Protein AF-A0A497L8T9-F1 (afdb_monomer_lite)

Secondary structure (DSSP, 8-state):
-PPPHHHHHHHHHHTT-SGGGGS-TT--SSHHHHHHHHHHHHHS-HHHHHHHS-HHHHHHHHHTSS--TTTTGGGTS-S-EEE-HHHHHHH--B-SS-BPPPP-SHHHHHHHHHHHHHHHTTS-SS-EEES-HHHHHHHHHHHTT--HHHHHHHHHHHHHHHHSEEETTTEE--EEEEE-TTS-HHHHTSEEEETTEEEEEGGGGHHHHHHHHHHHHHHHHH-STTSPPP-SSEEEEEE-TT--TTSSSSTTHHHHHHHHHHHH--PEEEETTT--GGGGT---B-TT-EEEEEETTEEEEEEHHHHHHHHEEEEEEEETTEEEEEESS--EEEEE-TTT--EEEEE---EEEE--S--EEEE-TTS-EEEE-TT-EEEEEETTEEEEEEGGG--TT-EE---S--TTTS-SS-EEETTEEE-HHHHHHHHHHHHHEEEEEESSTTSGGGEETTEEEEEEEE---TT-HHHHHHHHHHHHH-

Radius of gyration: 32.26 Å; chains: 1; bounding box: 75×102×72 Å

pLDDT: mean 88.08, std 9.99, range [41.12, 98.81]

Structure (mmCIF, N/CA/C/O backbone):
data_AF-A0A497L8T9-F1
#
_entry.id   AF-A0A497L8T9-F1
#
loop_
_atom_site.group_PDB
_atom_site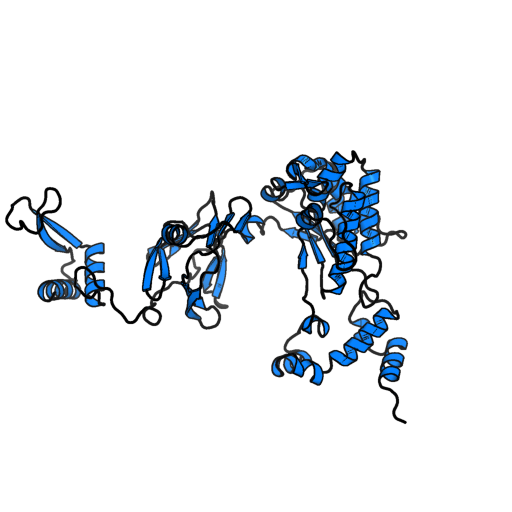.id
_atom_site.type_symbol
_atom_site.label_atom_id
_atom_site.label_alt_id
_atom_site.label_comp_id
_atom_site.label_asym_id
_atom_site.label_entity_id
_atom_site.label_seq_id
_atom_site.pdbx_PDB_ins_code
_atom_site.Cartn_x
_atom_site.Cartn_y
_atom_site.Cartn_z
_atom_site.occupancy
_atom_site.B_iso_or_equiv
_atom_site.auth_seq_id
_atom_site.auth_comp_id
_atom_site.auth_asym_id
_atom_site.auth_atom_id
_atom_site.pdbx_PDB_model_num
ATOM 1 N N . MET A 1 1 ? 4.129 -34.358 43.877 1.00 45.41 1 MET A N 1
ATOM 2 C CA . MET A 1 1 ? 4.576 -33.129 43.186 1.00 45.41 1 MET A CA 1
ATOM 3 C C . MET A 1 1 ? 3.657 -32.912 41.999 1.00 45.41 1 MET A C 1
ATOM 5 O O . MET A 1 1 ? 3.533 -33.829 41.196 1.00 45.41 1 MET A O 1
ATOM 9 N N . GLY A 1 2 ? 2.949 -31.780 41.939 1.00 53.72 2 GLY A N 1
ATOM 10 C CA . GLY A 1 2 ? 2.116 -31.445 40.779 1.00 53.72 2 GLY A CA 1
ATOM 11 C C . GLY A 1 2 ? 2.968 -31.412 39.509 1.00 53.72 2 GLY A C 1
ATOM 12 O O . GLY A 1 2 ? 4.126 -30.995 39.562 1.00 53.72 2 GLY A O 1
ATOM 13 N N . ARG A 1 3 ? 2.437 -31.917 38.390 1.00 63.69 3 ARG A N 1
ATOM 14 C CA . ARG A 1 3 ? 3.135 -31.859 37.098 1.00 63.69 3 ARG A CA 1
ATOM 15 C C . ARG A 1 3 ? 3.400 -30.397 36.732 1.00 63.69 3 ARG A C 1
ATOM 17 O O . ARG A 1 3 ? 2.532 -29.550 36.912 1.00 63.69 3 ARG A O 1
ATOM 24 N N . SER A 1 4 ? 4.594 -30.120 36.211 1.00 82.00 4 SER A N 1
ATOM 25 C CA . SER A 1 4 ? 4.919 -28.806 35.650 1.00 82.00 4 SER A CA 1
ATOM 26 C C . SER A 1 4 ? 3.965 -28.483 34.494 1.00 82.00 4 SER A C 1
ATOM 28 O O . SER A 1 4 ? 3.726 -29.342 33.639 1.00 82.00 4 SER A O 1
ATOM 30 N N . GLN A 1 5 ? 3.441 -27.254 34.450 1.00 80.31 5 GLN A N 1
ATOM 31 C CA . GLN A 1 5 ? 2.618 -26.769 33.333 1.00 80.31 5 GLN A CA 1
ATOM 32 C C . GLN A 1 5 ? 3.358 -26.911 31.997 1.00 80.31 5 GLN A C 1
ATOM 34 O O . GLN A 1 5 ? 2.769 -27.370 31.024 1.00 80.31 5 GLN A O 1
ATOM 39 N N . VAL A 1 6 ? 4.671 -26.650 31.979 1.00 83.94 6 VAL A N 1
ATOM 40 C CA . VAL A 1 6 ? 5.514 -26.789 30.780 1.00 83.94 6 VAL A CA 1
ATOM 41 C C . VAL A 1 6 ? 5.474 -28.215 30.230 1.00 83.94 6 VAL A C 1
ATOM 43 O O . VAL A 1 6 ? 5.250 -28.403 29.041 1.00 83.94 6 VAL A O 1
ATOM 46 N N . ARG A 1 7 ? 5.599 -29.229 31.099 1.00 85.56 7 ARG A N 1
ATOM 47 C CA . ARG A 1 7 ? 5.550 -30.643 30.688 1.00 85.56 7 ARG A CA 1
ATOM 48 C C . ARG A 1 7 ? 4.185 -31.031 30.114 1.00 85.56 7 ARG A C 1
ATOM 50 O O . ARG A 1 7 ? 4.104 -31.869 29.228 1.00 85.56 7 ARG A O 1
ATOM 57 N N . THR A 1 8 ? 3.115 -30.417 30.612 1.00 86.31 8 THR A N 1
ATOM 58 C CA . THR A 1 8 ? 1.755 -30.668 30.113 1.00 86.31 8 THR A CA 1
ATOM 59 C C . THR A 1 8 ? 1.571 -30.086 28.709 1.00 86.31 8 THR A C 1
ATOM 61 O O . THR A 1 8 ? 1.039 -30.764 27.834 1.00 86.31 8 THR A O 1
ATOM 64 N N . VAL A 1 9 ? 2.058 -28.862 28.475 1.00 85.62 9 VAL A N 1
ATOM 65 C CA . VAL A 1 9 ? 2.031 -28.208 27.155 1.00 85.62 9 VAL A CA 1
ATOM 66 C C . VAL A 1 9 ? 2.916 -28.953 26.151 1.00 85.62 9 VAL A C 1
ATOM 68 O O . VAL A 1 9 ? 2.503 -29.166 25.015 1.00 85.62 9 VAL A O 1
ATOM 71 N N . GLU A 1 10 ? 4.101 -29.400 26.571 1.00 87.69 10 GLU A N 1
ATOM 72 C CA . GLU A 1 10 ? 5.011 -30.214 25.756 1.00 87.69 10 GLU A CA 1
ATOM 73 C C . GLU A 1 10 ? 4.369 -31.540 25.324 1.00 87.69 10 GLU A C 1
ATOM 75 O O . GLU A 1 10 ? 4.348 -31.852 24.135 1.00 87.69 10 GLU A O 1
ATOM 80 N N . GLU A 1 11 ? 3.800 -32.304 26.264 1.00 88.50 11 GLU A N 1
ATOM 81 C CA . GLU A 1 11 ? 3.121 -33.571 25.962 1.00 88.50 11 GLU A CA 1
ATOM 82 C C . GLU A 1 11 ? 1.947 -33.352 24.984 1.00 88.50 11 GLU A C 1
ATOM 84 O O . GLU A 1 11 ? 1.799 -34.116 24.028 1.00 88.50 11 GLU A O 1
ATOM 89 N N . ALA A 1 12 ? 1.159 -32.283 25.163 1.00 84.56 12 ALA A N 1
ATOM 90 C CA . ALA A 1 12 ? 0.061 -31.928 24.260 1.00 84.56 12 ALA A CA 1
ATOM 91 C C . ALA A 1 12 ? 0.546 -31.549 22.848 1.00 84.56 12 ALA A C 1
ATOM 93 O O . ALA A 1 12 ? -0.036 -32.007 21.859 1.00 84.56 12 ALA A O 1
ATOM 94 N N . TYR A 1 13 ? 1.626 -30.765 22.759 1.00 85.31 13 TYR A N 1
ATOM 95 C CA . TYR A 1 13 ? 2.252 -30.364 21.499 1.00 85.31 13 TYR A CA 1
ATOM 96 C C . TYR A 1 13 ? 2.789 -31.573 20.725 1.00 85.31 13 TYR A C 1
ATOM 98 O O . TYR A 1 13 ? 2.449 -31.782 19.560 1.00 85.31 13 TYR A O 1
ATOM 106 N N . MET A 1 14 ? 3.562 -32.432 21.397 1.00 85.56 14 MET A N 1
ATOM 107 C CA . MET A 1 14 ? 4.160 -33.627 20.794 1.00 85.56 14 MET A CA 1
ATOM 108 C C . MET A 1 14 ? 3.110 -34.651 20.355 1.00 85.56 14 MET A C 1
ATOM 110 O O . MET A 1 14 ? 3.271 -35.298 19.319 1.00 85.56 14 MET A O 1
ATOM 114 N N . ALA A 1 15 ? 2.022 -34.788 21.115 1.00 84.00 15 ALA A N 1
ATOM 115 C CA . ALA A 1 15 ? 0.921 -35.684 20.779 1.00 84.00 15 ALA A CA 1
ATOM 116 C C . ALA A 1 15 ? -0.016 -35.131 19.690 1.00 84.00 15 ALA A C 1
ATOM 118 O O . ALA A 1 15 ? -0.912 -35.858 19.262 1.00 84.00 15 ALA A O 1
ATOM 119 N N . LYS A 1 16 ? 0.152 -33.868 19.255 1.00 79.38 16 LYS A N 1
ATOM 120 C CA . LYS A 1 16 ? -0.819 -33.143 18.410 1.00 79.38 16 LYS A CA 1
ATOM 121 C C . LYS A 1 16 ? -2.247 -33.203 18.974 1.00 79.38 16 LYS A C 1
ATOM 123 O O . LYS A 1 16 ? -3.218 -33.291 18.230 1.00 79.38 16 LYS A O 1
ATOM 128 N N . ALA A 1 17 ? -2.370 -33.234 20.299 1.00 73.38 17 ALA A N 1
ATOM 129 C CA . ALA A 1 17 ? -3.649 -33.462 20.968 1.00 73.38 17 ALA A CA 1
ATOM 130 C C . ALA A 1 17 ? -4.487 -32.178 21.089 1.00 73.38 17 ALA A C 1
ATOM 132 O O . ALA A 1 17 ? -5.694 -32.252 21.312 1.00 73.38 17 ALA A O 1
ATOM 133 N N . ASP A 1 18 ? -3.851 -31.011 20.955 1.00 72.38 18 ASP A N 1
ATOM 134 C CA . ASP A 1 18 ? -4.494 -29.703 21.048 1.00 72.38 18 ASP A CA 1
ATOM 135 C C . ASP A 1 18 ? -4.836 -29.155 19.656 1.00 72.38 18 ASP A C 1
ATOM 137 O O . ASP A 1 18 ? -3.999 -29.145 18.752 1.00 72.38 18 ASP A O 1
ATOM 141 N N . TRP A 1 19 ? -6.068 -28.677 19.483 1.00 74.94 19 TRP A N 1
ATOM 142 C CA . TRP A 1 19 ? -6.545 -28.152 18.205 1.00 74.94 19 TRP A CA 1
ATOM 143 C C . TRP A 1 19 ? -5.804 -26.879 17.777 1.00 74.94 19 TRP A C 1
ATOM 145 O O . TRP A 1 19 ? -5.700 -26.623 16.580 1.00 74.94 19 TRP A O 1
ATOM 155 N N . GLU A 1 20 ? -5.249 -26.104 18.717 1.00 73.00 20 GLU A N 1
ATOM 156 C CA . GLU A 1 20 ? -4.500 -24.879 18.408 1.00 73.00 20 GLU A CA 1
ATOM 157 C C . GLU A 1 20 ? -3.212 -25.161 17.621 1.00 73.00 20 GLU A C 1
ATOM 159 O O . GLU A 1 20 ? -2.736 -24.301 16.884 1.00 73.00 20 GLU A O 1
ATOM 164 N N . ILE A 1 21 ? -2.689 -26.391 17.689 1.00 71.62 21 ILE A N 1
ATOM 165 C CA . ILE A 1 21 ? -1.561 -26.851 16.860 1.00 71.62 21 ILE A CA 1
ATOM 166 C C . ILE A 1 21 ? -1.948 -26.849 15.371 1.00 71.62 21 ILE A C 1
ATOM 168 O O . ILE A 1 21 ? -1.094 -26.720 14.498 1.00 71.62 21 ILE A O 1
ATOM 172 N N . HIS A 1 22 ? -3.244 -26.967 15.074 1.00 74.25 22 HIS A N 1
ATOM 173 C CA . HIS A 1 22 ? -3.808 -26.956 13.727 1.00 74.25 22 HIS A CA 1
ATOM 174 C C . HIS A 1 22 ? -4.458 -25.614 13.349 1.00 74.25 22 HIS A C 1
ATOM 176 O O . HIS A 1 22 ? -5.005 -25.501 12.254 1.00 74.25 22 HIS A O 1
ATOM 182 N N . GLU A 1 23 ? -4.405 -24.594 14.216 1.00 71.75 23 GLU A N 1
ATOM 183 C CA . GLU A 1 23 ? -5.002 -23.273 13.952 1.00 71.75 23 GLU A CA 1
ATOM 184 C C . GLU A 1 23 ? -4.306 -22.558 12.778 1.00 71.75 23 GLU A C 1
ATOM 186 O O . GLU A 1 23 ? -4.942 -21.809 12.035 1.00 71.75 23 GLU A O 1
ATOM 191 N N . ASN A 1 24 ? -3.007 -22.810 12.571 1.00 70.00 24 ASN A N 1
ATOM 192 C CA . ASN A 1 24 ? -2.221 -22.211 11.496 1.00 70.00 24 ASN A CA 1
ATOM 193 C C . ASN A 1 24 ? -1.695 -23.276 10.526 1.00 70.00 24 ASN A C 1
ATOM 195 O O . ASN A 1 24 ? -0.764 -24.008 10.837 1.00 70.00 24 ASN A O 1
ATOM 199 N N . ALA A 1 25 ? -2.244 -23.318 9.312 1.00 67.75 25 ALA A N 1
ATOM 200 C CA . ALA A 1 25 ? -1.838 -24.281 8.285 1.00 67.75 25 ALA A CA 1
ATOM 201 C C . ALA A 1 25 ? -0.392 -24.099 7.777 1.00 67.75 25 ALA A C 1
ATOM 203 O O . ALA A 1 25 ? 0.129 -24.987 7.108 1.00 67.75 25 ALA A O 1
ATOM 204 N N . ASN A 1 26 ? 0.252 -22.965 8.078 1.00 66.56 26 ASN A N 1
ATOM 205 C CA . ASN A 1 26 ? 1.607 -22.657 7.617 1.00 66.56 26 ASN A CA 1
ATOM 206 C C . ASN A 1 26 ? 2.705 -23.103 8.594 1.00 66.56 26 ASN A C 1
ATOM 208 O O . ASN A 1 26 ? 3.883 -22.907 8.296 1.00 66.56 26 ASN A O 1
ATOM 212 N N . THR A 1 27 ? 2.360 -23.639 9.769 1.00 71.88 27 THR A N 1
ATOM 213 C CA . THR A 1 27 ? 3.357 -24.098 10.743 1.00 71.88 27 THR A CA 1
ATOM 214 C C . THR A 1 27 ? 3.789 -25.529 10.464 1.00 71.88 27 THR A C 1
ATOM 216 O O . THR A 1 27 ? 3.021 -26.382 10.017 1.00 71.88 27 THR A O 1
ATOM 219 N N . MET A 1 28 ? 5.054 -25.809 10.763 1.00 74.31 28 MET A N 1
ATOM 220 C CA . MET A 1 28 ? 5.568 -27.169 10.853 1.00 74.31 28 MET A CA 1
ATOM 221 C C . MET A 1 28 ? 6.056 -27.427 12.268 1.00 74.31 28 MET A C 1
ATOM 223 O O . MET A 1 28 ? 6.599 -26.529 12.920 1.00 74.31 28 MET A O 1
ATOM 227 N N . ILE A 1 29 ? 5.915 -28.678 12.717 1.00 81.94 29 ILE A N 1
ATOM 228 C CA . ILE A 1 29 ? 6.447 -29.083 14.016 1.00 81.94 29 ILE A CA 1
ATOM 229 C C . ILE A 1 29 ? 7.939 -28.789 14.051 1.00 81.94 29 ILE A C 1
ATOM 231 O O . ILE A 1 29 ? 8.720 -29.313 13.256 1.00 81.94 29 ILE A O 1
ATOM 235 N N . SER A 1 30 ? 8.318 -27.943 14.994 1.00 87.12 30 SER A N 1
ATOM 236 C CA . SER A 1 30 ? 9.686 -27.498 15.185 1.00 87.12 30 SER A CA 1
ATOM 237 C C . SER A 1 30 ? 9.841 -26.943 16.593 1.00 87.12 30 SER A C 1
ATOM 239 O O . SER A 1 30 ? 8.868 -26.630 17.276 1.00 87.12 30 SER A O 1
ATOM 241 N N . TYR A 1 31 ? 11.085 -26.747 17.015 1.00 87.94 31 TYR A N 1
ATOM 242 C CA . TYR A 1 31 ? 11.354 -26.078 18.281 1.00 87.94 31 TYR A CA 1
ATOM 243 C C . TYR A 1 31 ? 10.817 -24.633 18.310 1.00 87.94 31 TYR A C 1
ATOM 245 O O . TYR A 1 31 ? 10.274 -24.201 19.322 1.00 87.94 31 TYR A O 1
ATOM 253 N N . SER A 1 32 ? 10.913 -23.892 17.198 1.00 88.38 32 SER A N 1
ATOM 254 C CA . SER A 1 32 ? 10.395 -22.516 17.116 1.00 88.38 32 SER A CA 1
ATOM 255 C C . SER A 1 32 ? 8.870 -22.467 17.237 1.00 88.38 32 SER A C 1
ATOM 257 O O . SER A 1 32 ? 8.334 -21.593 17.915 1.00 88.38 32 SER A O 1
ATOM 259 N N . ASP A 1 33 ? 8.178 -23.424 16.619 1.00 86.69 33 ASP A N 1
ATOM 260 C CA . ASP A 1 33 ? 6.725 -23.562 16.721 1.00 86.69 33 ASP A CA 1
ATOM 261 C C . ASP A 1 33 ? 6.277 -23.989 18.118 1.00 86.69 33 ASP A C 1
ATOM 263 O O . ASP A 1 33 ? 5.355 -23.389 18.663 1.00 86.69 33 ASP A O 1
ATOM 267 N N . PHE A 1 34 ? 7.006 -24.897 18.772 1.00 87.81 34 PHE A N 1
ATOM 268 C CA . PHE A 1 34 ? 6.772 -25.218 20.180 1.00 87.81 34 PHE A CA 1
ATOM 269 C C . PHE A 1 34 ? 6.882 -23.985 21.095 1.00 87.81 34 PHE A C 1
ATOM 271 O O . PHE A 1 34 ? 6.017 -23.775 21.946 1.00 87.81 34 PHE A O 1
ATOM 278 N N . LEU A 1 35 ? 7.908 -23.142 20.912 1.00 88.06 35 LEU A N 1
ATOM 279 C CA . LEU A 1 35 ? 8.041 -21.897 21.680 1.00 88.06 35 LEU A CA 1
ATOM 280 C C . LEU A 1 35 ? 6.854 -20.955 21.440 1.00 88.06 35 LEU A C 1
ATOM 282 O O . LEU A 1 35 ? 6.316 -20.395 22.395 1.00 88.06 35 LEU A O 1
ATOM 286 N N . GLY A 1 36 ? 6.416 -20.817 20.186 1.00 85.56 36 GLY A N 1
ATOM 287 C CA . GLY A 1 36 ? 5.228 -20.040 19.834 1.00 85.56 36 GLY A CA 1
ATOM 288 C C . GLY A 1 36 ? 3.950 -20.594 20.469 1.00 85.56 36 GLY A C 1
ATOM 289 O O . GLY A 1 36 ? 3.163 -19.836 21.032 1.00 85.56 36 GLY A O 1
ATOM 290 N N . PHE A 1 37 ? 3.766 -21.915 20.448 1.00 85.81 37 PHE A N 1
ATOM 291 C CA . PHE A 1 37 ? 2.634 -22.600 21.070 1.00 85.81 37 PHE A CA 1
ATOM 292 C C . PHE A 1 37 ? 2.600 -22.388 22.589 1.00 85.81 37 PHE A C 1
ATOM 294 O O . PHE A 1 37 ? 1.566 -22.004 23.137 1.00 85.81 37 PHE A O 1
ATOM 301 N N . LEU A 1 38 ? 3.742 -22.553 23.263 1.00 87.62 38 LEU A N 1
ATOM 302 C CA . LEU A 1 38 ? 3.868 -22.301 24.699 1.00 87.62 38 LEU A CA 1
ATOM 303 C C . LEU A 1 38 ? 3.529 -20.844 25.046 1.00 87.62 38 LEU A C 1
ATOM 305 O O . LEU A 1 38 ? 2.748 -20.601 25.966 1.00 87.62 38 LEU A O 1
ATOM 309 N N . MET A 1 39 ? 4.067 -19.881 24.289 1.00 85.88 39 MET A N 1
ATOM 310 C CA . MET A 1 39 ? 3.747 -18.462 24.471 1.00 85.88 39 MET A CA 1
ATOM 311 C C . MET A 1 39 ? 2.258 -18.178 24.261 1.00 85.88 39 MET A C 1
ATOM 313 O O . MET A 1 39 ? 1.655 -17.474 25.066 1.00 85.88 39 MET A O 1
ATOM 317 N N . ASN A 1 40 ? 1.648 -18.745 23.219 1.00 86.62 40 ASN A N 1
ATOM 318 C CA . ASN A 1 40 ? 0.225 -18.567 22.943 1.00 86.62 40 ASN A CA 1
ATOM 319 C C . ASN A 1 40 ? -0.644 -19.074 24.092 1.00 86.62 40 ASN A C 1
ATOM 321 O O . ASN A 1 40 ? -1.540 -18.351 24.521 1.00 86.62 40 ASN A O 1
ATOM 325 N N . LYS A 1 41 ? -0.346 -20.258 24.641 1.00 85.94 41 LYS A N 1
ATOM 326 C CA . LYS A 1 41 ? -1.082 -20.803 25.790 1.00 85.94 41 LYS A CA 1
ATOM 327 C C . LYS A 1 41 ? -0.988 -19.915 27.024 1.00 85.94 41 LYS A C 1
ATOM 329 O O . LYS A 1 41 ? -1.974 -19.761 27.726 1.00 85.94 41 LYS A O 1
ATOM 334 N N . MET A 1 42 ? 0.171 -19.311 27.275 1.00 85.44 42 MET A N 1
ATOM 335 C CA . MET A 1 42 ? 0.339 -18.419 28.423 1.00 85.44 42 MET A CA 1
ATOM 336 C C . MET A 1 42 ? -0.346 -17.062 28.227 1.00 85.44 42 MET A C 1
ATOM 338 O O . MET A 1 42 ? -0.903 -16.515 29.172 1.00 85.44 42 MET A O 1
ATOM 342 N N . LEU A 1 43 ? -0.288 -16.502 27.016 1.00 87.94 43 LEU A N 1
ATOM 343 C CA . LEU A 1 43 ? -0.713 -15.125 26.751 1.00 87.94 43 LEU A CA 1
ATOM 344 C C . LEU A 1 43 ? -2.177 -14.997 26.311 1.00 87.94 43 LEU A C 1
ATOM 346 O O . LEU A 1 43 ? -2.751 -13.921 26.454 1.00 87.94 43 LEU A O 1
ATOM 350 N N . LYS A 1 44 ? -2.792 -16.060 25.773 1.00 89.12 44 LYS A N 1
ATOM 351 C CA . LYS A 1 44 ? -4.219 -16.070 25.404 1.00 89.12 44 LYS A CA 1
ATOM 352 C C . LYS A 1 44 ? -5.148 -16.324 26.600 1.00 89.12 44 LYS A C 1
ATOM 354 O O . LYS A 1 44 ? -6.359 -16.348 26.412 1.00 89.12 44 LYS A O 1
ATOM 359 N N . GLU A 1 45 ? -4.627 -16.504 27.814 1.00 91.06 45 GLU A N 1
ATOM 360 C CA . GLU A 1 45 ? -5.463 -16.642 29.011 1.00 91.06 45 GLU A CA 1
ATOM 361 C C . GLU A 1 45 ? -6.350 -15.395 29.203 1.00 91.06 45 GLU A C 1
ATOM 363 O O . GLU A 1 45 ? -5.829 -14.274 29.195 1.00 91.06 45 GLU A O 1
ATOM 368 N N . PRO A 1 46 ? -7.678 -15.538 29.401 1.00 92.81 46 PRO A N 1
ATOM 369 C CA . PRO A 1 46 ? -8.575 -14.392 29.532 1.00 92.81 46 PRO A CA 1
ATOM 370 C C . PRO A 1 46 ? -8.159 -13.422 30.639 1.00 92.81 46 PRO A C 1
ATOM 372 O O . PRO A 1 46 ? -8.290 -12.215 30.467 1.00 92.81 46 PRO A O 1
ATOM 375 N N . SER A 1 47 ? -7.633 -13.929 31.759 1.00 93.50 47 SER A N 1
ATOM 376 C CA . SER A 1 47 ? -7.130 -13.091 32.853 1.00 93.50 47 SER A CA 1
ATOM 377 C C . SER A 1 47 ? -5.987 -12.183 32.403 1.00 93.50 47 SER A C 1
ATOM 379 O O . SER A 1 47 ? -6.008 -11.002 32.726 1.00 93.50 47 SER A O 1
ATOM 381 N N . VAL A 1 48 ? -5.050 -12.707 31.607 1.00 93.00 48 VAL A N 1
ATOM 382 C CA . VAL A 1 48 ? -3.927 -11.942 31.047 1.00 93.00 48 VAL A CA 1
ATOM 383 C C . VAL A 1 48 ? -4.438 -10.922 30.035 1.00 93.00 48 VAL A C 1
ATOM 385 O O . VAL A 1 48 ? -4.087 -9.749 30.102 1.00 93.00 48 VAL A O 1
ATOM 388 N N . LEU A 1 49 ? -5.319 -11.330 29.118 1.00 95.00 49 LEU A N 1
ATOM 389 C CA . LEU A 1 49 ? -5.855 -10.432 28.091 1.00 95.00 49 LEU A CA 1
ATOM 390 C C . LEU A 1 49 ? -6.629 -9.246 28.689 1.00 95.00 49 LEU A C 1
ATOM 392 O O . LEU A 1 49 ? -6.541 -8.140 28.157 1.00 95.00 49 LEU A O 1
ATOM 396 N N . LYS A 1 50 ? -7.343 -9.451 29.804 1.00 95.56 50 LYS A N 1
ATOM 397 C CA . LYS A 1 50 ? -8.076 -8.398 30.532 1.00 95.56 50 LYS A CA 1
ATOM 398 C C . LYS A 1 50 ? -7.167 -7.339 31.168 1.00 95.56 50 LYS A C 1
ATOM 400 O O . LYS A 1 50 ? -7.647 -6.251 31.469 1.00 95.56 50 LYS A O 1
ATOM 405 N N . GLU A 1 51 ? -5.874 -7.616 31.347 1.00 95.25 51 GLU A N 1
ATOM 406 C CA . GLU A 1 51 ? -4.906 -6.604 31.796 1.00 95.25 51 GLU A CA 1
ATOM 407 C C . GLU A 1 51 ? -4.557 -5.601 30.683 1.00 95.25 51 GLU A C 1
ATOM 409 O O . GLU A 1 51 ? -4.214 -4.455 30.971 1.00 95.25 51 GLU A O 1
ATOM 414 N N . TYR A 1 52 ? -4.674 -6.010 29.414 1.00 94.31 52 TYR A N 1
ATOM 415 C CA . TYR A 1 52 ? -4.301 -5.198 28.249 1.00 94.31 52 TYR A CA 1
ATOM 416 C C . TYR A 1 52 ? -5.498 -4.661 27.457 1.00 94.31 52 TYR A C 1
ATOM 418 O O . TYR A 1 52 ? -5.383 -3.637 26.783 1.00 94.31 52 TYR A O 1
ATOM 426 N N . LEU A 1 53 ? -6.642 -5.344 27.505 1.00 94.94 53 LEU A N 1
ATOM 427 C CA . LEU A 1 53 ? -7.841 -5.019 26.735 1.00 94.94 53 LEU A CA 1
ATOM 428 C C . LEU A 1 53 ? -9.049 -4.803 27.654 1.00 94.94 53 LEU A C 1
ATOM 430 O O . LEU A 1 53 ? -9.122 -5.412 28.721 1.00 94.94 53 LEU A O 1
ATOM 434 N N . PRO A 1 54 ? -10.047 -3.996 27.236 1.00 96.50 54 PRO A N 1
ATOM 435 C CA . PRO A 1 54 ? -11.282 -3.842 27.995 1.00 96.50 54 PRO A CA 1
ATOM 436 C C . PRO A 1 54 ? -11.931 -5.198 28.274 1.00 96.50 54 PRO A C 1
ATOM 438 O O . PRO A 1 54 ? -12.162 -5.973 27.345 1.00 96.50 54 PRO A O 1
ATOM 441 N N . GLU A 1 55 ? -12.289 -5.453 29.532 1.00 97.00 55 GLU A N 1
ATOM 442 C CA . GLU A 1 55 ? -12.824 -6.747 29.972 1.00 97.00 55 GLU A CA 1
ATOM 443 C C . GLU A 1 55 ? -13.982 -7.243 29.100 1.00 97.00 55 GLU A C 1
ATOM 445 O O . GLU A 1 55 ? -13.962 -8.374 28.618 1.00 97.00 55 GLU A O 1
ATOM 450 N N . LYS A 1 56 ? -14.926 -6.349 28.788 1.00 97.25 56 LYS A N 1
ATOM 451 C CA . LYS A 1 56 ? -16.059 -6.650 27.912 1.00 97.25 56 LYS A CA 1
ATOM 452 C C . LYS A 1 56 ? -15.627 -7.138 26.524 1.00 97.25 56 LYS A C 1
ATOM 454 O O . LYS A 1 56 ? -16.265 -8.027 25.976 1.00 97.25 56 LYS A O 1
ATOM 459 N N . ALA A 1 57 ? -14.573 -6.565 25.941 1.00 95.94 57 ALA A N 1
ATOM 460 C CA . ALA A 1 57 ? -14.089 -6.979 24.624 1.00 95.94 57 ALA A CA 1
ATOM 461 C C . ALA A 1 57 ? -13.473 -8.384 24.673 1.00 95.94 57 ALA A C 1
ATOM 463 O O . ALA A 1 57 ? -13.693 -9.182 23.763 1.00 95.94 57 ALA A O 1
ATOM 464 N N . VAL A 1 58 ? -12.753 -8.702 25.754 1.00 96.44 58 VAL A N 1
ATOM 465 C CA . VAL A 1 58 ? -12.211 -10.045 25.995 1.00 96.44 58 VAL A CA 1
ATOM 466 C C . VAL A 1 58 ? -13.350 -11.050 26.161 1.00 96.44 58 VAL A C 1
ATOM 468 O O . VAL A 1 58 ? -13.370 -12.065 25.469 1.00 96.44 58 VAL A O 1
ATOM 471 N N . ASP A 1 59 ? -14.345 -10.746 26.995 1.00 97.00 59 ASP A N 1
ATOM 472 C CA . ASP A 1 59 ? -15.498 -11.627 27.206 1.00 97.00 59 ASP A CA 1
ATOM 473 C C . ASP A 1 59 ? -16.271 -11.869 25.901 1.00 97.00 59 ASP A C 1
ATOM 475 O O . ASP A 1 59 ? -16.559 -13.015 25.564 1.00 97.00 59 ASP A O 1
ATOM 479 N N . MET A 1 60 ? -16.524 -10.817 25.114 1.00 97.31 60 MET A N 1
ATOM 480 C CA . MET A 1 60 ? -17.161 -10.924 23.796 1.00 97.31 60 MET A CA 1
ATOM 481 C C . MET A 1 60 ? -16.327 -11.757 22.807 1.00 97.31 60 MET A C 1
ATOM 483 O O . MET A 1 60 ? -16.894 -12.477 21.985 1.00 97.31 60 MET A O 1
ATOM 487 N N . HIS A 1 61 ? -14.991 -11.701 22.877 1.00 94.75 61 HIS A N 1
ATOM 488 C CA . HIS A 1 61 ? -14.116 -12.534 22.047 1.00 94.75 61 HIS A CA 1
ATOM 489 C C . HIS A 1 61 ? -14.267 -14.027 22.366 1.00 94.75 61 HIS A C 1
ATOM 491 O O . HIS A 1 61 ? -14.451 -14.840 21.459 1.00 94.75 61 HIS A O 1
ATOM 497 N N . PHE A 1 62 ? -14.248 -14.390 23.652 1.00 93.62 62 PHE A N 1
ATOM 498 C CA . PHE A 1 62 ? -14.402 -15.783 24.089 1.00 93.62 62 PHE A CA 1
ATOM 499 C C . PHE A 1 62 ? -15.842 -16.296 23.973 1.00 93.62 62 PHE A C 1
ATOM 501 O O . PHE A 1 62 ? -16.047 -17.482 23.708 1.00 93.62 62 PHE A O 1
ATOM 508 N N . ALA A 1 63 ? -16.833 -15.410 24.091 1.00 96.38 63 ALA A N 1
ATOM 509 C CA . ALA A 1 63 ? -18.234 -15.699 23.792 1.00 96.38 63 ALA A CA 1
ATOM 510 C C . ALA A 1 63 ? -18.512 -15.831 22.282 1.00 96.38 63 ALA A C 1
ATOM 512 O O . ALA A 1 63 ? -19.559 -16.352 21.903 1.00 96.38 63 ALA A O 1
ATOM 513 N N . ARG A 1 64 ? -17.546 -15.446 21.428 1.00 94.50 64 ARG A N 1
ATOM 514 C CA . ARG A 1 64 ? -17.627 -15.433 19.955 1.00 94.50 64 ARG A CA 1
ATOM 515 C C . ARG A 1 64 ? -18.609 -14.403 19.392 1.00 94.50 64 ARG A C 1
ATOM 517 O O . ARG A 1 64 ? -19.023 -14.521 18.241 1.00 94.50 64 ARG A O 1
ATOM 524 N N . ASP A 1 65 ? -18.929 -13.377 20.170 1.00 96.50 65 ASP A N 1
ATOM 525 C CA . ASP A 1 65 ? -19.694 -12.219 19.703 1.00 96.50 65 ASP A CA 1
ATOM 526 C C . ASP A 1 65 ? -18.849 -11.355 18.753 1.00 96.50 65 ASP A C 1
ATOM 528 O O . ASP A 1 65 ? -19.370 -10.739 17.824 1.00 96.50 65 ASP A O 1
ATOM 532 N N . ILE A 1 66 ? -17.529 -11.321 18.978 1.00 94.00 66 ILE A N 1
ATOM 533 C CA . ILE A 1 66 ? -16.533 -10.682 18.108 1.00 94.00 66 ILE A CA 1
ATOM 534 C C . ILE A 1 66 ? -15.291 -11.568 17.965 1.00 94.00 66 ILE A C 1
ATOM 536 O O . ILE A 1 66 ? -15.030 -12.446 18.785 1.00 94.00 66 ILE A O 1
ATOM 540 N N . HIS A 1 67 ? -14.462 -11.299 16.957 1.00 91.19 67 HIS A N 1
ATOM 541 C CA . HIS A 1 67 ? -13.145 -11.918 16.825 1.00 91.19 67 HIS A CA 1
ATOM 542 C C . HIS A 1 67 ? -12.049 -10.847 16.815 1.00 91.19 67 HIS A C 1
ATOM 544 O O . HIS A 1 67 ? -11.939 -10.065 15.872 1.00 91.19 67 HIS A O 1
ATOM 550 N N . ILE A 1 68 ? -11.225 -10.809 17.866 1.00 90.81 68 ILE A N 1
ATOM 551 C CA . ILE A 1 68 ? -10.053 -9.937 17.931 1.00 90.81 68 ILE A CA 1
ATOM 552 C C . ILE A 1 68 ? -8.908 -10.660 17.224 1.00 90.81 68 ILE A C 1
ATOM 554 O O . ILE A 1 68 ? -8.355 -11.640 17.724 1.00 90.81 68 ILE A O 1
ATOM 558 N N . HIS A 1 69 ? -8.574 -10.189 16.027 1.00 88.12 69 HIS A N 1
ATOM 559 C CA . HIS A 1 69 ? -7.573 -10.832 15.190 1.00 88.12 69 HIS A CA 1
ATOM 560 C C . HIS A 1 69 ? -6.173 -10.787 15.817 1.00 88.12 69 HIS A C 1
ATOM 562 O O . HIS A 1 69 ? -5.770 -9.810 16.452 1.00 88.12 69 HIS A O 1
ATOM 568 N N . LYS A 1 70 ? -5.398 -11.842 15.539 1.00 86.31 70 LYS A N 1
ATOM 569 C CA . LYS A 1 70 ? -3.960 -11.948 15.842 1.00 86.31 70 LYS A CA 1
ATOM 570 C C . LYS A 1 70 ? -3.594 -11.867 17.327 1.00 86.31 70 LYS A C 1
ATOM 572 O O . LYS A 1 70 ? -2.424 -11.648 17.640 1.00 86.31 70 LYS A O 1
ATOM 577 N N . LEU A 1 71 ? -4.546 -12.113 18.228 1.00 88.94 71 LEU A N 1
ATOM 578 C CA . LEU A 1 71 ? -4.207 -12.354 19.625 1.00 88.94 71 LEU A CA 1
ATOM 579 C C . LEU A 1 71 ? -3.285 -13.580 19.749 1.00 88.94 71 LEU A C 1
ATOM 581 O O . LEU A 1 71 ? -3.464 -14.557 19.015 1.00 88.94 71 LEU A O 1
ATOM 585 N N . PRO A 1 72 ? -2.307 -13.542 20.666 1.00 88.06 72 PRO A N 1
ATOM 586 C CA . PRO A 1 72 ? -2.014 -12.450 21.601 1.00 88.06 72 PRO A CA 1
ATOM 587 C C . PRO A 1 72 ? -1.057 -11.393 21.017 1.00 88.06 72 PRO A C 1
ATOM 589 O O . PRO A 1 72 ? -0.893 -10.324 21.589 1.00 88.06 72 PRO A O 1
ATOM 592 N N . HIS A 1 73 ? -0.412 -11.661 19.881 1.00 86.88 73 HIS A N 1
ATOM 593 C CA . HIS A 1 73 ? 0.660 -10.814 19.345 1.00 86.88 73 HIS A CA 1
ATOM 594 C C . HIS A 1 73 ? 0.217 -9.385 18.999 1.00 86.88 73 HIS A C 1
ATOM 596 O O . HIS A 1 73 ? 1.006 -8.452 19.151 1.00 86.88 73 HIS A O 1
ATOM 602 N N . SER A 1 74 ? -1.041 -9.199 18.586 1.00 87.81 74 SER A N 1
ATOM 603 C CA . SER A 1 74 ? -1.615 -7.882 18.274 1.00 87.81 74 SER A CA 1
ATOM 604 C C . SER A 1 74 ? -1.701 -6.926 19.468 1.00 87.81 74 SER A C 1
ATOM 606 O O . SER A 1 74 ? -1.997 -5.751 19.270 1.00 87.81 74 SER A O 1
ATOM 608 N N . LEU A 1 75 ? -1.397 -7.391 20.685 1.00 89.50 75 LEU A N 1
ATOM 609 C CA . LEU A 1 75 ? -1.206 -6.531 21.855 1.00 89.50 75 LEU A CA 1
ATOM 610 C C . LEU A 1 75 ? 0.074 -5.681 21.780 1.00 89.50 75 LEU A C 1
ATOM 612 O O . LEU A 1 75 ? 0.124 -4.622 22.399 1.00 89.50 75 LEU A O 1
ATOM 616 N N . TRP A 1 76 ? 1.102 -6.124 21.043 1.00 88.94 76 TRP A N 1
ATOM 617 C CA . TRP A 1 76 ? 2.415 -5.457 21.011 1.00 88.94 76 TRP A CA 1
ATOM 618 C C . TRP A 1 76 ? 2.872 -5.049 19.620 1.00 88.94 76 TRP A C 1
ATOM 620 O O . TRP A 1 76 ? 3.533 -4.023 19.478 1.00 88.94 76 TRP A O 1
ATOM 630 N N . VAL A 1 77 ? 2.540 -5.840 18.601 1.00 90.25 77 VAL A N 1
ATOM 631 C CA . VAL A 1 77 ? 3.014 -5.617 17.233 1.00 90.25 77 VAL A CA 1
ATOM 632 C C . VAL A 1 77 ? 1.850 -5.393 16.264 1.00 90.25 77 VAL A C 1
ATOM 634 O O . VAL A 1 77 ? 0.806 -6.044 16.380 1.00 90.25 77 VAL A O 1
ATOM 637 N N . PRO A 1 78 ? 2.003 -4.477 15.291 1.00 88.69 78 PRO A N 1
ATOM 638 C CA . PRO A 1 78 ? 0.968 -4.155 14.312 1.00 88.69 78 PRO A CA 1
ATOM 639 C C . PRO A 1 78 ? 0.588 -5.343 13.412 1.00 88.69 78 PRO A C 1
ATOM 641 O O . PRO A 1 78 ? 1.234 -6.395 13.387 1.00 88.69 78 PRO A O 1
ATOM 644 N N . TYR A 1 79 ? -0.493 -5.173 12.642 1.00 85.94 79 TYR A N 1
ATOM 645 C CA . TYR A 1 79 ? -0.980 -6.212 11.736 1.00 85.94 79 TYR A CA 1
ATOM 646 C C . TYR A 1 79 ? -0.128 -6.348 10.470 1.00 85.94 79 TYR A C 1
ATOM 648 O O . TYR A 1 79 ? 0.771 -7.181 10.426 1.00 85.94 79 TYR A O 1
ATOM 656 N N . CYS A 1 80 ? -0.386 -5.550 9.439 1.00 85.31 80 CYS A N 1
ATOM 657 C CA . CYS A 1 80 ? 0.289 -5.631 8.143 1.00 85.31 80 CYS A CA 1
ATOM 658 C C . CYS A 1 80 ? 0.744 -4.249 7.671 1.00 85.31 80 CYS A C 1
ATOM 660 O O . CYS A 1 80 ? 0.319 -3.231 8.221 1.00 85.31 80 CYS A O 1
ATOM 662 N N . VAL A 1 81 ? 1.598 -4.212 6.649 1.00 88.31 81 VAL A N 1
ATOM 663 C CA . VAL A 1 81 ? 2.131 -2.960 6.099 1.00 88.31 81 VAL A CA 1
ATOM 664 C C . VAL A 1 81 ? 2.573 -3.131 4.641 1.00 88.31 81 VAL A C 1
ATOM 666 O O . VAL A 1 81 ? 3.104 -4.171 4.247 1.00 88.31 81 VAL A O 1
ATOM 669 N N . GLY A 1 82 ? 2.333 -2.090 3.842 1.00 90.88 82 GLY A N 1
ATOM 670 C CA . GLY A 1 82 ? 2.914 -1.911 2.514 1.00 90.88 82 GLY A CA 1
ATOM 671 C C . GLY A 1 82 ? 4.083 -0.932 2.578 1.00 90.88 82 GLY A C 1
ATOM 672 O O . GLY A 1 82 ? 3.972 0.139 3.173 1.00 90.88 82 GLY A O 1
ATOM 673 N N . TRP A 1 83 ? 5.206 -1.305 1.980 1.00 92.88 83 TRP A N 1
ATOM 674 C CA . TRP A 1 83 ? 6.463 -0.577 2.050 1.00 92.88 83 TRP A CA 1
ATOM 675 C C . TRP A 1 83 ? 6.800 0.095 0.720 1.00 92.88 83 TRP A C 1
ATOM 677 O O . TRP A 1 83 ? 6.603 -0.467 -0.357 1.00 92.88 83 TRP A O 1
ATOM 687 N N . SER A 1 84 ? 7.374 1.297 0.802 1.00 93.56 84 SER A N 1
ATOM 688 C CA . SER A 1 84 ? 7.912 1.996 -0.367 1.00 93.56 84 SER A CA 1
ATOM 689 C C . SER A 1 84 ? 9.207 1.326 -0.827 1.00 93.56 84 SER A C 1
ATOM 691 O O . SER A 1 84 ? 10.251 1.466 -0.181 1.00 93.56 84 SER A O 1
ATOM 693 N N . TYR A 1 85 ? 9.155 0.622 -1.962 1.00 95.81 85 TYR A N 1
ATOM 694 C CA . TYR A 1 85 ? 10.352 0.004 -2.532 1.00 95.81 85 TYR A CA 1
ATOM 695 C C . TYR A 1 85 ? 11.361 1.058 -3.012 1.00 95.81 85 TYR A C 1
ATOM 697 O O . TYR A 1 85 ? 12.557 0.921 -2.752 1.00 95.81 85 TYR A O 1
ATOM 705 N N . ALA A 1 86 ? 10.880 2.178 -3.566 1.00 96.25 86 ALA A N 1
ATOM 706 C CA . ALA A 1 86 ? 11.699 3.345 -3.904 1.00 96.25 86 ALA A CA 1
ATOM 707 C C . ALA A 1 86 ? 12.592 3.790 -2.741 1.00 96.25 86 ALA A C 1
ATOM 709 O O . ALA A 1 86 ? 13.794 3.996 -2.906 1.00 96.25 86 ALA A O 1
ATOM 710 N N . LYS A 1 87 ? 12.031 3.884 -1.529 1.00 96.19 87 LYS A N 1
ATOM 711 C CA . LYS A 1 87 ? 12.783 4.316 -0.347 1.00 96.19 87 LYS A CA 1
ATOM 712 C C . LYS A 1 87 ? 13.897 3.333 0.022 1.00 96.19 87 LYS A C 1
ATOM 714 O O . LYS A 1 87 ? 14.992 3.773 0.374 1.00 96.19 87 LYS A O 1
ATOM 719 N N . ILE A 1 88 ? 13.651 2.027 -0.106 1.00 96.81 88 ILE A N 1
ATOM 720 C CA . ILE A 1 88 ? 14.672 0.986 0.103 1.00 96.81 88 ILE A CA 1
ATOM 721 C C . ILE A 1 88 ? 15.797 1.138 -0.931 1.00 96.81 88 ILE A C 1
ATOM 723 O O . ILE A 1 88 ? 16.976 1.077 -0.581 1.00 96.81 88 ILE A O 1
ATOM 727 N N . LEU A 1 89 ? 15.458 1.394 -2.197 1.00 98.19 89 LEU A N 1
ATOM 728 C CA . LEU A 1 89 ? 16.445 1.613 -3.258 1.00 98.19 89 LEU A CA 1
ATOM 729 C C . LEU A 1 89 ? 17.237 2.912 -3.068 1.00 98.19 89 LEU A C 1
ATOM 731 O O . LEU A 1 89 ? 18.429 2.944 -3.369 1.00 98.19 89 LEU A O 1
ATOM 735 N N . ARG A 1 90 ? 16.607 3.964 -2.531 1.00 97.75 90 ARG A N 1
ATOM 736 C CA . ARG A 1 90 ? 17.229 5.278 -2.317 1.00 97.75 90 ARG A CA 1
ATOM 737 C C . ARG A 1 90 ? 18.204 5.289 -1.146 1.00 97.75 90 ARG A C 1
ATOM 739 O O . ARG A 1 90 ? 19.275 5.884 -1.241 1.00 97.75 90 ARG A O 1
ATOM 746 N N . LEU A 1 91 ? 17.834 4.632 -0.048 1.00 97.06 91 LEU A N 1
ATOM 747 C CA . LEU A 1 91 ? 18.592 4.655 1.206 1.00 97.06 91 LEU A CA 1
ATOM 748 C C . LEU A 1 91 ? 19.541 3.462 1.360 1.00 97.06 91 LEU A C 1
ATOM 750 O O . LEU A 1 91 ? 20.544 3.566 2.066 1.00 97.06 91 LEU A O 1
ATOM 754 N N . GLY A 1 92 ? 19.259 2.349 0.680 1.00 96.88 92 GLY A N 1
ATOM 755 C CA . GLY A 1 92 ? 19.847 1.055 1.001 1.00 96.88 92 GLY A CA 1
ATOM 756 C C . GLY A 1 92 ? 19.125 0.381 2.170 1.00 96.88 92 GLY A C 1
ATOM 757 O O . GLY A 1 92 ? 18.092 0.852 2.649 1.00 96.88 92 GLY A O 1
ATOM 758 N N . LEU A 1 93 ? 19.664 -0.750 2.623 1.00 96.38 93 LEU A N 1
ATOM 759 C CA . LEU A 1 93 ? 19.077 -1.520 3.716 1.00 96.38 93 LEU A CA 1
ATOM 760 C C . LEU A 1 93 ? 19.729 -1.132 5.046 1.00 96.38 93 LEU A C 1
ATOM 762 O O . LEU A 1 93 ? 20.847 -1.549 5.352 1.00 96.38 93 LEU A O 1
ATOM 766 N N . ILE A 1 94 ? 19.019 -0.323 5.829 1.00 93.44 94 ILE A N 1
ATOM 767 C CA . ILE A 1 94 ? 19.439 0.132 7.157 1.00 93.44 94 ILE A CA 1
ATOM 768 C C . ILE A 1 94 ? 18.770 -0.766 8.199 1.00 93.44 94 ILE A C 1
ATOM 770 O O . ILE A 1 94 ? 17.548 -0.758 8.328 1.00 93.44 94 ILE A O 1
ATOM 774 N N . THR A 1 95 ? 19.564 -1.533 8.942 1.00 91.81 95 THR A N 1
ATOM 775 C CA . THR A 1 95 ? 19.085 -2.430 10.007 1.00 91.81 95 THR A CA 1
ATOM 776 C C . THR A 1 95 ? 19.772 -2.083 11.333 1.00 91.81 95 THR A C 1
ATOM 778 O O . THR A 1 95 ? 20.788 -1.382 11.315 1.00 91.81 95 THR A O 1
ATOM 781 N N . PRO A 1 96 ? 19.280 -2.578 12.485 1.00 88.38 96 PRO A N 1
ATOM 782 C CA . PRO A 1 96 ? 19.930 -2.335 13.774 1.00 88.38 96 PRO A CA 1
ATOM 783 C C . PRO A 1 96 ? 21.377 -2.847 13.864 1.00 88.38 96 PRO A C 1
ATOM 785 O O . PRO A 1 96 ? 22.178 -2.276 14.597 1.00 88.38 96 PRO A O 1
ATOM 788 N N . SER A 1 97 ? 21.721 -3.918 13.140 1.00 90.75 97 SER A N 1
ATOM 789 C CA . SER A 1 97 ? 23.029 -4.581 13.239 1.00 90.75 97 SER A CA 1
ATOM 790 C C . SER A 1 97 ? 23.978 -4.268 12.083 1.00 90.75 97 SER A C 1
ATOM 792 O O . SER A 1 97 ? 25.193 -4.285 12.264 1.00 90.75 97 SER A O 1
ATOM 794 N N . ILE A 1 98 ? 23.448 -4.014 10.885 1.00 94.19 98 ILE A N 1
ATOM 795 C CA . ILE A 1 98 ? 24.237 -3.754 9.677 1.00 94.19 98 ILE A CA 1
ATOM 796 C C . ILE A 1 98 ? 23.551 -2.730 8.772 1.00 94.19 98 ILE A C 1
ATOM 798 O O . ILE A 1 98 ? 22.327 -2.701 8.640 1.00 94.19 98 ILE A O 1
ATOM 802 N N . ILE A 1 99 ? 24.356 -1.899 8.115 1.00 96.19 99 ILE A N 1
ATOM 803 C CA . ILE A 1 99 ? 23.884 -0.890 7.170 1.00 96.19 99 ILE A CA 1
ATOM 804 C C . ILE A 1 99 ? 24.495 -1.173 5.800 1.00 96.19 99 ILE A C 1
ATOM 806 O O . ILE A 1 99 ? 25.715 -1.142 5.637 1.00 96.19 99 ILE A O 1
ATOM 810 N N . SER A 1 100 ? 23.638 -1.418 4.810 1.00 97.19 100 SER A N 1
ATOM 811 C CA . SER A 1 100 ? 24.024 -1.603 3.410 1.00 97.19 100 SER A CA 1
ATOM 812 C C . SER A 1 100 ? 23.781 -0.321 2.623 1.00 97.19 100 SER A C 1
ATOM 814 O O . SER A 1 100 ? 22.715 0.284 2.718 1.00 97.19 100 SER A O 1
ATOM 816 N N . LYS A 1 101 ? 24.762 0.086 1.811 1.00 98.38 101 LYS A N 1
ATOM 817 C CA . LYS A 1 101 ? 24.602 1.200 0.861 1.00 98.38 101 LYS A CA 1
ATOM 818 C C . LYS A 1 101 ? 23.531 0.867 -0.188 1.00 98.38 101 LYS A C 1
ATOM 820 O O . LYS A 1 101 ? 23.308 -0.313 -0.437 1.00 98.38 101 LYS A O 1
ATOM 825 N N . PRO A 1 102 ? 22.925 1.869 -0.849 1.00 98.62 102 PRO A N 1
ATOM 826 C CA . PRO A 1 102 ? 21.990 1.656 -1.952 1.00 98.62 102 PRO A CA 1
ATOM 827 C C . PRO A 1 102 ? 22.479 0.650 -3.004 1.00 98.62 102 PRO A C 1
ATOM 829 O O . PRO A 1 102 ? 23.652 0.665 -3.392 1.00 98.62 102 PRO A O 1
ATOM 832 N N . ALA A 1 103 ? 21.569 -0.208 -3.473 1.00 98.44 103 ALA A N 1
ATOM 833 C CA . ALA A 1 103 ? 21.873 -1.261 -4.437 1.00 98.44 103 ALA A CA 1
ATOM 834 C C . ALA A 1 103 ? 22.273 -0.671 -5.797 1.00 98.44 103 ALA A C 1
ATOM 836 O O . ALA A 1 103 ? 21.591 0.213 -6.309 1.00 98.44 103 ALA A O 1
ATOM 837 N N . ARG A 1 104 ? 23.366 -1.167 -6.389 1.00 98.56 104 ARG A N 1
ATOM 838 C CA . ARG A 1 104 ? 23.848 -0.761 -7.729 1.00 98.56 104 ARG A CA 1
ATOM 839 C C . ARG A 1 104 ? 23.570 -1.784 -8.827 1.00 98.56 104 ARG A C 1
ATOM 841 O O . ARG A 1 104 ? 23.705 -1.439 -9.990 1.00 98.56 104 ARG A O 1
ATOM 848 N N . HIS A 1 105 ? 23.207 -3.001 -8.438 1.00 98.62 105 HIS A N 1
ATOM 849 C CA . HIS A 1 105 ? 22.958 -4.125 -9.333 1.00 98.62 105 HIS A CA 1
ATOM 850 C C . HIS A 1 105 ? 21.661 -4.824 -8.935 1.00 98.62 105 HIS A C 1
ATOM 852 O O . HIS A 1 105 ? 21.325 -4.837 -7.739 1.00 98.62 105 HIS A O 1
ATOM 858 N N . LEU A 1 106 ? 20.978 -5.445 -9.904 1.00 98.69 106 LEU A N 1
ATOM 859 C CA . LEU A 1 106 ? 19.700 -6.137 -9.677 1.00 98.69 106 LEU A CA 1
ATOM 860 C C . LEU A 1 106 ? 19.816 -7.165 -8.546 1.00 98.69 106 LEU A C 1
ATOM 862 O O . LEU A 1 106 ? 18.985 -7.206 -7.640 1.00 98.69 106 LEU A O 1
ATOM 866 N N . SER A 1 107 ? 20.904 -7.935 -8.543 1.00 98.44 107 SER A N 1
ATOM 867 C CA . SER A 1 107 ? 21.157 -8.972 -7.541 1.00 98.44 107 SER A CA 1
ATOM 868 C C . SER A 1 107 ? 21.143 -8.441 -6.106 1.00 98.44 107 SER A C 1
ATOM 870 O O . SER A 1 107 ? 20.615 -9.096 -5.205 1.00 98.44 107 SER A O 1
ATOM 872 N N . THR A 1 108 ? 21.674 -7.232 -5.896 1.00 98.56 108 THR A N 1
ATOM 873 C CA . THR A 1 108 ? 21.692 -6.554 -4.592 1.00 98.56 108 THR A CA 1
ATOM 874 C C . THR A 1 108 ? 20.333 -5.944 -4.262 1.00 98.56 108 THR A C 1
ATOM 876 O O . THR A 1 108 ? 19.910 -6.013 -3.111 1.00 98.56 108 THR A O 1
ATOM 879 N N . ALA A 1 109 ? 19.623 -5.388 -5.249 1.00 98.44 109 ALA A N 1
ATOM 880 C CA . ALA A 1 109 ? 18.280 -4.836 -5.058 1.00 98.44 109 ALA A CA 1
ATOM 881 C C . ALA A 1 109 ? 17.277 -5.919 -4.625 1.00 98.44 109 ALA A C 1
ATOM 883 O O . ALA A 1 109 ? 16.490 -5.696 -3.701 1.00 98.44 109 ALA A O 1
ATOM 884 N N . ILE A 1 110 ? 17.372 -7.112 -5.223 1.00 98.38 110 ILE A N 1
ATOM 885 C CA . ILE A 1 110 ? 16.607 -8.296 -4.818 1.00 98.38 110 ILE A CA 1
ATOM 886 C C . ILE A 1 110 ? 17.017 -8.768 -3.419 1.00 98.38 110 ILE A C 1
ATOM 888 O O . ILE A 1 110 ? 16.163 -8.988 -2.562 1.00 98.38 110 ILE A O 1
ATOM 892 N N . SER A 1 111 ? 18.318 -8.868 -3.133 1.00 97.88 111 SER A N 1
ATOM 893 C CA . SER A 1 111 ? 18.770 -9.260 -1.793 1.00 97.88 111 SER A CA 1
ATOM 894 C C . SER A 1 111 ? 18.304 -8.279 -0.713 1.00 97.88 111 SER A C 1
ATOM 896 O O . SER A 1 111 ? 17.920 -8.708 0.372 1.00 97.88 111 SER A O 1
ATOM 898 N N . HIS A 1 112 ? 18.299 -6.970 -0.984 1.00 97.94 112 HIS A N 1
ATOM 899 C CA . HIS A 1 112 ? 17.797 -5.978 -0.034 1.00 97.94 112 HIS A CA 1
ATOM 900 C C . HIS A 1 112 ? 16.326 -6.198 0.296 1.00 97.94 112 HIS A C 1
ATOM 902 O O . HIS A 1 112 ? 15.976 -6.176 1.471 1.00 97.94 112 HIS A O 1
ATOM 908 N N . VAL A 1 113 ? 15.475 -6.421 -0.707 1.00 97.12 113 VAL A N 1
ATOM 909 C CA . VAL A 1 113 ? 14.037 -6.563 -0.463 1.00 97.12 113 VAL A CA 1
ATOM 910 C C . VAL A 1 113 ? 13.687 -7.883 0.226 1.00 97.12 113 VAL A C 1
ATOM 912 O O . VAL A 1 113 ? 12.868 -7.884 1.141 1.00 97.12 113 VAL A O 1
ATOM 915 N N . VAL A 1 114 ? 14.381 -8.976 -0.114 1.00 97.19 114 VAL A N 1
ATOM 916 C CA . VAL A 1 114 ? 14.264 -10.267 0.588 1.00 97.19 114 VAL A CA 1
ATOM 917 C C . VAL A 1 114 ? 14.604 -10.110 2.071 1.00 97.19 114 VAL A C 1
ATOM 919 O O . VAL A 1 114 ? 13.778 -10.406 2.933 1.00 97.19 114 VAL A O 1
ATOM 922 N N . ASN A 1 115 ? 15.791 -9.573 2.374 1.00 96.06 115 ASN A N 1
ATOM 923 C CA . ASN A 1 115 ? 16.230 -9.387 3.759 1.00 96.06 115 ASN A CA 1
ATOM 924 C C . ASN A 1 115 ? 15.327 -8.404 4.510 1.00 96.06 115 ASN A C 1
ATOM 926 O O . ASN A 1 115 ? 15.018 -8.610 5.681 1.00 96.06 115 ASN A O 1
ATOM 930 N N . PHE A 1 116 ? 14.872 -7.345 3.840 1.00 95.81 116 PHE A N 1
ATOM 931 C CA . PHE A 1 116 ? 13.936 -6.393 4.420 1.00 95.81 116 PHE A CA 1
ATOM 932 C C . PHE A 1 116 ? 12.620 -7.068 4.828 1.00 95.81 116 PHE A C 1
ATOM 934 O O . PHE A 1 116 ? 12.142 -6.851 5.943 1.00 95.81 116 PHE A O 1
ATOM 941 N N . PHE A 1 117 ? 12.059 -7.932 3.980 1.00 95.81 117 PHE A N 1
ATOM 942 C CA . PHE A 1 117 ? 10.871 -8.708 4.326 1.00 95.81 117 PHE A CA 1
ATOM 943 C C . PHE A 1 117 ? 11.105 -9.683 5.477 1.00 95.81 117 PHE A C 1
ATOM 945 O O . PHE A 1 117 ? 10.263 -9.760 6.368 1.00 95.81 117 PHE A O 1
ATOM 952 N N . HIS A 1 118 ? 12.233 -10.395 5.511 1.00 94.00 118 HIS A N 1
ATOM 953 C CA . HIS A 1 118 ? 12.532 -11.304 6.625 1.00 94.00 118 HIS A CA 1
ATOM 954 C C . HIS A 1 118 ? 12.653 -10.568 7.959 1.00 94.00 118 HIS A C 1
ATOM 956 O O . HIS A 1 118 ? 12.128 -11.040 8.964 1.00 94.00 118 HIS A O 1
ATOM 962 N N . LEU A 1 119 ? 13.304 -9.403 7.968 1.00 92.75 119 LEU A N 1
ATOM 963 C CA . LEU A 1 119 ? 13.466 -8.588 9.173 1.00 92.75 119 LEU A CA 1
ATOM 964 C C . LEU A 1 119 ? 12.128 -8.010 9.644 1.00 92.75 119 LEU A C 1
ATOM 966 O O . LEU A 1 119 ? 11.780 -8.127 10.815 1.00 92.75 119 LEU A O 1
ATOM 970 N N . THR A 1 120 ? 11.354 -7.421 8.733 1.00 91.75 120 THR A N 1
ATOM 971 C CA . THR A 1 120 ? 10.066 -6.800 9.082 1.00 91.75 120 THR A CA 1
ATOM 972 C C . THR A 1 120 ? 8.996 -7.830 9.441 1.00 91.75 120 THR A C 1
ATOM 974 O O . THR A 1 120 ? 8.178 -7.573 10.315 1.00 91.75 120 THR A O 1
ATOM 977 N N . ALA A 1 121 ? 9.021 -9.040 8.880 1.00 90.56 121 ALA A N 1
ATOM 978 C CA . ALA A 1 121 ? 8.063 -10.094 9.230 1.00 90.56 121 ALA A CA 1
ATOM 979 C C . ALA A 1 121 ? 8.139 -10.566 10.700 1.00 90.56 121 ALA A C 1
ATOM 981 O O . ALA A 1 121 ? 7.202 -11.221 11.170 1.00 90.56 121 ALA A O 1
ATOM 982 N N . GLN A 1 122 ? 9.217 -10.242 11.425 1.00 89.06 122 GLN A N 1
ATOM 983 C CA . GLN A 1 122 ? 9.332 -10.503 12.866 1.00 89.06 122 GLN A CA 1
ATOM 984 C C . GLN A 1 122 ? 8.577 -9.478 13.720 1.00 89.06 122 GLN A C 1
ATOM 986 O O . GLN A 1 122 ? 8.115 -9.809 14.807 1.00 89.06 122 GLN A O 1
ATOM 991 N N . GLU A 1 123 ? 8.417 -8.254 13.216 1.00 90.50 123 GLU A N 1
ATOM 992 C CA . GLU A 1 123 ? 7.870 -7.107 13.956 1.00 90.50 123 GLU A CA 1
ATOM 993 C C . GLU A 1 123 ? 6.404 -6.805 13.578 1.00 90.50 123 GLU A C 1
ATOM 995 O O . GLU A 1 123 ? 5.814 -5.822 14.021 1.00 90.50 123 GLU A O 1
ATOM 1000 N N . TRP A 1 124 ? 5.795 -7.657 12.746 1.00 90.44 124 TRP A N 1
ATOM 1001 C CA . TRP A 1 124 ? 4.405 -7.558 12.299 1.00 90.44 124 TRP A CA 1
ATOM 1002 C C . TRP A 1 124 ? 3.715 -8.925 12.347 1.00 90.44 124 TRP A C 1
ATOM 1004 O O . TRP A 1 124 ? 4.301 -9.983 12.094 1.00 90.44 124 TRP A O 1
ATOM 1014 N N . THR A 1 125 ? 2.415 -8.924 12.641 1.00 86.50 125 THR A N 1
ATOM 1015 C CA . THR A 1 125 ? 1.637 -10.169 12.767 1.00 86.50 125 THR A CA 1
ATOM 1016 C C . THR A 1 125 ? 1.094 -10.699 11.434 1.00 86.50 125 THR A C 1
ATOM 1018 O O . THR A 1 125 ? 0.701 -11.870 11.351 1.00 86.50 125 THR A O 1
ATOM 1021 N N . GLY A 1 126 ? 1.090 -9.869 10.395 1.00 87.06 126 GLY A N 1
ATOM 1022 C CA . GLY A 1 126 ? 0.513 -10.108 9.076 1.00 87.06 126 GLY A CA 1
ATOM 1023 C C . GLY A 1 126 ? 1.454 -9.768 7.917 1.00 87.06 126 GLY A C 1
ATOM 1024 O O . GLY A 1 126 ? 2.677 -9.786 8.053 1.00 87.06 126 GLY A O 1
ATOM 1025 N N . ALA A 1 127 ? 0.853 -9.511 6.754 1.00 87.06 127 ALA A N 1
ATOM 1026 C CA . ALA A 1 127 ? 1.553 -9.426 5.476 1.00 87.06 127 ALA A CA 1
ATOM 1027 C C . ALA A 1 127 ? 2.505 -8.224 5.366 1.00 87.06 127 ALA A C 1
ATOM 1029 O O . ALA A 1 127 ? 2.180 -7.121 5.812 1.00 87.06 127 ALA A O 1
ATOM 1030 N N . GLN A 1 128 ? 3.637 -8.449 4.702 1.00 92.69 128 GLN A N 1
ATOM 1031 C CA . GLN A 1 128 ? 4.587 -7.425 4.274 1.00 92.69 128 GLN A CA 1
ATOM 1032 C C . GLN A 1 128 ? 4.496 -7.275 2.758 1.00 92.69 128 GLN A C 1
ATOM 1034 O O . GLN A 1 128 ? 4.703 -8.244 2.030 1.00 92.69 128 GLN A O 1
ATOM 1039 N N . ALA A 1 129 ? 4.165 -6.084 2.271 1.00 94.06 129 ALA A N 1
ATOM 1040 C CA . ALA A 1 129 ? 3.947 -5.867 0.845 1.00 94.06 129 ALA A CA 1
ATOM 1041 C C . ALA A 1 129 ? 4.898 -4.822 0.266 1.00 94.06 129 ALA A C 1
ATOM 1043 O O . ALA A 1 129 ? 5.286 -3.882 0.955 1.00 94.06 129 ALA A O 1
ATOM 1044 N N . ILE A 1 130 ? 5.220 -4.958 -1.016 1.00 95.25 130 ILE A N 1
ATOM 1045 C CA . ILE A 1 130 ? 5.742 -3.874 -1.855 1.00 95.25 130 ILE A CA 1
ATOM 1046 C C . ILE A 1 130 ? 4.922 -3.793 -3.137 1.00 95.25 130 ILE A C 1
ATOM 1048 O O . ILE A 1 130 ? 4.365 -4.792 -3.608 1.00 95.25 130 ILE A O 1
ATOM 1052 N N . SER A 1 131 ? 4.919 -2.610 -3.735 1.00 92.69 131 SER A N 1
ATOM 1053 C CA . SER A 1 131 ? 4.296 -2.378 -5.033 1.00 92.69 131 SER A CA 1
ATOM 1054 C C . SER A 1 131 ? 5.334 -2.079 -6.105 1.00 92.69 131 SER A C 1
ATOM 1056 O O . SER A 1 131 ? 6.419 -1.583 -5.797 1.00 92.69 131 SER A O 1
ATOM 1058 N N . ALA A 1 132 ? 4.962 -2.344 -7.359 1.00 95.62 132 ALA A N 1
ATOM 1059 C CA . ALA A 1 132 ? 5.726 -1.978 -8.548 1.00 95.62 132 ALA A CA 1
ATOM 1060 C C . ALA A 1 132 ? 7.126 -2.603 -8.618 1.00 95.62 132 ALA A C 1
ATOM 1062 O O . ALA A 1 132 ? 8.080 -1.952 -9.044 1.00 95.62 132 ALA A O 1
ATOM 1063 N N . ILE A 1 133 ? 7.277 -3.851 -8.160 1.00 97.88 133 ILE A N 1
ATOM 1064 C CA . ILE A 1 133 ? 8.596 -4.501 -8.147 1.00 97.88 133 ILE A CA 1
ATOM 1065 C C . ILE A 1 133 ? 9.170 -4.633 -9.562 1.00 97.88 133 ILE A C 1
ATOM 1067 O O . ILE A 1 133 ? 10.368 -4.461 -9.751 1.00 97.88 133 ILE A O 1
ATOM 1071 N N . ASP A 1 134 ? 8.313 -4.875 -10.551 1.00 98.25 134 ASP A N 1
ATOM 1072 C CA . ASP A 1 134 ? 8.658 -4.933 -11.966 1.00 98.25 134 ASP A CA 1
ATOM 1073 C C . ASP A 1 134 ? 9.212 -3.599 -12.471 1.00 98.25 134 ASP A C 1
ATOM 1075 O O . ASP A 1 134 ? 10.310 -3.565 -13.026 1.00 98.25 134 ASP A O 1
ATOM 1079 N N . LEU A 1 135 ? 8.510 -2.496 -12.200 1.00 98.25 135 LEU A N 1
ATOM 1080 C CA . LEU A 1 135 ? 8.936 -1.161 -12.619 1.00 98.25 135 LEU A CA 1
ATOM 1081 C C . LEU A 1 135 ? 10.229 -0.729 -11.923 1.00 98.25 135 LEU A C 1
ATOM 1083 O O . LEU A 1 135 ? 11.116 -0.194 -12.573 1.00 98.25 135 LEU A O 1
ATOM 1087 N N . TYR A 1 136 ? 10.382 -0.985 -10.622 1.00 98.50 136 TYR A N 1
ATOM 1088 C CA . TYR A 1 136 ? 11.602 -0.613 -9.895 1.00 98.50 136 TYR A CA 1
ATOM 1089 C C . TYR A 1 136 ? 12.800 -1.526 -10.193 1.00 98.50 136 TYR A C 1
ATOM 1091 O O . TYR A 1 136 ? 13.943 -1.097 -10.033 1.00 98.50 136 TYR A O 1
ATOM 1099 N N . ALA A 1 137 ? 12.571 -2.768 -10.627 1.00 98.56 137 ALA A N 1
ATOM 1100 C CA . ALA A 1 137 ? 13.633 -3.672 -11.064 1.00 98.56 137 ALA A CA 1
ATOM 1101 C C . ALA A 1 137 ? 14.052 -3.432 -12.526 1.00 98.56 137 ALA A C 1
ATOM 1103 O O . ALA A 1 137 ? 15.224 -3.633 -12.848 1.00 98.56 137 ALA A O 1
ATOM 1104 N N . GLY A 1 138 ? 13.144 -2.957 -13.387 1.00 98.38 138 GLY A N 1
ATOM 1105 C CA . GLY A 1 138 ? 13.401 -2.654 -14.802 1.00 98.38 138 GLY A CA 1
ATOM 1106 C C . GLY A 1 138 ? 14.667 -1.821 -15.068 1.00 98.38 138 GLY A C 1
ATOM 1107 O O . GLY A 1 138 ? 15.509 -2.263 -15.851 1.00 98.38 138 GLY A O 1
ATOM 1108 N N . PRO A 1 139 ? 14.899 -0.696 -14.361 1.00 98.62 139 PRO A N 1
ATOM 1109 C CA . PRO A 1 139 ? 16.109 0.111 -14.513 1.00 98.62 139 PRO A CA 1
ATOM 1110 C C . PRO A 1 139 ? 17.409 -0.663 -14.278 1.00 98.62 139 PRO A C 1
ATOM 1112 O O . PRO A 1 139 ? 18.414 -0.400 -14.937 1.00 98.62 139 PRO A O 1
ATOM 1115 N N . PHE A 1 140 ? 17.411 -1.639 -13.362 1.00 98.81 140 PHE A N 1
ATOM 1116 C CA . PHE A 1 140 ? 18.587 -2.475 -13.116 1.00 98.81 140 PHE A CA 1
ATOM 1117 C C . PHE A 1 140 ? 18.835 -3.469 -14.251 1.00 98.81 140 PHE A C 1
ATOM 1119 O O . PHE A 1 140 ? 19.994 -3.734 -14.556 1.00 98.81 140 PHE A O 1
ATOM 1126 N N . VAL A 1 141 ? 17.778 -3.992 -14.885 1.00 98.69 141 VAL A N 1
ATOM 1127 C CA . VAL A 1 141 ? 17.898 -4.897 -16.042 1.00 98.69 141 VAL A CA 1
ATOM 1128 C C . VAL A 1 141 ? 18.683 -4.218 -17.159 1.00 98.69 141 VAL A C 1
ATOM 1130 O O . VAL A 1 141 ? 19.640 -4.790 -17.681 1.00 98.69 141 VAL A O 1
ATOM 1133 N N . GLU A 1 142 ? 18.333 -2.975 -17.480 1.00 97.69 142 GLU A N 1
ATOM 1134 C CA . GLU A 1 142 ? 19.005 -2.215 -18.534 1.00 97.69 142 GLU A CA 1
ATOM 1135 C C . GLU A 1 142 ? 20.383 -1.707 -18.108 1.00 97.69 142 GLU A C 1
ATOM 1137 O O . GLU A 1 142 ? 21.347 -1.825 -18.869 1.00 97.69 142 GLU A O 1
ATOM 1142 N N . HIS A 1 143 ? 20.506 -1.193 -16.880 1.00 97.75 143 HIS A N 1
ATOM 1143 C CA . HIS A 1 143 ? 21.779 -0.721 -16.332 1.00 97.75 143 HIS A CA 1
ATOM 1144 C C . HIS A 1 143 ? 22.850 -1.821 -16.335 1.00 97.75 143 HIS A C 1
ATOM 1146 O O . HIS A 1 143 ? 23.985 -1.587 -16.758 1.00 97.75 143 HIS A O 1
ATOM 1152 N N . ASP A 1 144 ? 22.485 -3.026 -15.894 1.00 98.25 144 ASP A N 1
ATOM 1153 C CA . ASP A 1 144 ? 23.386 -4.176 -15.833 1.00 98.25 144 ASP A CA 1
ATOM 1154 C C . ASP A 1 144 ? 23.465 -4.935 -17.177 1.00 98.25 144 ASP A C 1
ATOM 1156 O O . ASP A 1 144 ? 24.291 -5.839 -17.316 1.00 98.25 144 ASP A O 1
ATOM 1160 N N . LYS A 1 145 ? 22.656 -4.551 -18.179 1.00 98.06 145 LYS A N 1
ATOM 1161 C CA . LYS A 1 145 ? 22.532 -5.208 -19.496 1.00 98.06 145 LYS A CA 1
ATOM 1162 C C . LYS A 1 145 ? 22.240 -6.705 -19.381 1.00 98.06 145 LYS A C 1
ATOM 1164 O O . LYS A 1 145 ? 22.885 -7.527 -20.035 1.00 98.06 145 LYS A O 1
ATOM 1169 N N . LEU A 1 146 ? 21.295 -7.053 -18.513 1.00 98.44 146 LEU A N 1
ATOM 1170 C CA . LEU A 1 146 ? 20.954 -8.440 -18.222 1.00 98.44 146 LEU A CA 1
ATOM 1171 C C . LEU A 1 146 ? 20.092 -9.028 -19.332 1.00 98.44 146 LEU A C 1
ATOM 1173 O O . LEU A 1 146 ? 19.155 -8.397 -19.818 1.00 98.44 146 LEU A O 1
ATOM 1177 N N . ASP A 1 147 ? 20.392 -10.270 -19.693 1.00 98.31 147 ASP A N 1
ATOM 1178 C CA . ASP A 1 147 ? 19.482 -11.080 -20.485 1.00 98.31 147 ASP A CA 1
ATOM 1179 C C . ASP A 1 147 ? 18.376 -11.683 -19.603 1.00 98.31 147 ASP A C 1
ATOM 1181 O O . ASP A 1 147 ? 18.399 -11.621 -18.368 1.00 98.31 147 ASP A O 1
ATOM 1185 N N . TYR A 1 148 ? 17.383 -12.295 -20.248 1.00 98.62 148 TYR A N 1
ATOM 1186 C CA . TYR A 1 148 ? 16.263 -12.911 -19.542 1.00 98.62 148 TYR A CA 1
ATOM 1187 C C . TYR A 1 148 ? 16.705 -13.997 -18.550 1.00 98.62 148 TYR A C 1
ATOM 1189 O O . TYR A 1 148 ? 16.112 -14.130 -17.481 1.00 98.62 148 TYR A O 1
ATOM 1197 N N . VAL A 1 149 ? 17.758 -14.757 -18.872 1.00 98.62 149 VAL A N 1
ATOM 1198 C CA . VAL A 1 149 ? 18.251 -15.846 -18.018 1.00 98.62 149 VAL A CA 1
ATOM 1199 C C . VAL A 1 149 ? 18.784 -15.286 -16.702 1.00 98.62 149 VAL A C 1
ATOM 1201 O O . VAL A 1 149 ? 18.417 -15.781 -15.636 1.00 98.62 149 VAL A O 1
ATOM 1204 N N . ALA A 1 150 ? 19.580 -14.217 -16.758 1.00 98.69 150 ALA A N 1
ATOM 1205 C CA . ALA A 1 150 ? 20.066 -13.528 -15.570 1.00 98.69 150 ALA A CA 1
ATOM 1206 C C . ALA A 1 150 ? 18.926 -12.903 -14.751 1.00 98.69 150 ALA A C 1
ATOM 1208 O O . ALA A 1 150 ? 18.896 -13.065 -13.530 1.00 98.69 150 ALA A O 1
ATOM 1209 N N . VAL A 1 151 ? 17.951 -12.247 -15.394 1.00 98.81 151 VAL A N 1
ATOM 1210 C CA . VAL A 1 151 ? 16.791 -11.676 -14.681 1.00 98.81 151 VAL A CA 1
ATOM 1211 C C . VAL A 1 151 ? 15.990 -12.771 -13.976 1.00 98.81 151 VAL A C 1
ATOM 1213 O O . VAL A 1 151 ? 15.707 -12.663 -12.780 1.00 98.81 151 VAL A O 1
ATOM 1216 N N . LYS A 1 152 ? 15.672 -13.860 -14.685 1.00 98.81 152 LYS A N 1
ATOM 1217 C CA . LYS A 1 152 ? 14.930 -14.996 -14.132 1.00 98.81 152 LYS A CA 1
ATOM 1218 C C . LYS A 1 152 ? 15.666 -15.640 -12.964 1.00 98.81 152 LYS A C 1
ATOM 1220 O O . LYS A 1 152 ? 15.023 -15.990 -11.981 1.00 98.81 152 LYS A O 1
ATOM 1225 N N . GLN A 1 153 ? 16.992 -15.747 -13.024 1.00 98.62 153 GLN A N 1
ATOM 1226 C CA . GLN A 1 153 ? 17.792 -16.295 -11.930 1.00 98.62 153 GLN A CA 1
ATOM 1227 C C . GLN A 1 153 ? 17.675 -15.463 -10.642 1.00 98.62 153 GLN A C 1
ATOM 1229 O O . GLN A 1 153 ? 17.563 -16.027 -9.549 1.00 98.62 153 GLN A O 1
ATOM 1234 N N . GLU A 1 154 ? 17.668 -14.133 -10.749 1.00 98.62 154 GLU A N 1
ATOM 1235 C CA . GLU A 1 154 ? 17.532 -13.249 -9.587 1.00 98.62 154 GLU A CA 1
ATOM 1236 C C . GLU A 1 154 ? 16.109 -13.265 -9.011 1.00 98.62 154 GLU A C 1
ATOM 1238 O O . GLU A 1 154 ? 15.938 -13.315 -7.791 1.00 98.62 154 GLU A O 1
ATOM 1243 N N . VAL A 1 155 ? 15.080 -13.310 -9.863 1.00 98.56 155 VAL A N 1
ATOM 1244 C CA . VAL A 1 155 ? 13.688 -13.483 -9.408 1.00 98.56 155 VAL A CA 1
ATOM 1245 C C . VAL A 1 155 ? 13.490 -14.868 -8.778 1.00 98.56 155 VAL A C 1
ATOM 1247 O O . VAL A 1 155 ? 12.863 -14.982 -7.728 1.00 98.56 155 VAL A O 1
ATOM 1250 N N . GLN A 1 156 ? 14.096 -15.916 -9.341 1.00 98.44 156 GLN A N 1
ATOM 1251 C CA . GLN A 1 156 ? 14.063 -17.270 -8.784 1.00 98.44 156 GLN A CA 1
ATOM 1252 C C . GLN A 1 156 ? 14.672 -17.303 -7.382 1.00 98.44 156 GLN A C 1
ATOM 1254 O O . GLN A 1 156 ? 14.064 -17.857 -6.466 1.00 98.44 156 GLN A O 1
ATOM 1259 N N . LYS A 1 157 ? 15.833 -16.662 -7.190 1.00 98.00 157 LYS A N 1
ATOM 1260 C CA . LYS A 1 157 ? 16.447 -16.502 -5.865 1.00 98.00 157 LYS A CA 1
ATOM 1261 C C . LYS A 1 157 ? 15.449 -15.903 -4.873 1.00 98.00 157 LYS A C 1
ATOM 1263 O O . LYS A 1 157 ? 15.270 -16.450 -3.792 1.00 98.00 157 LYS A O 1
ATOM 1268 N N . MET A 1 158 ? 14.753 -14.830 -5.252 1.00 98.06 158 MET A N 1
ATOM 1269 C CA . MET A 1 158 ? 13.735 -14.213 -4.397 1.00 98.06 158 MET A CA 1
ATOM 1270 C C . MET A 1 158 ? 12.608 -15.185 -4.025 1.00 98.06 158 MET A C 1
ATOM 1272 O O . MET A 1 158 ? 12.237 -15.260 -2.856 1.00 98.06 158 MET A O 1
ATOM 1276 N N . PHE A 1 159 ? 12.076 -15.936 -4.992 1.00 97.62 159 PHE A N 1
ATOM 1277 C CA . PHE A 1 159 ? 10.991 -16.891 -4.752 1.00 97.62 159 PHE A CA 1
ATOM 1278 C C . PHE A 1 159 ? 11.405 -17.953 -3.727 1.00 97.62 159 PHE A C 1
ATOM 1280 O O . PHE A 1 159 ? 10.695 -18.169 -2.747 1.00 97.62 159 PHE A O 1
ATOM 1287 N N . PHE A 1 160 ? 12.576 -18.573 -3.882 1.00 97.25 160 PHE A N 1
ATOM 1288 C CA . PHE A 1 160 ? 13.044 -19.571 -2.915 1.00 97.25 160 PHE A CA 1
ATOM 1289 C C . PHE A 1 160 ? 13.305 -18.966 -1.530 1.00 97.25 160 PHE A C 1
ATOM 1291 O O . PHE A 1 160 ? 12.792 -19.480 -0.536 1.00 97.25 160 PHE A O 1
ATOM 1298 N N . GLU A 1 161 ? 14.027 -17.846 -1.455 1.00 97.19 161 GLU A N 1
ATOM 1299 C CA . GLU A 1 161 ? 14.366 -17.194 -0.182 1.00 97.19 161 GLU A CA 1
ATOM 1300 C C . GLU A 1 161 ? 13.127 -16.752 0.616 1.00 97.19 161 GLU A C 1
ATOM 1302 O O . GLU A 1 161 ? 13.106 -16.836 1.845 1.00 97.19 161 GLU A O 1
ATOM 1307 N N . LEU A 1 162 ? 12.059 -16.317 -0.060 1.00 96.00 162 LEU A N 1
ATOM 1308 C CA . LEU A 1 162 ? 10.813 -15.917 0.601 1.00 96.00 162 LEU A CA 1
ATOM 1309 C C . LEU A 1 162 ? 9.932 -17.098 1.034 1.00 96.00 162 LEU A C 1
ATOM 1311 O O . LEU A 1 162 ? 9.051 -16.907 1.871 1.00 96.00 162 LEU A O 1
ATOM 1315 N N . ASN A 1 163 ? 10.174 -18.311 0.522 1.00 93.94 163 ASN A N 1
ATOM 1316 C CA . ASN A 1 163 ? 9.462 -19.520 0.950 1.00 93.94 163 ASN A CA 1
ATOM 1317 C C . ASN A 1 163 ? 10.215 -20.330 2.013 1.00 93.94 163 ASN A C 1
ATOM 1319 O O . ASN A 1 163 ? 9.602 -21.202 2.631 1.00 93.94 163 ASN A O 1
ATOM 1323 N N . TYR A 1 164 ? 11.485 -20.039 2.303 1.00 92.12 164 TYR A N 1
ATOM 1324 C CA . TYR A 1 164 ? 12.155 -20.644 3.455 1.00 92.12 164 TYR A CA 1
ATOM 1325 C C . TYR A 1 164 ? 11.624 -20.086 4.788 1.00 92.12 164 TYR A C 1
ATOM 1327 O O . TYR A 1 164 ? 11.263 -18.908 4.876 1.00 92.12 164 TYR A O 1
ATOM 1335 N N . PRO A 1 165 ? 11.553 -20.920 5.845 1.00 88.38 165 PRO A N 1
ATOM 1336 C CA . PRO A 1 165 ? 11.005 -20.511 7.128 1.00 88.38 165 PRO A CA 1
ATOM 1337 C C . PRO A 1 165 ? 11.971 -19.567 7.847 1.00 88.38 165 PRO A C 1
ATOM 1339 O O . PRO A 1 165 ? 13.068 -19.960 8.240 1.00 88.38 165 PRO A O 1
ATOM 1342 N N . THR A 1 166 ? 11.550 -18.320 8.042 1.00 86.06 166 THR A N 1
ATOM 1343 C CA . THR A 1 166 ? 12.363 -17.279 8.692 1.00 86.06 166 THR A CA 1
ATOM 1344 C C . THR A 1 166 ? 11.671 -16.632 9.882 1.00 86.06 166 THR A C 1
ATOM 1346 O O . THR A 1 166 ? 12.333 -15.961 10.665 1.00 86.06 166 THR A O 1
ATOM 1349 N N . ARG A 1 167 ? 10.370 -16.862 10.078 1.00 83.56 167 ARG A N 1
ATOM 1350 C CA . ARG A 1 167 ? 9.559 -16.260 11.142 1.00 83.56 167 ARG A CA 1
ATOM 1351 C C . ARG A 1 167 ? 9.397 -17.189 12.347 1.00 83.56 167 ARG A C 1
ATOM 1353 O O . ARG A 1 167 ? 9.493 -18.413 12.214 1.00 83.56 167 ARG A O 1
ATOM 1360 N N . LEU A 1 168 ? 9.079 -16.612 13.513 1.00 77.88 168 LEU A N 1
ATOM 1361 C CA . LEU A 1 168 ? 8.597 -17.370 14.675 1.00 77.88 168 LEU A CA 1
ATOM 1362 C C . LEU A 1 168 ? 7.487 -18.351 14.262 1.00 77.88 168 LEU A C 1
ATOM 1364 O O . LEU A 1 168 ? 6.575 -17.997 13.511 1.00 77.88 168 LEU A O 1
ATOM 1368 N N . GLY A 1 169 ? 7.569 -19.585 14.755 1.00 78.50 169 GLY A N 1
ATOM 1369 C CA . GLY A 1 169 ? 6.658 -20.654 14.353 1.00 78.50 169 GLY A CA 1
ATOM 1370 C C . GLY A 1 169 ? 7.154 -21.487 13.175 1.00 78.50 169 GLY A C 1
ATOM 1371 O O . GLY A 1 169 ? 6.398 -22.300 12.654 1.00 78.50 169 GLY A O 1
ATOM 1372 N N . TYR A 1 170 ? 8.405 -21.279 12.741 1.00 83.31 170 TYR A N 1
ATOM 1373 C CA . TYR A 1 170 ? 9.004 -21.968 11.590 1.00 83.31 170 TYR A CA 1
ATOM 1374 C C . TYR A 1 170 ? 8.160 -21.802 10.320 1.00 83.31 170 TYR A C 1
ATOM 1376 O O . TYR A 1 170 ? 7.924 -22.742 9.564 1.00 83.31 170 TYR A O 1
ATOM 1384 N N . GLN A 1 171 ? 7.688 -20.571 10.125 1.00 83.62 171 GLN A N 1
ATOM 1385 C CA . GLN A 1 171 ? 6.855 -20.156 9.003 1.00 83.62 171 GLN A CA 1
ATOM 1386 C C . GLN A 1 171 ? 7.675 -19.298 8.044 1.00 83.62 171 GLN A C 1
ATOM 1388 O O . GLN A 1 171 ? 8.552 -18.532 8.459 1.00 83.62 171 GLN A O 1
ATOM 1393 N N . SER A 1 172 ? 7.357 -19.377 6.758 1.00 87.56 172 SER A N 1
ATOM 1394 C CA . SER A 1 172 ? 7.854 -18.428 5.764 1.00 87.56 172 SER A CA 1
ATOM 1395 C C . SER A 1 172 ? 7.254 -17.039 6.011 1.00 87.56 172 SER A C 1
ATOM 1397 O O . SER A 1 172 ? 6.171 -16.898 6.593 1.00 87.56 172 SER A O 1
ATOM 1399 N N . ALA A 1 173 ? 7.957 -15.990 5.588 1.00 87.56 173 ALA A N 1
ATOM 1400 C CA . ALA A 1 173 ? 7.456 -14.628 5.717 1.00 87.56 173 ALA A CA 1
ATOM 1401 C C . ALA A 1 173 ? 6.233 -14.419 4.808 1.00 87.56 173 ALA A C 1
ATOM 1403 O O . ALA A 1 173 ? 6.304 -14.641 3.599 1.00 87.56 173 ALA A O 1
ATOM 1404 N N . PHE A 1 174 ? 5.119 -13.944 5.377 1.00 89.44 174 PHE A N 1
ATOM 1405 C CA . PHE A 1 174 ? 3.932 -13.623 4.586 1.00 89.44 174 PHE A CA 1
ATOM 1406 C C . PHE A 1 174 ? 4.207 -12.362 3.766 1.00 89.44 174 PHE A C 1
ATOM 1408 O O . PHE A 1 174 ? 4.124 -11.249 4.290 1.00 89.44 174 PHE A O 1
ATOM 1415 N N . THR A 1 175 ? 4.518 -12.532 2.484 1.00 94.75 175 THR A N 1
ATOM 1416 C CA . THR A 1 175 ? 4.937 -11.437 1.602 1.00 94.75 175 THR A CA 1
ATOM 1417 C C . THR A 1 175 ? 4.024 -11.276 0.395 1.00 94.75 175 THR A C 1
ATOM 1419 O O . THR A 1 175 ? 3.432 -12.243 -0.082 1.00 94.75 175 THR A O 1
ATOM 1422 N N . ASN A 1 176 ? 3.897 -10.045 -0.099 1.00 95.12 176 ASN A N 1
ATOM 1423 C CA . ASN A 1 176 ? 3.179 -9.717 -1.328 1.00 95.12 176 ASN A CA 1
ATOM 1424 C C . ASN A 1 176 ? 4.035 -8.794 -2.203 1.00 95.12 176 ASN A C 1
ATOM 1426 O O . ASN A 1 176 ? 4.662 -7.857 -1.704 1.00 95.12 176 ASN A O 1
ATOM 1430 N N . ALA A 1 177 ? 4.052 -9.060 -3.504 1.00 95.75 177 ALA A N 1
ATOM 1431 C CA . ALA A 1 177 ? 4.689 -8.206 -4.490 1.00 95.75 177 ALA A CA 1
ATOM 1432 C C . ALA A 1 177 ? 3.683 -7.883 -5.597 1.00 95.75 177 ALA A C 1
ATOM 1434 O O . ALA A 1 177 ? 3.096 -8.784 -6.200 1.00 95.75 177 ALA A O 1
ATOM 1435 N N . THR A 1 178 ? 3.484 -6.591 -5.858 1.00 96.38 178 THR A N 1
ATOM 1436 C CA . THR A 1 178 ? 2.577 -6.143 -6.923 1.00 96.38 178 THR A CA 1
ATOM 1437 C C . THR A 1 178 ? 3.343 -5.852 -8.210 1.00 96.38 178 THR A C 1
ATOM 1439 O O . THR A 1 178 ? 4.318 -5.098 -8.191 1.00 96.38 178 THR A O 1
ATOM 1442 N N . ILE A 1 179 ? 2.860 -6.423 -9.311 1.00 97.56 179 ILE A N 1
ATOM 1443 C CA . ILE A 1 179 ? 3.261 -6.167 -10.694 1.00 97.56 179 ILE A CA 1
ATOM 1444 C C . ILE A 1 179 ? 2.333 -5.093 -11.268 1.00 97.56 179 ILE A C 1
ATOM 1446 O O . ILE A 1 179 ? 1.107 -5.261 -11.256 1.00 97.56 179 ILE A O 1
ATOM 1450 N N . MET A 1 180 ? 2.910 -3.986 -11.736 1.00 94.19 180 MET A N 1
ATOM 1451 C CA . MET A 1 180 ? 2.157 -2.808 -12.182 1.00 94.19 180 MET A CA 1
ATOM 1452 C C . MET A 1 180 ? 2.150 -2.642 -13.703 1.00 94.19 180 MET A C 1
ATOM 1454 O O . MET A 1 180 ? 1.146 -2.188 -14.246 1.00 94.19 180 MET A O 1
ATOM 1458 N N . LEU A 1 181 ? 3.220 -3.018 -14.406 1.00 93.94 181 LEU A N 1
ATOM 1459 C CA . LEU A 1 181 ? 3.416 -2.767 -15.837 1.00 93.94 181 LEU A CA 1
ATOM 1460 C C . LEU A 1 181 ? 3.042 -1.310 -16.184 1.00 93.94 181 LEU A C 1
ATOM 1462 O O . LEU A 1 181 ? 3.300 -0.384 -15.418 1.00 93.94 181 LEU A O 1
ATOM 1466 N N . GLU A 1 182 ? 2.378 -1.081 -17.315 1.00 86.25 182 GLU A N 1
ATOM 1467 C CA . GLU A 1 182 ? 1.918 0.249 -17.734 1.00 86.25 182 GLU A CA 1
ATOM 1468 C C . GLU A 1 182 ? 0.606 0.706 -17.061 1.00 86.25 182 GLU A C 1
ATOM 1470 O O . GLU A 1 182 ? -0.112 1.560 -17.600 1.00 86.25 182 GLU A O 1
ATOM 1475 N N . ALA A 1 183 ? 0.228 0.114 -15.923 1.00 77.00 183 ALA A N 1
ATOM 1476 C CA . ALA A 1 183 ? -1.103 0.321 -15.364 1.00 77.00 183 ALA A CA 1
ATOM 1477 C C . ALA A 1 183 ? -1.362 1.756 -14.888 1.00 77.00 183 ALA A C 1
ATOM 1479 O O . ALA A 1 183 ? -2.503 2.209 -15.013 1.00 77.00 183 ALA A O 1
ATOM 1480 N N . ASP A 1 184 ? -0.335 2.452 -14.389 1.00 82.06 184 ASP A N 1
ATOM 1481 C CA . ASP A 1 184 ? -0.449 3.743 -13.703 1.00 82.06 184 ASP A CA 1
ATOM 1482 C C . ASP A 1 184 ? 0.514 4.803 -14.293 1.00 82.06 184 ASP A C 1
ATOM 1484 O O . ASP A 1 184 ? 1.722 4.719 -14.073 1.00 82.06 184 ASP A O 1
ATOM 1488 N N . PRO A 1 185 ? 0.016 5.814 -15.037 1.00 84.44 185 PRO A N 1
ATOM 1489 C CA . PRO A 1 185 ? 0.855 6.875 -15.599 1.00 84.44 185 PRO A CA 1
ATOM 1490 C C . PRO A 1 185 ? 1.640 7.713 -14.584 1.00 84.44 185 PRO A C 1
ATOM 1492 O O . PRO A 1 185 ? 2.733 8.161 -14.926 1.00 84.44 185 PRO A O 1
ATOM 1495 N N . ASP A 1 186 ? 1.107 7.957 -13.387 1.00 83.50 186 ASP A N 1
ATOM 1496 C CA . ASP A 1 186 ? 1.788 8.796 -12.393 1.00 83.50 186 ASP A CA 1
ATOM 1497 C C . ASP A 1 186 ? 2.964 8.029 -11.781 1.00 83.50 186 ASP A C 1
ATOM 1499 O O . ASP A 1 186 ? 4.064 8.566 -11.612 1.00 83.50 186 ASP A O 1
ATOM 1503 N N . LEU A 1 187 ? 2.770 6.729 -11.552 1.00 87.31 187 LEU A N 1
ATOM 1504 C CA . LEU A 1 187 ? 3.857 5.839 -11.175 1.00 87.31 187 LEU A CA 1
ATOM 1505 C C . LEU A 1 187 ? 4.908 5.732 -12.287 1.00 87.31 187 LEU A C 1
ATOM 1507 O O . LEU A 1 187 ? 6.093 5.835 -12.000 1.00 87.31 187 LEU A O 1
ATOM 1511 N N . LEU A 1 188 ? 4.511 5.599 -13.557 1.00 92.50 188 LEU A N 1
ATOM 1512 C CA . LEU A 1 188 ? 5.469 5.584 -14.672 1.00 92.50 188 LEU A CA 1
ATOM 1513 C C . LEU A 1 188 ? 6.297 6.878 -14.751 1.00 92.50 188 LEU A C 1
ATOM 1515 O O . LEU A 1 188 ? 7.467 6.823 -15.111 1.00 92.50 188 LEU A O 1
ATOM 1519 N N . ALA A 1 189 ? 5.724 8.028 -14.388 1.00 93.06 189 ALA A N 1
ATOM 1520 C CA . ALA A 1 189 ? 6.435 9.307 -14.348 1.00 93.06 189 ALA A CA 1
ATOM 1521 C C . ALA A 1 189 ? 7.325 9.494 -13.098 1.00 93.06 189 ALA A C 1
ATOM 1523 O O . ALA A 1 189 ? 8.044 10.492 -13.005 1.00 93.06 189 ALA A O 1
ATOM 1524 N N . SER A 1 190 ? 7.269 8.569 -12.134 1.00 92.25 190 SER A N 1
ATOM 1525 C CA . SER A 1 190 ? 8.058 8.616 -10.897 1.00 92.25 190 SER A CA 1
ATOM 1526 C C . SER A 1 190 ? 9.522 8.221 -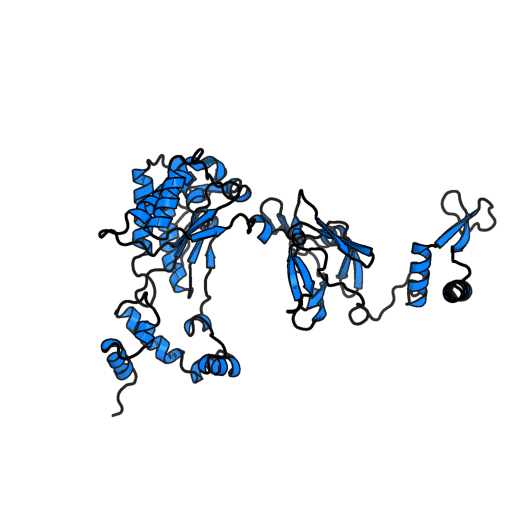11.123 1.00 92.25 190 SER A C 1
ATOM 1528 O O . SER A 1 190 ? 9.875 7.646 -12.153 1.00 92.25 190 SER A O 1
ATOM 1530 N N . GLU A 1 191 ? 10.383 8.526 -10.147 1.00 96.12 191 GLU A N 1
ATOM 1531 C CA . GLU A 1 191 ? 11.831 8.292 -10.235 1.00 96.12 191 GLU A CA 1
ATOM 1532 C C . GLU A 1 191 ? 12.189 6.801 -10.384 1.00 96.12 191 GLU A C 1
ATOM 1534 O O . GLU A 1 191 ? 11.859 5.962 -9.542 1.00 96.12 191 GLU A O 1
ATOM 1539 N N . ALA A 1 192 ? 12.950 6.479 -11.428 1.00 98.06 192 ALA A N 1
ATOM 1540 C CA . ALA A 1 192 ? 13.715 5.244 -11.509 1.00 98.06 192 ALA A CA 1
ATOM 1541 C C . ALA A 1 192 ? 14.990 5.388 -10.673 1.00 98.06 192 ALA A C 1
ATOM 1543 O O . ALA A 1 192 ? 15.740 6.352 -10.842 1.00 98.06 192 ALA A O 1
ATOM 1544 N N . ILE A 1 193 ? 15.258 4.435 -9.774 1.00 98.56 193 ILE A N 1
ATOM 1545 C CA . ILE A 1 193 ? 16.330 4.559 -8.776 1.00 98.56 193 ILE A CA 1
ATOM 1546 C C . ILE A 1 193 ? 17.346 3.428 -8.923 1.00 98.56 193 ILE A C 1
ATOM 1548 O O . ILE A 1 193 ? 17.027 2.267 -8.684 1.00 98.56 193 ILE A O 1
ATOM 1552 N N . VAL A 1 194 ? 18.604 3.781 -9.203 1.00 98.50 194 VAL A N 1
ATOM 1553 C CA . VAL A 1 194 ? 19.749 2.853 -9.210 1.00 98.50 194 VAL A CA 1
ATOM 1554 C C . VAL A 1 194 ? 20.905 3.475 -8.432 1.00 98.50 194 VAL A C 1
ATOM 1556 O O . VAL A 1 194 ? 21.232 4.653 -8.575 1.00 98.50 194 VAL A O 1
ATOM 1559 N N . GLY A 1 195 ? 21.535 2.704 -7.545 1.00 98.25 195 GLY A N 1
ATOM 1560 C CA . GLY A 1 195 ? 22.656 3.182 -6.730 1.00 98.25 195 GLY A CA 1
ATOM 1561 C C . GLY A 1 195 ? 22.292 4.327 -5.779 1.00 98.25 195 GLY A C 1
ATOM 1562 O O . GLY A 1 195 ? 23.175 5.095 -5.390 1.00 98.25 195 GLY A O 1
ATOM 1563 N N . GLY A 1 196 ? 21.012 4.447 -5.413 1.00 98.00 196 GLY A N 1
ATOM 1564 C CA . GLY A 1 196 ? 20.487 5.495 -4.536 1.00 98.00 196 GLY A CA 1
ATOM 1565 C C . GLY A 1 196 ? 20.241 6.837 -5.224 1.00 98.00 196 GLY A C 1
ATOM 1566 O O . GLY A 1 196 ? 20.076 7.849 -4.544 1.00 98.00 196 GLY A O 1
ATOM 1567 N N . ARG A 1 197 ? 20.267 6.871 -6.559 1.00 97.62 197 ARG A N 1
ATOM 1568 C CA . ARG A 1 197 ? 20.098 8.082 -7.367 1.00 97.62 197 ARG A CA 1
ATOM 1569 C C . ARG A 1 197 ? 19.011 7.875 -8.406 1.00 97.62 197 ARG A C 1
ATOM 1571 O O . ARG A 1 197 ? 18.835 6.763 -8.891 1.00 97.62 197 ARG A O 1
ATOM 1578 N N . GLU A 1 198 ? 18.344 8.966 -8.747 1.00 98.00 198 GLU A N 1
ATOM 1579 C CA . GLU A 1 198 ? 17.444 9.032 -9.891 1.00 98.00 198 GLU A CA 1
ATOM 1580 C C . GLU A 1 198 ? 18.253 8.863 -11.185 1.00 98.00 198 GLU A C 1
ATOM 1582 O O . GLU A 1 198 ? 19.276 9.531 -11.370 1.00 98.00 198 GLU A O 1
ATOM 1587 N N . VAL A 1 199 ? 17.830 7.934 -12.044 1.00 97.56 199 VAL A N 1
ATOM 1588 C CA . VAL A 1 199 ? 18.479 7.632 -13.335 1.00 97.56 199 VAL A CA 1
ATOM 1589 C C . VAL A 1 199 ? 17.571 7.863 -14.545 1.00 97.56 199 VAL A C 1
ATOM 1591 O O . VAL A 1 199 ? 18.051 7.804 -15.672 1.00 97.56 199 VAL A O 1
ATOM 1594 N N . GLY A 1 200 ? 16.298 8.179 -14.308 1.00 97.00 200 GLY A N 1
ATOM 1595 C CA . GLY A 1 200 ? 15.263 8.400 -15.316 1.00 97.00 200 GLY A CA 1
ATOM 1596 C C . GLY A 1 200 ? 13.876 8.294 -14.683 1.00 97.00 200 GLY A C 1
ATOM 1597 O O . GLY A 1 200 ? 13.755 8.305 -13.453 1.00 97.00 200 GLY A O 1
ATOM 1598 N N . GLN A 1 201 ? 12.843 8.147 -15.506 1.00 98.12 201 GLN A N 1
ATOM 1599 C CA . GLN A 1 201 ? 11.493 7.817 -15.050 1.00 98.12 201 GLN A CA 1
ATOM 1600 C C . GLN A 1 201 ? 11.250 6.310 -15.154 1.00 98.12 201 GLN A C 1
ATOM 1602 O O . GLN A 1 201 ? 11.823 5.645 -16.010 1.00 98.12 201 GLN A O 1
ATOM 1607 N N . LEU A 1 202 ? 10.389 5.742 -14.307 1.00 97.50 202 LEU A N 1
ATOM 1608 C CA . LEU A 1 202 ? 10.080 4.303 -14.352 1.00 97.50 202 LEU A CA 1
ATOM 1609 C C . LEU A 1 202 ? 9.544 3.854 -15.721 1.00 97.50 202 LEU A C 1
ATOM 1611 O O . LEU A 1 202 ? 9.862 2.759 -16.179 1.00 97.50 202 LEU A O 1
ATOM 1615 N N . GLY A 1 203 ? 8.776 4.711 -16.394 1.00 96.50 203 GLY A N 1
ATOM 1616 C CA . GLY A 1 203 ? 8.239 4.462 -17.729 1.00 96.50 203 GLY A CA 1
ATOM 1617 C C . GLY A 1 203 ? 9.283 4.400 -18.843 1.00 96.50 203 GLY A C 1
ATOM 1618 O O . GLY A 1 203 ? 8.973 3.868 -19.906 1.00 96.50 203 GLY A O 1
ATOM 1619 N N . ASP A 1 204 ? 10.509 4.871 -18.604 1.00 97.44 204 ASP A N 1
ATOM 1620 C CA . ASP A 1 204 ? 11.605 4.754 -19.571 1.00 97.44 204 ASP A CA 1
ATOM 1621 C C . ASP A 1 204 ? 12.141 3.312 -19.660 1.00 97.44 204 ASP A C 1
ATOM 1623 O O . ASP A 1 204 ? 12.765 2.961 -20.656 1.00 97.44 204 ASP A O 1
ATOM 1627 N N . TYR A 1 205 ? 11.861 2.470 -18.653 1.00 97.88 205 TYR A N 1
ATOM 1628 C CA . TYR A 1 205 ? 12.441 1.128 -18.480 1.00 97.88 205 TYR A CA 1
ATOM 1629 C C . TYR A 1 205 ? 11.408 -0.006 -18.593 1.00 97.88 205 TYR A C 1
ATOM 1631 O O . TYR A 1 205 ? 11.496 -1.037 -17.910 1.00 97.88 205 TYR A O 1
ATOM 1639 N N . LEU A 1 206 ? 10.376 0.188 -19.422 1.00 96.81 206 LEU A N 1
ATOM 1640 C CA . LEU A 1 206 ? 9.268 -0.763 -19.561 1.00 96.81 206 LEU A CA 1
ATOM 1641 C C . LEU A 1 206 ? 9.703 -2.128 -20.103 1.00 96.81 206 LEU A C 1
ATOM 1643 O O . LEU A 1 206 ? 9.177 -3.141 -19.647 1.00 96.81 206 LEU A O 1
ATOM 1647 N N . ASP A 1 207 ? 10.685 -2.186 -21.003 1.00 96.75 207 ASP A N 1
ATOM 1648 C CA . ASP A 1 207 ? 11.205 -3.459 -21.520 1.00 96.75 207 ASP A CA 1
ATOM 1649 C C . ASP A 1 207 ? 11.843 -4.292 -20.393 1.00 96.75 207 ASP A C 1
ATOM 1651 O O . ASP A 1 207 ? 11.607 -5.504 -20.274 1.00 96.75 207 ASP A O 1
ATOM 1655 N N . GLY A 1 208 ? 12.584 -3.632 -19.496 1.00 98.00 208 GLY A N 1
ATOM 1656 C CA . GLY A 1 208 ? 13.093 -4.240 -18.269 1.00 98.00 208 GLY A CA 1
ATOM 1657 C C . GLY A 1 208 ? 11.967 -4.723 -17.349 1.00 98.00 208 GLY A C 1
ATOM 1658 O O . GLY A 1 208 ? 12.009 -5.857 -16.868 1.00 98.00 208 GLY A O 1
ATOM 1659 N N . ALA A 1 209 ? 10.927 -3.909 -17.145 1.00 98.06 209 ALA A N 1
ATOM 1660 C CA . ALA A 1 209 ? 9.781 -4.270 -16.308 1.00 98.06 209 ALA A CA 1
ATOM 1661 C C . ALA A 1 209 ? 8.995 -5.474 -16.860 1.00 98.06 209 ALA A C 1
ATOM 1663 O O . ALA A 1 209 ? 8.669 -6.395 -16.111 1.00 98.06 209 ALA A O 1
ATOM 1664 N N . ILE A 1 210 ? 8.759 -5.524 -18.175 1.00 98.06 210 ILE A N 1
ATOM 1665 C CA . ILE A 1 210 ? 8.129 -6.655 -18.877 1.00 98.06 210 ILE A CA 1
ATOM 1666 C C . ILE A 1 210 ? 8.967 -7.928 -18.699 1.00 98.06 210 ILE A C 1
ATOM 1668 O O . ILE A 1 210 ? 8.420 -9.003 -18.447 1.00 98.06 210 ILE A O 1
ATOM 1672 N N . THR A 1 211 ? 10.296 -7.814 -18.772 1.00 98.50 211 THR A N 1
ATOM 1673 C CA . THR A 1 211 ? 11.223 -8.939 -18.560 1.00 98.50 211 THR A CA 1
ATOM 1674 C C . THR A 1 211 ? 11.130 -9.486 -17.131 1.00 98.50 211 THR A C 1
ATOM 1676 O O . THR A 1 211 ? 11.076 -10.703 -16.933 1.00 98.50 211 THR A O 1
ATOM 1679 N N . VAL A 1 212 ? 11.050 -8.605 -16.130 1.00 98.69 212 VAL A N 1
ATOM 1680 C CA . VAL A 1 212 ? 10.864 -8.993 -14.721 1.00 98.69 212 VAL A CA 1
ATOM 1681 C C . VAL A 1 212 ? 9.492 -9.629 -14.508 1.00 98.69 212 VAL A C 1
ATOM 1683 O O . VAL A 1 212 ? 9.408 -10.702 -13.912 1.00 98.69 212 VAL A O 1
ATOM 1686 N N . ALA A 1 213 ? 8.422 -9.026 -15.028 1.00 98.38 213 ALA A N 1
ATOM 1687 C CA . ALA A 1 213 ? 7.075 -9.581 -14.937 1.00 98.38 213 ALA A CA 1
ATOM 1688 C C . ALA A 1 213 ? 7.001 -10.981 -15.567 1.00 98.38 213 ALA A C 1
ATOM 1690 O O . ALA A 1 213 ? 6.476 -11.902 -14.945 1.00 98.38 213 ALA A O 1
ATOM 1691 N N . ARG A 1 214 ? 7.606 -11.188 -16.744 1.00 98.56 214 ARG A N 1
ATOM 1692 C CA . ARG A 1 214 ? 7.711 -12.518 -17.366 1.00 98.56 214 ARG A CA 1
ATOM 1693 C C . ARG A 1 214 ? 8.360 -13.536 -16.435 1.00 98.56 214 ARG A C 1
ATOM 1695 O O . ARG A 1 214 ? 7.801 -14.612 -16.247 1.00 98.56 214 ARG A O 1
ATOM 1702 N N . ALA A 1 215 ? 9.489 -13.187 -15.817 1.00 98.62 215 ALA A N 1
ATOM 1703 C CA . ALA A 1 215 ? 10.178 -14.081 -14.890 1.00 98.62 215 ALA A CA 1
ATOM 1704 C C . ALA A 1 215 ? 9.278 -14.504 -13.716 1.00 98.62 215 ALA A C 1
ATOM 1706 O O . ALA A 1 215 ? 9.277 -15.678 -13.348 1.00 98.62 215 ALA A O 1
ATOM 1707 N N . PHE A 1 216 ? 8.473 -13.588 -13.165 1.00 98.44 216 PHE A N 1
ATOM 1708 C CA . PHE A 1 216 ? 7.504 -13.907 -12.110 1.00 98.44 216 PHE A CA 1
ATOM 1709 C C . PHE A 1 216 ? 6.479 -14.964 -12.549 1.00 98.44 216 PHE A C 1
ATOM 1711 O O . PHE A 1 216 ? 6.203 -15.899 -11.791 1.00 98.44 216 PHE A O 1
ATOM 1718 N N . PHE A 1 217 ? 5.911 -14.833 -13.751 1.00 98.31 217 PHE A N 1
ATOM 1719 C CA . PHE A 1 217 ? 4.852 -15.733 -14.221 1.00 98.31 217 PHE A CA 1
ATOM 1720 C C . PHE A 1 217 ? 5.396 -17.079 -14.721 1.00 98.31 217 PHE A C 1
ATOM 1722 O O . PHE A 1 217 ? 4.801 -18.114 -14.420 1.00 98.31 217 PHE A O 1
ATOM 1729 N N . ASP A 1 218 ? 6.569 -17.097 -15.359 1.00 98.44 218 ASP A N 1
ATOM 1730 C CA . ASP A 1 218 ? 7.291 -18.332 -15.692 1.00 98.44 218 ASP A CA 1
ATOM 1731 C C . ASP A 1 218 ? 7.590 -19.156 -14.433 1.00 98.44 218 ASP A C 1
ATOM 1733 O O . ASP A 1 218 ? 7.252 -20.336 -14.356 1.00 98.44 218 ASP A O 1
ATOM 1737 N N . LEU A 1 219 ? 8.195 -18.530 -13.417 1.00 98.19 219 LEU A N 1
ATOM 1738 C CA . LEU A 1 219 ? 8.554 -19.213 -12.169 1.00 98.19 219 LEU A CA 1
ATOM 1739 C C . LEU A 1 219 ? 7.319 -19.677 -11.394 1.00 98.19 219 LEU A C 1
ATOM 1741 O O . LEU A 1 219 ? 7.342 -20.727 -10.753 1.00 98.19 219 LEU A O 1
ATOM 1745 N N . SER A 1 220 ? 6.220 -18.927 -11.492 1.00 96.50 220 SER A N 1
ATOM 1746 C CA . SER A 1 220 ? 4.929 -19.336 -10.942 1.00 96.50 220 SER A CA 1
ATOM 1747 C C . SER A 1 220 ? 4.395 -20.613 -11.600 1.00 96.50 220 SER A C 1
ATOM 1749 O O . SER A 1 220 ? 3.844 -21.474 -10.911 1.00 96.50 220 SER A O 1
ATOM 1751 N N . LEU A 1 221 ? 4.561 -20.756 -12.920 1.00 97.50 221 LEU A N 1
ATOM 1752 C CA . LEU A 1 221 ? 4.172 -21.958 -13.661 1.00 97.50 221 LEU A CA 1
ATOM 1753 C C . LEU A 1 221 ? 5.097 -23.141 -13.384 1.00 97.50 221 LEU A C 1
ATOM 1755 O O . LEU A 1 221 ? 4.596 -24.256 -13.213 1.00 97.50 221 LEU A O 1
ATOM 1759 N N . GLU A 1 222 ? 6.407 -22.906 -13.322 1.00 97.69 222 GLU A N 1
ATOM 1760 C CA . GLU A 1 222 ? 7.418 -23.929 -13.042 1.00 97.69 222 GLU A CA 1
ATOM 1761 C C . GLU A 1 222 ? 7.238 -24.524 -11.646 1.00 97.69 222 GLU A C 1
ATOM 1763 O O . GLU A 1 222 ? 7.118 -25.742 -11.512 1.00 97.69 222 GLU A O 1
ATOM 1768 N N . GLY A 1 223 ? 7.120 -23.668 -10.629 1.00 96.25 223 GLY A N 1
ATOM 1769 C CA . GLY A 1 223 ? 7.094 -24.078 -9.231 1.00 96.25 223 GLY A CA 1
ATOM 1770 C C . GLY A 1 223 ? 8.481 -24.423 -8.679 1.00 96.25 223 GLY A C 1
ATOM 1771 O O . GLY A 1 223 ? 9.514 -24.095 -9.262 1.00 96.25 223 GLY A O 1
ATOM 1772 N N . ASP A 1 224 ? 8.502 -25.063 -7.513 1.00 95.44 224 ASP A N 1
ATOM 1773 C CA . ASP A 1 224 ? 9.729 -25.472 -6.830 1.00 95.44 224 ASP A CA 1
ATOM 1774 C C . ASP A 1 224 ? 10.436 -26.657 -7.526 1.00 95.44 224 ASP A C 1
ATOM 1776 O O . ASP A 1 224 ? 10.042 -27.120 -8.596 1.00 95.44 224 ASP A O 1
ATOM 1780 N N . GLY A 1 225 ? 11.473 -27.220 -6.896 1.00 95.12 225 GLY A N 1
ATOM 1781 C CA . GLY A 1 225 ? 12.209 -28.373 -7.439 1.00 95.12 225 GLY A CA 1
ATOM 1782 C C . GLY A 1 225 ? 11.375 -29.648 -7.670 1.00 95.12 225 GLY A C 1
ATOM 1783 O O . GLY A 1 225 ? 11.879 -30.606 -8.254 1.00 95.12 225 GLY A O 1
ATOM 1784 N N . ARG A 1 226 ? 10.117 -29.689 -7.213 1.00 95.19 226 ARG A N 1
ATOM 1785 C CA . ARG A 1 226 ? 9.134 -30.759 -7.454 1.00 95.19 226 ARG A CA 1
ATOM 1786 C C . ARG A 1 226 ? 7.945 -30.286 -8.300 1.00 95.19 226 ARG A C 1
ATOM 1788 O O . ARG A 1 226 ? 7.002 -31.052 -8.497 1.00 95.19 226 ARG A O 1
ATOM 1795 N N . GLY A 1 227 ? 7.973 -29.047 -8.783 1.00 93.69 227 GLY A N 1
ATOM 1796 C CA . GLY A 1 227 ? 6.893 -28.405 -9.524 1.00 93.69 227 GLY A CA 1
ATOM 1797 C C . GLY A 1 227 ? 5.711 -27.955 -8.659 1.00 93.69 227 GLY A C 1
ATOM 1798 O O . GLY A 1 227 ? 4.615 -27.720 -9.191 1.00 93.69 227 GLY A O 1
ATOM 1799 N N . GLN A 1 228 ? 5.889 -27.877 -7.335 1.00 92.81 228 GLN A N 1
ATOM 1800 C CA . GLN A 1 228 ? 4.871 -27.371 -6.414 1.00 92.81 228 GLN A CA 1
ATOM 1801 C C . GLN A 1 228 ? 4.766 -25.845 -6.538 1.00 92.81 228 GLN A C 1
ATOM 1803 O O . GLN A 1 228 ? 5.787 -25.185 -6.716 1.00 92.81 228 GLN A O 1
ATOM 1808 N N . PRO A 1 229 ? 3.560 -25.256 -6.451 1.00 91.81 229 PRO A N 1
ATOM 1809 C CA . PRO A 1 229 ? 3.415 -23.805 -6.495 1.00 91.81 229 PRO A CA 1
ATOM 1810 C C . PRO A 1 229 ? 4.175 -23.127 -5.351 1.00 91.81 229 PRO A C 1
ATOM 1812 O O . PRO A 1 229 ? 4.160 -23.612 -4.220 1.00 91.81 229 PRO A O 1
ATOM 1815 N N . PHE A 1 230 ? 4.778 -21.974 -5.632 1.00 92.94 230 PHE A N 1
ATOM 1816 C CA . PHE A 1 230 ? 5.295 -21.101 -4.585 1.00 92.94 230 PHE A CA 1
ATOM 1817 C C . PHE A 1 230 ? 4.140 -20.406 -3.860 1.00 92.94 230 PHE A C 1
ATOM 1819 O O . PHE A 1 230 ? 3.225 -19.885 -4.498 1.00 92.94 230 PHE A O 1
ATOM 1826 N N . THR A 1 231 ? 4.197 -20.364 -2.529 1.00 90.00 231 THR A N 1
ATOM 1827 C CA . THR A 1 231 ? 3.217 -19.625 -1.717 1.00 90.00 231 THR A CA 1
ATOM 1828 C C . THR A 1 231 ? 3.541 -18.132 -1.699 1.00 90.00 231 THR A C 1
ATOM 1830 O O . THR A 1 231 ? 2.635 -17.298 -1.720 1.00 90.00 231 THR A O 1
ATOM 1833 N N . PHE A 1 232 ? 4.835 -17.795 -1.664 1.00 93.69 232 PHE A N 1
ATOM 1834 C CA . PHE A 1 232 ? 5.332 -16.424 -1.556 1.00 93.69 232 PHE A CA 1
ATOM 1835 C C . PHE A 1 232 ? 6.336 -16.044 -2.669 1.00 93.69 232 PHE A C 1
ATOM 1837 O O . PHE A 1 232 ? 6.979 -16.923 -3.236 1.00 93.69 232 PHE A O 1
ATOM 1844 N N . PRO A 1 233 ? 6.505 -14.747 -2.975 1.00 94.88 233 PRO A N 1
ATOM 1845 C CA . PRO A 1 233 ? 5.589 -13.685 -2.584 1.00 94.88 233 PRO A CA 1
ATOM 1846 C C . PRO A 1 233 ? 4.231 -13.901 -3.259 1.00 94.88 233 PRO A C 1
ATOM 1848 O O . PRO A 1 233 ? 4.153 -14.362 -4.398 1.00 94.88 233 PRO A O 1
ATOM 1851 N N . ILE A 1 234 ? 3.150 -13.548 -2.566 1.00 94.12 234 ILE A N 1
ATOM 1852 C CA . ILE A 1 234 ? 1.842 -13.477 -3.209 1.00 94.12 234 ILE A CA 1
ATOM 1853 C C . ILE A 1 234 ? 1.955 -12.437 -4.316 1.00 94.12 234 ILE A C 1
ATOM 1855 O O . ILE A 1 234 ? 2.212 -11.262 -4.049 1.00 94.12 234 ILE A O 1
ATOM 1859 N N . THR A 1 235 ? 1.790 -12.884 -5.554 1.00 95.44 235 THR A N 1
ATOM 1860 C CA . THR A 1 235 ? 1.858 -11.997 -6.707 1.00 95.44 235 THR A CA 1
ATOM 1861 C C . THR A 1 235 ? 0.496 -11.348 -6.896 1.00 95.44 235 THR A C 1
ATOM 1863 O O . THR A 1 235 ? -0.523 -12.037 -6.999 1.00 95.44 235 THR A O 1
ATOM 1866 N N . THR A 1 236 ? 0.482 -10.020 -6.932 1.00 95.00 236 THR A N 1
ATOM 1867 C CA . THR A 1 236 ? -0.697 -9.219 -7.276 1.00 95.00 236 THR A CA 1
ATOM 1868 C C . THR A 1 236 ? -0.447 -8.554 -8.621 1.00 95.00 236 THR A C 1
ATOM 1870 O O . THR A 1 236 ? 0.626 -8.003 -8.834 1.00 95.00 236 THR A O 1
ATOM 1873 N N . LEU A 1 237 ? -1.415 -8.578 -9.529 1.00 95.56 237 LEU A N 1
ATOM 1874 C CA . LEU A 1 237 ? -1.330 -7.926 -10.832 1.00 95.56 237 LEU A CA 1
ATOM 1875 C C . LEU A 1 237 ? -2.347 -6.794 -10.905 1.00 95.56 237 LEU A C 1
ATOM 1877 O O . LEU A 1 237 ? -3.544 -7.024 -10.714 1.00 95.56 237 LEU A O 1
ATOM 1881 N N . MET A 1 238 ? -1.888 -5.584 -11.218 1.00 91.12 238 MET A N 1
ATOM 1882 C CA . MET A 1 238 ? -2.800 -4.484 -11.501 1.00 91.12 238 MET A CA 1
ATOM 1883 C C . MET A 1 238 ? -3.381 -4.607 -12.910 1.00 91.12 238 MET A C 1
ATOM 1885 O O . MET A 1 238 ? -2.660 -4.605 -13.906 1.00 91.12 238 MET A O 1
ATOM 1889 N N . VAL A 1 239 ? -4.711 -4.655 -12.995 1.00 90.50 239 VAL A N 1
ATOM 1890 C CA . VAL A 1 239 ? -5.437 -4.662 -14.268 1.00 90.50 239 VAL A CA 1
ATOM 1891 C C . VAL A 1 239 ? -6.160 -3.330 -14.421 1.00 90.50 239 VAL A C 1
ATOM 1893 O O . VAL A 1 239 ? -7.166 -3.089 -13.759 1.00 90.50 239 VAL A O 1
ATOM 1896 N N . SER A 1 240 ? -5.649 -2.456 -15.287 1.00 86.81 240 SER A N 1
ATOM 1897 C CA . SER A 1 240 ? -6.226 -1.131 -15.552 1.00 86.81 240 SER A CA 1
ATOM 1898 C C . SER A 1 240 ? -6.803 -1.033 -16.975 1.00 86.81 240 SER A C 1
ATOM 1900 O O . SER A 1 240 ? -6.642 -1.963 -17.775 1.00 86.81 240 SER A O 1
ATOM 1902 N N . PRO A 1 241 ? -7.452 0.087 -17.350 1.00 86.69 241 PRO A N 1
ATOM 1903 C CA . PRO A 1 241 ? -7.862 0.342 -18.735 1.00 86.69 241 PRO A CA 1
ATOM 1904 C C . PRO A 1 241 ? -6.710 0.291 -19.748 1.00 86.69 241 PRO A C 1
ATOM 1906 O O . PRO A 1 241 ? -6.946 0.130 -20.943 1.00 86.69 241 PRO A O 1
ATOM 1909 N N . ARG A 1 242 ? -5.463 0.430 -19.279 1.00 85.94 242 ARG A N 1
ATOM 1910 C CA . ARG A 1 242 ? -4.244 0.325 -20.086 1.00 85.94 242 ARG A CA 1
ATOM 1911 C C . ARG A 1 242 ? -3.633 -1.070 -20.067 1.00 85.94 242 ARG A C 1
ATOM 1913 O O . ARG A 1 242 ? -2.501 -1.213 -20.507 1.00 85.94 242 ARG A O 1
ATOM 1920 N N . PHE A 1 243 ? -4.315 -2.091 -19.565 1.00 91.75 243 PHE A N 1
ATOM 1921 C CA . PHE A 1 243 ? -3.814 -3.462 -19.628 1.00 91.75 243 PHE A CA 1
ATOM 1922 C C . PHE A 1 243 ? -3.747 -3.957 -21.087 1.00 91.75 243 PHE A C 1
ATOM 1924 O O . PHE A 1 243 ? -4.637 -3.656 -21.886 1.00 91.75 243 PHE A O 1
ATOM 1931 N N . ASP A 1 244 ? -2.693 -4.684 -21.475 1.00 93.06 244 ASP A N 1
ATOM 1932 C CA . ASP A 1 244 ? -2.501 -5.153 -22.856 1.00 93.06 244 ASP A CA 1
ATOM 1933 C C . ASP A 1 244 ? -3.312 -6.414 -23.182 1.00 93.06 244 ASP A C 1
ATOM 1935 O O . ASP A 1 244 ? -2.776 -7.488 -23.449 1.00 93.06 244 ASP A O 1
ATOM 1939 N N . TRP A 1 245 ? -4.635 -6.267 -23.210 1.00 90.69 245 TRP A N 1
ATOM 1940 C CA . TRP A 1 245 ? -5.566 -7.349 -23.546 1.00 90.69 245 TRP A CA 1
ATOM 1941 C C . TRP A 1 245 ? -5.349 -7.965 -24.930 1.00 90.69 245 TRP A C 1
ATOM 1943 O O . TRP A 1 245 ? -5.746 -9.100 -25.159 1.00 90.69 245 TRP A O 1
ATOM 1953 N N . ALA A 1 246 ? -4.770 -7.207 -25.864 1.00 88.88 246 ALA A N 1
ATOM 1954 C CA . ALA A 1 246 ? -4.564 -7.644 -27.241 1.00 88.88 246 ALA A CA 1
ATOM 1955 C C . ALA A 1 246 ? -3.176 -8.266 -27.483 1.00 88.88 246 ALA A C 1
ATOM 1957 O O . ALA A 1 246 ? -2.909 -8.659 -28.617 1.00 88.88 246 ALA A O 1
ATOM 1958 N N . GLY A 1 247 ? -2.290 -8.289 -26.476 1.00 86.94 247 GLY A N 1
ATOM 1959 C CA . GLY A 1 247 ? -0.923 -8.815 -26.600 1.00 86.94 247 GLY A CA 1
ATOM 1960 C C . GLY A 1 247 ? -0.054 -8.069 -27.622 1.00 86.94 247 GLY A C 1
ATOM 1961 O O . GLY A 1 247 ? 0.820 -8.659 -28.252 1.00 86.94 247 GLY A O 1
ATOM 1962 N N . ARG A 1 248 ? -0.320 -6.777 -27.867 1.00 88.12 248 ARG A N 1
ATOM 1963 C CA . ARG A 1 248 ? 0.393 -5.993 -28.899 1.00 88.12 248 ARG A CA 1
ATOM 1964 C C . ARG A 1 248 ? 1.624 -5.263 -28.372 1.00 88.12 248 ARG A C 1
ATOM 1966 O O . ARG A 1 248 ? 2.462 -4.866 -29.175 1.00 88.12 248 ARG A O 1
ATOM 1973 N N . ARG A 1 249 ? 1.706 -5.039 -27.061 1.00 91.19 249 ARG A N 1
ATOM 1974 C CA . ARG A 1 249 ? 2.794 -4.314 -26.389 1.00 91.19 249 ARG A CA 1
ATOM 1975 C C . ARG A 1 249 ? 3.700 -5.245 -25.601 1.00 91.19 249 ARG A C 1
ATOM 1977 O O . ARG A 1 249 ? 4.904 -5.043 -25.614 1.00 91.19 249 ARG A O 1
ATOM 1984 N N . TRP A 1 250 ? 3.149 -6.264 -24.947 1.00 93.56 250 TRP A N 1
ATOM 1985 C CA . TRP A 1 250 ? 3.923 -7.142 -24.057 1.00 93.56 250 TRP A CA 1
ATOM 1986 C C . TRP A 1 250 ? 4.251 -8.506 -24.684 1.00 93.56 250 TRP A C 1
ATOM 1988 O O . TRP A 1 250 ? 4.708 -9.423 -23.998 1.00 93.56 250 TRP A O 1
ATOM 1998 N N . GLY A 1 251 ? 4.017 -8.654 -25.992 1.00 89.75 251 GLY A N 1
ATOM 1999 C CA . GLY A 1 251 ? 4.144 -9.927 -26.694 1.00 89.75 251 GLY A CA 1
ATOM 2000 C C . GLY A 1 251 ? 3.190 -10.977 -26.119 1.00 89.75 251 GLY A C 1
ATOM 2001 O O . GLY A 1 251 ? 2.024 -10.697 -25.861 1.00 89.75 251 GLY A O 1
ATOM 2002 N N . ASP A 1 252 ? 3.707 -12.176 -25.874 1.00 94.81 252 ASP A N 1
ATOM 2003 C CA . ASP A 1 252 ? 2.995 -13.309 -25.267 1.00 94.81 252 ASP A CA 1
ATOM 2004 C C . ASP A 1 252 ? 2.878 -13.225 -23.729 1.00 94.81 252 ASP A C 1
ATOM 2006 O O . ASP A 1 252 ? 2.322 -14.130 -23.110 1.00 94.81 252 ASP A O 1
ATOM 2010 N N . LEU A 1 253 ? 3.372 -12.157 -23.080 1.00 96.88 253 LEU A N 1
ATOM 2011 C CA . LEU A 1 253 ? 3.301 -12.029 -21.617 1.00 96.88 253 LEU A CA 1
ATOM 2012 C C . LEU A 1 253 ? 1.852 -12.046 -21.108 1.00 96.88 253 LEU A C 1
ATOM 2014 O O . LEU A 1 253 ? 1.582 -12.631 -20.063 1.00 96.88 253 LEU A O 1
ATOM 2018 N N . THR A 1 254 ? 0.913 -11.434 -21.833 1.00 96.06 254 THR A N 1
ATOM 2019 C CA . THR A 1 254 ? -0.507 -11.462 -21.451 1.00 96.06 254 THR A CA 1
ATOM 2020 C C . THR A 1 254 ? -1.038 -12.896 -21.408 1.00 96.06 254 THR A C 1
ATOM 2022 O O . THR A 1 254 ? -1.694 -13.272 -20.438 1.00 96.06 254 THR A O 1
ATOM 2025 N N . ASP A 1 255 ? -0.712 -13.719 -22.405 1.00 96.62 255 ASP A N 1
ATOM 2026 C CA . ASP A 1 255 ? -1.129 -15.124 -22.439 1.00 96.62 255 ASP A CA 1
ATOM 2027 C C . ASP A 1 255 ? -0.463 -15.927 -21.315 1.00 96.62 255 ASP A C 1
ATOM 2029 O O . ASP A 1 255 ? -1.139 -16.685 -20.619 1.00 96.62 255 ASP A O 1
ATOM 2033 N N . LEU A 1 256 ? 0.829 -15.690 -21.062 1.00 97.69 256 LEU A N 1
ATOM 2034 C CA . LEU A 1 256 ? 1.574 -16.294 -19.953 1.00 97.69 256 LEU A CA 1
ATOM 2035 C C . LEU A 1 256 ? 0.939 -15.978 -18.586 1.00 97.69 256 LEU A C 1
ATOM 2037 O O . LEU A 1 256 ? 0.787 -16.867 -17.746 1.00 97.69 256 LEU A O 1
ATOM 2041 N N . ILE A 1 257 ? 0.529 -14.724 -18.369 1.00 97.12 257 ILE A N 1
ATOM 2042 C CA . ILE A 1 257 ? -0.184 -14.283 -17.161 1.00 97.12 257 ILE A CA 1
ATOM 2043 C C . ILE A 1 257 ? -1.467 -15.098 -16.970 1.00 97.12 257 ILE A C 1
ATOM 2045 O O . ILE A 1 257 ? -1.724 -15.616 -15.880 1.00 97.12 257 ILE A O 1
ATOM 2049 N N . PHE A 1 258 ? -2.286 -15.218 -18.018 1.00 96.06 258 PHE A N 1
ATOM 2050 C CA . PHE A 1 258 ? -3.552 -15.945 -17.936 1.00 96.06 258 PHE A CA 1
ATOM 2051 C C . PHE A 1 258 ? -3.366 -17.464 -17.852 1.00 96.06 258 PHE A C 1
ATOM 2053 O O . PHE A 1 258 ? -4.172 -18.130 -17.198 1.00 96.06 258 PHE A O 1
ATOM 2060 N N . GLU A 1 259 ? -2.289 -18.018 -18.411 1.00 97.38 259 GLU A N 1
ATOM 2061 C CA . GLU A 1 259 ? -1.918 -19.415 -18.188 1.00 97.38 259 GLU A CA 1
ATOM 2062 C C . GLU A 1 259 ? -1.551 -19.661 -16.718 1.00 97.38 259 GLU A C 1
ATOM 2064 O O . GLU A 1 259 ? -2.062 -20.607 -16.108 1.00 97.38 259 GLU A O 1
ATOM 2069 N N . ALA A 1 260 ? -0.724 -18.800 -16.117 1.00 96.88 260 ALA A N 1
ATOM 2070 C CA . ALA A 1 260 ? -0.379 -18.882 -14.698 1.00 96.88 260 ALA A CA 1
ATOM 2071 C C . ALA A 1 260 ? -1.628 -18.797 -13.806 1.00 96.88 260 ALA A C 1
ATOM 2073 O O . ALA A 1 260 ? -1.799 -19.617 -12.895 1.00 96.88 260 ALA A O 1
ATOM 2074 N N . LEU A 1 261 ? -2.557 -17.892 -14.129 1.00 95.75 261 LEU A N 1
ATOM 2075 C CA . LEU A 1 261 ? -3.840 -17.757 -13.435 1.00 95.75 261 LEU A CA 1
ATOM 2076 C C . LEU A 1 261 ? -4.653 -19.048 -13.515 1.00 95.75 261 LEU A C 1
ATOM 2078 O O . LEU A 1 261 ? -5.103 -19.562 -12.491 1.00 95.75 261 LEU A O 1
ATOM 2082 N N . ALA A 1 262 ? -4.806 -19.598 -14.719 1.00 96.44 262 ALA A N 1
ATOM 2083 C CA . ALA A 1 262 ? -5.623 -20.780 -14.959 1.00 96.44 262 ALA A CA 1
ATOM 2084 C C . ALA A 1 262 ? -5.029 -22.055 -14.341 1.00 96.44 262 ALA A C 1
ATOM 2086 O O . ALA A 1 262 ? -5.768 -22.895 -13.829 1.00 96.44 262 ALA A O 1
ATOM 2087 N N . ARG A 1 263 ? -3.702 -22.224 -14.395 1.00 94.88 263 ARG A N 1
ATOM 2088 C CA . ARG A 1 263 ? -3.034 -23.468 -13.974 1.00 94.88 263 ARG A CA 1
ATOM 2089 C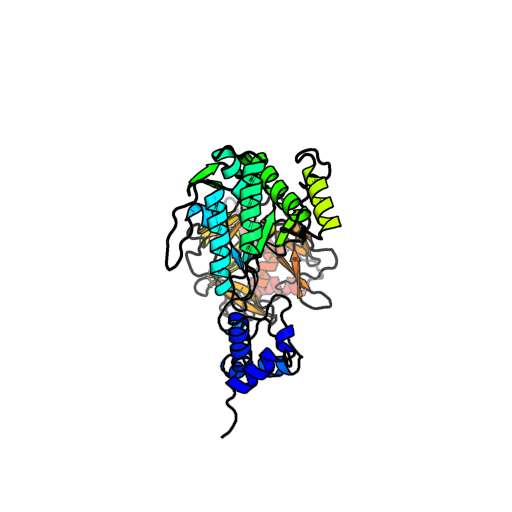 C . ARG A 1 263 ? -2.611 -23.463 -12.511 1.00 94.88 263 ARG A C 1
ATOM 2091 O O . ARG A 1 263 ? -2.523 -24.532 -11.909 1.00 94.88 263 ARG A O 1
ATOM 2098 N N . ARG A 1 264 ? -2.305 -22.290 -11.951 1.00 92.25 264 ARG A N 1
ATOM 2099 C CA . ARG A 1 264 ? -1.690 -22.152 -10.621 1.00 92.25 264 ARG A CA 1
ATOM 2100 C C . ARG A 1 264 ? -2.463 -21.232 -9.674 1.00 92.25 264 ARG A C 1
ATOM 2102 O O . ARG A 1 264 ? -2.139 -21.210 -8.493 1.00 92.25 264 ARG A O 1
ATOM 2109 N N . GLY A 1 265 ? -3.482 -20.509 -10.146 1.00 90.00 265 GLY A N 1
ATOM 2110 C CA . GLY A 1 265 ? -4.276 -19.600 -9.309 1.00 90.00 265 GLY A CA 1
ATOM 2111 C C . GLY A 1 265 ? -3.542 -18.313 -8.913 1.00 90.00 265 GLY A C 1
ATOM 2112 O O . GLY A 1 265 ? -3.929 -17.665 -7.945 1.00 90.00 265 GLY A O 1
ATOM 2113 N N . THR A 1 266 ? -2.484 -17.949 -9.641 1.00 88.56 266 THR A N 1
ATOM 2114 C CA . THR A 1 266 ? -1.686 -16.729 -9.440 1.00 88.56 266 THR A CA 1
ATOM 2115 C C . THR A 1 266 ? -1.660 -15.926 -10.738 1.00 88.56 266 THR A C 1
ATOM 2117 O O . THR A 1 266 ? -1.506 -16.506 -11.803 1.00 88.56 266 THR A O 1
ATOM 2120 N N . ALA A 1 267 ? -1.822 -14.606 -10.746 1.00 92.75 267 ALA A N 1
ATOM 2121 C CA . ALA A 1 267 ? -1.802 -13.657 -9.630 1.00 92.75 267 ALA A CA 1
ATOM 2122 C C . ALA A 1 267 ? -3.187 -13.307 -9.042 1.00 92.75 267 ALA A C 1
ATOM 2124 O O . ALA A 1 267 ? -4.226 -13.534 -9.650 1.00 92.75 267 ALA A O 1
ATOM 2125 N N . TYR A 1 268 ? -3.220 -12.656 -7.878 1.00 91.38 268 TYR A N 1
ATOM 2126 C CA . TYR A 1 268 ? -4.422 -11.927 -7.458 1.00 91.38 268 TYR A CA 1
ATOM 2127 C C . TYR A 1 268 ? -4.620 -10.709 -8.363 1.00 91.38 268 TYR A C 1
ATOM 2129 O O . TYR A 1 268 ? -3.669 -9.974 -8.626 1.00 91.38 268 TYR A O 1
ATOM 2137 N N . LEU A 1 269 ? -5.846 -10.469 -8.828 1.00 92.25 269 LEU A N 1
ATOM 2138 C CA . LEU A 1 269 ? -6.144 -9.328 -9.694 1.00 92.25 269 LEU A CA 1
ATOM 2139 C C . LEU A 1 269 ? -6.562 -8.119 -8.859 1.00 92.25 269 LEU A C 1
ATOM 2141 O O . LEU A 1 269 ? -7.598 -8.135 -8.193 1.00 92.25 269 LEU A O 1
ATOM 2145 N N . LEU A 1 270 ? -5.772 -7.052 -8.933 1.00 86.62 270 LEU A N 1
ATOM 2146 C CA . LEU A 1 270 ? -6.120 -5.753 -8.376 1.00 86.62 270 LEU A CA 1
ATOM 2147 C C . LEU A 1 270 ? -6.847 -4.932 -9.444 1.00 86.62 270 LEU A C 1
ATOM 2149 O O . LEU A 1 270 ? -6.290 -4.616 -10.498 1.00 86.62 270 LEU A O 1
ATOM 2153 N N . ASN A 1 271 ? -8.112 -4.605 -9.175 1.00 83.06 271 ASN A N 1
ATOM 2154 C CA . ASN A 1 271 ? -8.983 -3.937 -10.136 1.00 83.06 271 ASN A CA 1
ATOM 2155 C C . ASN A 1 271 ? -8.650 -2.440 -10.277 1.00 83.06 271 ASN A C 1
ATOM 2157 O O . ASN A 1 271 ? -9.224 -1.593 -9.594 1.00 83.06 271 ASN A O 1
ATOM 2161 N N . GLY A 1 272 ? -7.777 -2.097 -11.217 1.00 71.94 272 GLY A N 1
ATOM 2162 C CA . GLY A 1 272 ? -7.453 -0.716 -11.581 1.00 71.94 272 GLY A CA 1
ATOM 2163 C C . GLY A 1 272 ? -8.554 0.019 -12.36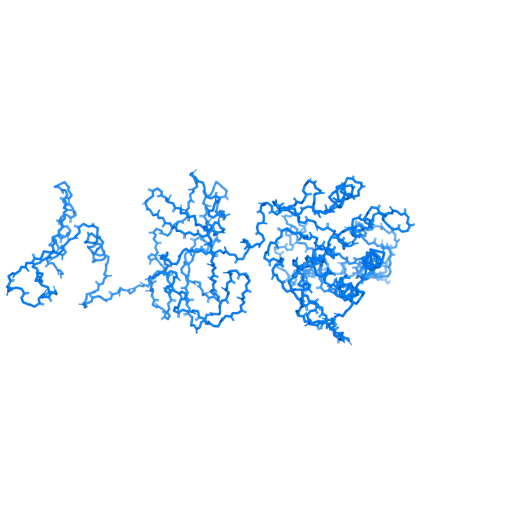0 1.00 71.94 272 GLY A C 1
ATOM 2164 O O . GLY A 1 272 ? -8.356 1.173 -12.722 1.00 71.94 272 GLY A O 1
ATOM 2165 N N . TYR A 1 273 ? -9.710 -0.603 -12.644 1.00 68.12 273 TYR A N 1
ATOM 2166 C CA . TYR A 1 273 ? -10.878 0.097 -13.212 1.00 68.12 273 TYR A CA 1
ATOM 2167 C C . TYR A 1 273 ? -11.729 0.779 -12.135 1.00 68.12 273 TYR A C 1
ATOM 2169 O O . TYR A 1 273 ? -12.341 1.808 -12.404 1.00 68.12 273 TYR A O 1
ATOM 2177 N N . SER A 1 274 ? -11.803 0.201 -10.930 1.00 52.59 274 SER A N 1
ATOM 2178 C CA . SER A 1 274 ? -12.568 0.744 -9.791 1.00 52.59 274 SER A CA 1
ATOM 2179 C C . SER A 1 274 ? -11.714 1.539 -8.799 1.00 52.59 274 SER A C 1
ATOM 2181 O O . SER A 1 274 ? -12.249 2.254 -7.947 1.00 52.59 274 SER A O 1
ATOM 2183 N N . THR A 1 275 ? -10.396 1.370 -8.900 1.00 48.34 275 THR A N 1
ATOM 2184 C CA . THR A 1 275 ? -9.378 1.934 -8.015 1.00 48.34 275 THR A CA 1
ATOM 2185 C C . THR A 1 275 ? -8.448 2.762 -8.891 1.00 48.34 275 THR A C 1
ATOM 2187 O O . THR A 1 275 ? -7.469 2.251 -9.423 1.00 48.34 275 THR A O 1
ATOM 2190 N N . ASP A 1 276 ? -8.798 4.027 -9.113 1.00 47.16 276 ASP A N 1
ATOM 2191 C CA . ASP A 1 276 ? -7.835 4.992 -9.637 1.00 47.16 276 ASP A CA 1
ATOM 2192 C C . ASP A 1 276 ? -6.816 5.221 -8.514 1.00 47.16 276 ASP A C 1
ATOM 2194 O O . ASP A 1 276 ? -7.165 5.734 -7.456 1.00 47.16 276 ASP A O 1
ATOM 2198 N N . VAL A 1 277 ? -5.587 4.734 -8.651 1.00 44.97 277 VAL A N 1
ATOM 2199 C CA . VAL A 1 277 ? -4.597 4.772 -7.557 1.00 44.97 277 VAL A CA 1
ATOM 2200 C C . VAL A 1 277 ? -4.322 6.221 -7.126 1.00 44.97 277 VAL A C 1
ATOM 2202 O O . VAL A 1 277 ? -4.151 6.479 -5.935 1.00 44.97 277 VAL A O 1
ATOM 2205 N N . GLY A 1 278 ? -4.435 7.185 -8.052 1.00 43.41 278 GLY A N 1
ATOM 2206 C CA . GLY A 1 278 ? -4.384 8.619 -7.751 1.00 43.41 278 GLY A CA 1
ATOM 2207 C C . GLY A 1 278 ? -5.607 9.151 -6.986 1.00 43.41 278 GLY A C 1
ATOM 2208 O O . GLY A 1 278 ? -5.495 10.126 -6.238 1.00 43.41 278 GLY A O 1
ATOM 2209 N N . SER A 1 279 ? -6.770 8.494 -7.092 1.00 43.69 279 SER A N 1
ATOM 2210 C CA . SER A 1 279 ? -8.000 8.882 -6.377 1.00 43.69 279 SER A CA 1
ATOM 2211 C C . SER A 1 279 ? -7.939 8.666 -4.867 1.00 43.69 279 SER A C 1
ATOM 2213 O O . SER A 1 279 ? -8.648 9.349 -4.129 1.00 43.69 279 SER A O 1
ATOM 2215 N N . LEU A 1 280 ? -7.057 7.780 -4.384 1.00 41.12 280 LEU A N 1
ATOM 2216 C CA . LEU A 1 280 ? -6.842 7.574 -2.946 1.00 41.12 280 LEU A CA 1
ATOM 2217 C C . LEU A 1 280 ? -6.240 8.814 -2.259 1.00 41.12 280 LEU A C 1
ATOM 2219 O O . LEU A 1 280 ? -6.342 8.935 -1.038 1.00 41.12 280 LEU A O 1
ATOM 2223 N N . TYR A 1 281 ? -5.675 9.753 -3.029 1.00 42.06 281 TYR A N 1
ATOM 2224 C CA . TYR A 1 281 ? -4.918 10.890 -2.502 1.00 42.06 281 TYR A CA 1
ATOM 2225 C C . TYR A 1 281 ? -5.440 12.276 -2.932 1.00 42.06 281 TYR A C 1
ATOM 2227 O O . TYR A 1 281 ? -4.937 13.281 -2.438 1.00 42.06 281 TYR A O 1
ATOM 2235 N N . ALA A 1 282 ? -6.469 12.378 -3.787 1.00 48.41 282 ALA A N 1
ATOM 2236 C CA . ALA A 1 282 ? -6.935 13.655 -4.354 1.00 48.41 282 ALA A CA 1
ATOM 2237 C C . ALA A 1 282 ? -8.437 13.932 -4.113 1.00 48.41 282 ALA A C 1
ATOM 2239 O O . ALA A 1 282 ? -9.284 13.758 -4.991 1.00 48.41 282 ALA A O 1
ATOM 2240 N N . MET A 1 283 ? -8.772 14.430 -2.919 1.00 65.00 283 MET A N 1
ATOM 2241 C CA . MET A 1 283 ? -10.151 14.700 -2.485 1.00 65.00 283 MET A CA 1
ATOM 2242 C C . MET A 1 283 ? -10.343 16.184 -2.142 1.00 65.00 283 MET A C 1
ATOM 2244 O O . MET A 1 283 ? -10.087 16.592 -1.012 1.00 65.00 283 MET A O 1
ATOM 2248 N N . CYS A 1 284 ? -10.814 17.009 -3.084 1.00 79.12 284 CYS A N 1
ATOM 2249 C CA . CYS A 1 284 ? -10.915 18.460 -2.871 1.00 79.12 284 CYS A CA 1
ATOM 2250 C C . CYS A 1 284 ? -12.275 19.030 -3.298 1.00 79.12 284 CYS A C 1
ATOM 2252 O O . CYS A 1 284 ? -12.873 18.588 -4.281 1.00 79.12 284 CYS A O 1
ATOM 2254 N N . LEU A 1 285 ? -12.737 20.036 -2.554 1.00 87.50 285 LEU A N 1
ATOM 2255 C CA . LEU A 1 285 ? -13.769 20.972 -3.003 1.00 87.50 285 LEU A CA 1
ATOM 2256 C C . LEU A 1 285 ? -13.159 21.958 -4.009 1.00 87.50 285 LEU A C 1
ATOM 2258 O O . LEU A 1 285 ? -11.943 22.165 -4.020 1.00 87.50 285 LEU A O 1
ATOM 2262 N N . HIS A 1 286 ? -13.994 22.564 -4.852 1.00 91.19 286 HIS A N 1
ATOM 2263 C CA . HIS A 1 286 ? -13.550 23.642 -5.733 1.00 91.19 286 HIS A CA 1
ATOM 2264 C C . HIS A 1 286 ? -13.113 24.871 -4.910 1.00 91.19 286 HIS A C 1
ATOM 2266 O O . HIS A 1 286 ? -13.654 25.133 -3.838 1.00 91.19 286 HIS A O 1
ATOM 2272 N N . ALA A 1 287 ? -12.140 25.628 -5.426 1.00 89.06 287 ALA A N 1
ATOM 2273 C CA . ALA A 1 287 ? -11.519 26.789 -4.774 1.00 89.06 287 ALA A CA 1
ATOM 2274 C C . ALA A 1 287 ? -12.540 27.811 -4.238 1.00 89.06 287 ALA A C 1
ATOM 2276 O O . ALA A 1 287 ? -12.429 28.283 -3.114 1.00 89.06 287 ALA A O 1
ATOM 2277 N N . GLU A 1 288 ? -13.577 28.082 -5.026 1.00 90.56 288 GLU A N 1
ATOM 2278 C CA . GLU A 1 288 ? -14.648 29.039 -4.716 1.00 90.56 288 GLU A CA 1
ATOM 2279 C C . GLU A 1 288 ? -15.733 28.504 -3.758 1.00 90.56 288 GLU A C 1
ATOM 2281 O O . GLU A 1 288 ? -16.666 29.237 -3.430 1.00 90.56 288 GLU A O 1
ATOM 2286 N N . GLU A 1 289 ? -15.688 27.232 -3.345 1.00 90.50 289 GLU A N 1
ATOM 2287 C CA . GLU A 1 289 ? -16.680 26.712 -2.398 1.00 90.50 289 GLU A CA 1
ATOM 2288 C C . GLU A 1 289 ? -16.499 27.348 -1.023 1.00 90.50 289 GLU A C 1
ATOM 2290 O O . GLU A 1 289 ? -15.378 27.513 -0.540 1.00 90.50 289 GLU A O 1
ATOM 2295 N N . LEU A 1 290 ? -17.616 27.699 -0.388 1.00 88.56 290 LEU A N 1
ATOM 2296 C CA . LEU A 1 290 ? -17.600 28.341 0.919 1.00 88.56 290 LEU A CA 1
ATOM 2297 C C . LEU A 1 290 ? -17.376 27.325 2.034 1.00 88.56 290 LEU A C 1
ATOM 2299 O O . LEU A 1 290 ? -17.977 26.249 2.065 1.00 88.56 290 LEU A O 1
ATOM 2303 N N . VAL A 1 291 ? -16.568 27.729 3.004 1.00 89.25 291 VAL A N 1
ATOM 2304 C CA . VAL A 1 291 ? -16.229 26.956 4.188 1.00 89.25 291 VAL A CA 1
ATOM 2305 C C . VAL A 1 291 ? -16.339 27.826 5.436 1.00 89.25 291 VAL A C 1
ATOM 2307 O O . VAL A 1 291 ? -16.027 29.017 5.426 1.00 89.25 291 VAL A O 1
ATOM 2310 N N . ILE A 1 292 ? -16.814 27.216 6.524 1.00 89.50 292 ILE A N 1
ATOM 2311 C CA . ILE A 1 292 ? -16.862 27.840 7.845 1.00 89.50 292 ILE A CA 1
ATOM 2312 C C . ILE A 1 292 ? -15.649 27.360 8.634 1.00 89.50 292 ILE A C 1
ATOM 2314 O O . ILE A 1 292 ? -15.498 26.159 8.881 1.00 89.50 292 ILE A O 1
ATOM 2318 N N . PHE A 1 293 ? -14.814 28.298 9.063 1.00 92.06 293 PHE A N 1
ATOM 2319 C CA . PHE A 1 293 ? -13.620 28.009 9.845 1.00 92.06 293 PHE A CA 1
ATOM 2320 C C . PHE A 1 293 ? -13.521 28.919 11.065 1.00 92.06 293 PHE A C 1
ATOM 2322 O O . PHE A 1 293 ? -14.118 29.994 11.116 1.00 92.06 293 PHE A O 1
ATOM 2329 N N . ARG A 1 294 ? -12.780 28.470 12.077 1.00 91.44 294 ARG A N 1
ATOM 2330 C CA . ARG A 1 294 ? -12.551 29.207 13.316 1.00 91.44 294 ARG A CA 1
ATOM 2331 C C . ARG A 1 294 ? -11.062 29.430 13.526 1.00 91.44 294 ARG A C 1
ATOM 2333 O O . ARG A 1 294 ? -10.286 28.476 13.536 1.00 91.44 294 ARG A O 1
ATOM 2340 N N . ARG A 1 295 ? -10.670 30.688 13.730 1.00 89.94 295 ARG A N 1
ATOM 2341 C CA . ARG A 1 295 ? -9.295 31.104 14.043 1.00 89.94 295 ARG A CA 1
ATOM 2342 C C . ARG A 1 295 ? -9.323 31.897 15.339 1.00 89.94 295 ARG A C 1
ATOM 2344 O O . ARG A 1 295 ? -10.084 32.843 15.469 1.00 89.94 295 ARG A O 1
ATOM 2351 N N . LYS A 1 296 ? -8.499 31.513 16.320 1.00 86.31 296 LYS A N 1
ATOM 2352 C CA . LYS A 1 296 ? -8.376 32.233 17.611 1.00 86.31 296 LYS A CA 1
ATOM 2353 C C . LYS A 1 296 ? -9.727 32.485 18.320 1.00 86.31 296 LYS A C 1
ATOM 2355 O O . LYS A 1 296 ? -9.868 33.442 19.071 1.00 86.31 296 LYS A O 1
ATOM 2360 N N . GLY A 1 297 ? -10.706 31.599 18.111 1.00 82.00 297 GLY A N 1
ATOM 2361 C CA . GLY A 1 297 ? -12.052 31.703 18.684 1.00 82.00 297 GLY A CA 1
ATOM 2362 C C . GLY A 1 297 ? -13.048 32.545 17.876 1.00 82.00 297 GLY A C 1
ATOM 2363 O O . GLY A 1 297 ? -14.225 32.557 18.230 1.00 82.00 297 GLY A O 1
ATOM 2364 N N . GLU A 1 298 ? -12.616 33.188 16.792 1.00 83.69 298 GLU A N 1
ATOM 2365 C CA . GLU A 1 298 ? -13.465 33.937 15.861 1.00 83.69 298 GLU A CA 1
ATOM 2366 C C . GLU A 1 298 ? -13.887 33.050 14.690 1.00 83.69 298 GLU A C 1
ATOM 2368 O O . GLU A 1 298 ? -13.099 32.243 14.194 1.00 83.69 298 GLU A O 1
ATOM 2373 N N . ILE A 1 299 ? -15.154 33.161 14.286 1.00 86.88 299 ILE A N 1
ATOM 2374 C CA . ILE A 1 299 ? -15.744 32.357 13.214 1.00 86.88 299 ILE A CA 1
ATOM 2375 C C . ILE A 1 299 ? -15.754 33.180 11.936 1.00 86.88 299 ILE A C 1
ATOM 2377 O O . ILE A 1 299 ? -16.247 34.306 11.917 1.00 86.88 299 ILE A O 1
ATOM 2381 N N . HIS A 1 300 ? -15.270 32.571 10.865 1.00 86.88 300 HIS A N 1
ATOM 2382 C CA . HIS A 1 300 ? -15.186 33.161 9.545 1.00 86.88 300 HIS A CA 1
ATOM 2383 C C . HIS A 1 300 ? -15.918 32.279 8.535 1.00 86.88 300 HIS A C 1
ATOM 2385 O O . HIS A 1 300 ? -15.983 31.053 8.673 1.00 86.88 300 HIS A O 1
ATOM 2391 N N . VAL A 1 301 ? -16.462 32.924 7.508 1.00 87.56 301 VAL A N 1
ATOM 2392 C CA . VAL A 1 301 ? -16.946 32.270 6.294 1.00 87.56 301 VAL A CA 1
ATOM 2393 C C . VAL A 1 301 ? -16.112 32.824 5.154 1.00 87.56 301 VAL A C 1
ATOM 2395 O O . VAL A 1 301 ? -16.085 34.036 4.956 1.00 87.56 301 VAL A O 1
ATOM 2398 N N . GLY A 1 302 ? -15.427 31.944 4.440 1.00 90.38 302 GLY A N 1
ATOM 2399 C CA . GLY A 1 302 ? -14.592 32.296 3.297 1.00 90.38 302 GLY A CA 1
ATOM 2400 C C . GLY A 1 302 ? -14.590 31.170 2.280 1.00 90.38 302 GLY A C 1
ATOM 2401 O O . GLY A 1 302 ? -15.215 30.129 2.490 1.00 90.38 302 GLY A O 1
ATOM 2402 N N . THR A 1 303 ? -13.912 31.377 1.166 1.00 94.12 303 THR A N 1
ATOM 2403 C CA . THR A 1 303 ? -13.715 30.338 0.155 1.00 94.12 303 THR A CA 1
ATOM 2404 C C . THR A 1 303 ? -12.641 29.337 0.591 1.00 94.12 303 THR A C 1
ATOM 2406 O O . THR A 1 303 ? -11.790 29.626 1.437 1.00 94.12 303 THR A O 1
ATOM 2409 N N . MET A 1 304 ? -12.657 28.139 0.007 1.00 92.75 304 MET A N 1
ATOM 2410 C CA . MET A 1 304 ? -11.591 27.150 0.193 1.00 92.75 304 MET A CA 1
ATOM 2411 C C . MET A 1 304 ? -10.221 27.687 -0.243 1.00 92.75 304 MET A C 1
ATOM 2413 O O . MET A 1 304 ? -9.213 27.322 0.358 1.00 92.75 304 MET A O 1
ATOM 2417 N N . GLU A 1 305 ? -10.179 28.553 -1.258 1.00 93.56 305 GLU A N 1
ATOM 2418 C CA . GLU A 1 305 ? -8.967 29.253 -1.694 1.00 93.56 305 GLU A CA 1
ATOM 2419 C C . GLU A 1 305 ? -8.449 30.221 -0.632 1.00 93.56 305 GLU A C 1
ATOM 2421 O O . GLU A 1 305 ? -7.281 30.138 -0.263 1.00 93.56 305 GLU A O 1
ATOM 2426 N N . GLU A 1 306 ? -9.314 31.078 -0.083 1.00 94.81 306 GLU A N 1
ATOM 2427 C CA . GLU A 1 306 ? -8.943 31.999 0.999 1.00 94.81 306 GLU A CA 1
ATOM 2428 C C . GLU A 1 306 ? -8.415 31.239 2.218 1.00 94.81 306 GLU A C 1
ATOM 2430 O O . GLU A 1 306 ? -7.344 31.566 2.724 1.00 94.81 306 GLU A O 1
ATOM 2435 N N . LEU A 1 307 ? -9.109 30.174 2.640 1.00 94.75 307 LEU A N 1
ATOM 2436 C CA . LEU A 1 307 ? -8.643 29.300 3.719 1.00 94.75 307 LEU A CA 1
ATOM 2437 C C . LEU A 1 307 ? -7.260 28.710 3.396 1.00 94.75 307 LEU A C 1
ATOM 2439 O O . LEU A 1 307 ? -6.376 28.658 4.250 1.00 94.75 307 LEU A O 1
ATOM 2443 N N . PHE A 1 308 ? -7.061 28.229 2.172 1.00 94.62 308 PHE A N 1
ATOM 2444 C CA . PHE A 1 308 ? -5.797 27.619 1.790 1.00 94.62 308 PHE A CA 1
ATOM 2445 C C . PHE A 1 308 ? -4.654 28.642 1.806 1.00 94.62 308 PHE A C 1
ATOM 2447 O O . PHE A 1 308 ? -3.666 28.427 2.507 1.00 94.62 308 PHE A O 1
ATOM 2454 N N . GLU A 1 309 ? -4.796 29.760 1.093 1.00 95.12 309 GLU A N 1
ATOM 2455 C CA . GLU A 1 309 ? -3.781 30.817 0.984 1.00 95.12 309 GLU A CA 1
ATOM 2456 C C . GLU A 1 309 ? -3.472 31.452 2.356 1.00 95.12 309 GLU A C 1
ATOM 2458 O O . GLU A 1 309 ? -2.312 31.705 2.717 1.00 95.12 309 GLU A O 1
ATOM 2463 N N . GLU A 1 310 ? -4.496 31.630 3.195 1.00 95.19 310 GLU A N 1
ATOM 2464 C CA . GLU A 1 310 ? -4.326 32.202 4.528 1.00 95.19 310 GLU A CA 1
ATOM 2465 C C . GLU A 1 310 ? -3.585 31.266 5.482 1.00 95.19 310 GLU A C 1
ATOM 2467 O O . GLU A 1 310 ? -2.791 31.763 6.276 1.00 95.19 310 GLU A O 1
ATOM 2472 N N . PHE A 1 311 ? -3.780 29.943 5.417 1.00 96.12 311 PHE A N 1
ATOM 2473 C CA . PHE A 1 311 ? -3.294 29.021 6.458 1.00 96.12 311 PHE A CA 1
ATOM 2474 C C . PHE A 1 311 ? -2.233 28.009 6.012 1.00 96.12 311 PHE A C 1
ATOM 2476 O O . PHE A 1 311 ? -1.641 27.355 6.880 1.00 96.12 311 PHE A O 1
ATOM 2483 N N . HIS A 1 312 ? -1.923 27.884 4.718 1.00 95.50 312 HIS A N 1
ATOM 2484 C CA . HIS A 1 312 ? -0.847 26.989 4.287 1.00 95.50 312 HIS A CA 1
ATOM 2485 C C . HIS A 1 312 ? 0.513 27.476 4.804 1.00 95.50 312 HIS A C 1
ATOM 2487 O O . HIS A 1 312 ? 0.833 28.670 4.780 1.00 95.50 312 HIS A O 1
ATOM 2493 N N . GLY A 1 313 ? 1.300 26.527 5.299 1.00 95.44 313 GLY A N 1
ATOM 2494 C CA . GLY A 1 313 ? 2.708 26.679 5.627 1.00 95.44 313 GLY A CA 1
ATOM 2495 C C . GLY A 1 313 ? 3.586 26.078 4.535 1.00 95.44 313 GLY A C 1
ATOM 2496 O O . GLY A 1 313 ? 3.312 26.225 3.340 1.00 95.44 313 GLY A O 1
ATOM 2497 N N . ASP A 1 314 ? 4.639 25.392 4.963 1.00 95.06 314 ASP A N 1
ATOM 2498 C CA . ASP A 1 314 ? 5.598 24.735 4.082 1.00 95.06 314 ASP A CA 1
ATOM 2499 C C . ASP A 1 314 ? 4.973 23.562 3.321 1.00 95.06 314 ASP A C 1
ATOM 2501 O O . ASP A 1 314 ? 4.154 22.807 3.858 1.00 95.06 314 ASP A O 1
ATOM 2505 N N . LEU A 1 315 ? 5.407 23.384 2.071 1.00 93.00 315 LEU A N 1
ATOM 2506 C CA . LEU A 1 315 ? 5.113 22.185 1.292 1.00 93.00 315 LEU A CA 1
ATOM 2507 C C . LEU A 1 315 ? 5.779 20.983 1.975 1.00 93.00 315 LEU A C 1
ATOM 2509 O O . LEU A 1 315 ? 6.999 20.944 2.125 1.00 93.00 315 LEU A O 1
ATOM 2513 N N . LEU A 1 316 ? 4.970 20.009 2.378 1.00 85.69 316 LEU A N 1
ATOM 2514 C CA . LEU A 1 316 ? 5.417 18.779 3.026 1.00 85.69 316 LEU A CA 1
ATOM 2515 C C . LEU A 1 316 ? 5.711 17.683 2.004 1.00 85.69 316 LEU A C 1
ATOM 2517 O O . LEU A 1 316 ? 6.710 16.980 2.120 1.00 85.69 316 LEU A O 1
ATOM 2521 N N . GLU A 1 317 ? 4.821 17.531 1.026 1.00 81.69 317 GLU A N 1
ATOM 2522 C CA . GLU A 1 317 ? 4.833 16.418 0.081 1.00 81.69 317 GLU A CA 1
ATOM 2523 C C . GLU A 1 317 ? 4.122 16.823 -1.212 1.00 81.69 317 GLU A C 1
ATOM 2525 O O . GLU A 1 317 ? 3.133 17.561 -1.187 1.00 81.69 317 GLU A O 1
ATOM 2530 N N . ARG A 1 318 ? 4.632 16.354 -2.352 1.00 80.31 318 ARG A N 1
ATOM 2531 C CA . ARG A 1 318 ? 3.995 16.517 -3.659 1.00 80.31 318 ARG A CA 1
ATOM 2532 C C . ARG A 1 318 ? 3.968 15.166 -4.359 1.00 80.31 318 ARG A C 1
ATOM 2534 O O . ARG A 1 318 ? 5.023 14.608 -4.642 1.00 80.31 318 ARG A O 1
ATOM 2541 N N . GLU A 1 319 ? 2.769 14.707 -4.686 1.00 61.94 319 GLU A N 1
ATOM 2542 C CA . GLU A 1 319 ? 2.514 13.485 -5.445 1.00 61.94 319 GLU A CA 1
ATOM 2543 C C . GLU A 1 319 ? 1.695 13.851 -6.689 1.00 61.94 319 GLU A C 1
ATOM 2545 O O . GLU A 1 319 ? 0.516 14.206 -6.613 1.00 61.94 319 GLU A O 1
ATOM 2550 N N . GLY A 1 320 ? 2.345 13.855 -7.855 1.00 74.44 320 GLY A N 1
ATOM 2551 C CA . GLY A 1 320 ? 1.724 14.267 -9.114 1.00 74.44 320 GLY A CA 1
ATOM 2552 C C . GLY A 1 320 ? 1.174 15.699 -9.063 1.00 74.44 320 GLY A C 1
ATOM 2553 O O . GLY A 1 320 ? 1.919 16.672 -8.916 1.00 74.44 320 GLY A O 1
ATOM 2554 N N . LYS A 1 321 ? -0.150 15.834 -9.212 1.00 72.44 321 LYS A N 1
ATOM 2555 C CA . LYS A 1 321 ? -0.874 17.120 -9.155 1.00 72.44 321 LYS A CA 1
ATOM 2556 C C . LYS A 1 321 ? -1.348 17.499 -7.753 1.00 72.44 321 LYS A C 1
ATOM 2558 O O . LYS A 1 321 ? -2.001 18.534 -7.611 1.00 72.44 321 LYS A O 1
ATOM 2563 N N . THR A 1 322 ? -1.055 16.665 -6.765 1.00 78.62 322 THR A N 1
ATOM 2564 C CA . THR A 1 322 ? -1.507 16.791 -5.386 1.00 78.62 322 THR A CA 1
ATOM 2565 C C . THR A 1 322 ? -0.359 17.266 -4.503 1.00 78.62 322 THR A C 1
ATOM 2567 O O . THR A 1 322 ? 0.768 16.788 -4.597 1.00 78.62 322 THR A O 1
ATOM 2570 N N . GLU A 1 323 ? -0.641 18.238 -3.648 1.00 86.75 323 GLU A N 1
ATOM 2571 C CA . GLU A 1 323 ? 0.329 18.931 -2.813 1.00 86.75 323 GLU A CA 1
ATOM 2572 C C . GLU A 1 323 ? -0.201 19.016 -1.378 1.00 86.75 323 GLU A C 1
ATOM 2574 O O . GLU A 1 323 ? -1.297 19.532 -1.139 1.00 86.75 323 GLU A O 1
ATOM 2579 N N . TRP A 1 324 ? 0.590 18.530 -0.425 1.00 88.75 324 TRP A N 1
ATOM 2580 C CA . TRP A 1 324 ? 0.308 18.597 1.004 1.00 88.75 324 TRP A CA 1
ATOM 2581 C C . TRP A 1 324 ? 1.126 19.699 1.656 1.00 88.75 324 TRP A C 1
ATOM 2583 O O . TRP A 1 324 ? 2.343 19.764 1.496 1.00 88.75 324 TRP A O 1
ATOM 2593 N N . TYR A 1 325 ? 0.468 20.513 2.467 1.00 93.62 325 TYR A N 1
ATOM 2594 C CA . TYR A 1 325 ? 1.071 21.626 3.181 1.00 93.62 325 TYR A CA 1
ATOM 2595 C C . TYR A 1 325 ? 0.881 21.467 4.684 1.00 93.62 325 TYR A C 1
ATOM 2597 O O . TYR A 1 325 ? -0.141 20.950 5.159 1.00 93.62 325 TYR A O 1
ATOM 2605 N N . SER A 1 326 ? 1.870 21.933 5.444 1.00 94.88 326 SER A N 1
ATOM 2606 C CA . SER A 1 326 ? 1.696 22.171 6.872 1.00 94.88 326 SER A CA 1
ATOM 2607 C C . SER A 1 326 ? 0.729 23.336 7.086 1.00 94.88 326 SER A C 1
ATOM 2609 O O . SER A 1 326 ? 0.376 24.058 6.154 1.00 94.88 326 SER A O 1
ATOM 2611 N N . VAL A 1 327 ? 0.266 23.505 8.319 1.00 95.75 327 VAL A N 1
ATOM 2612 C CA . VAL A 1 327 ? -0.607 24.616 8.699 1.00 95.75 327 VAL A CA 1
ATOM 2613 C C . VAL A 1 327 ? 0.231 25.607 9.502 1.00 95.75 327 VAL A C 1
ATOM 2615 O O . VAL A 1 327 ? 0.759 25.240 10.552 1.00 95.75 327 VAL A O 1
ATOM 2618 N N . LYS A 1 328 ? 0.387 26.845 9.012 1.00 95.38 328 LYS A N 1
ATOM 2619 C CA . LYS A 1 328 ? 1.261 27.846 9.663 1.00 95.38 328 LYS A CA 1
ATOM 2620 C C . LYS A 1 328 ? 0.650 28.467 10.919 1.00 95.38 328 LYS A C 1
ATOM 2622 O O . LYS A 1 328 ? 1.382 28.927 11.790 1.00 95.38 328 LYS A O 1
ATOM 2627 N N . GLU A 1 329 ? -0.677 28.462 11.033 1.00 93.56 329 GLU A N 1
ATOM 2628 C CA . GLU A 1 329 ? -1.402 28.963 12.201 1.00 93.56 329 GLU A CA 1
ATOM 2629 C C . GLU A 1 329 ? -2.611 28.082 12.547 1.00 93.56 329 GLU A C 1
ATOM 2631 O O . GLU A 1 329 ? -3.301 27.634 11.635 1.00 93.56 329 GLU A O 1
ATOM 2636 N N . PRO A 1 330 ? -2.934 27.870 13.838 1.00 93.88 330 PRO A N 1
ATOM 2637 C CA . PRO A 1 330 ? -4.086 27.064 14.228 1.00 93.88 330 PRO A CA 1
ATOM 2638 C C . PRO A 1 330 ? -5.398 27.570 13.618 1.00 93.88 330 PRO A C 1
ATOM 2640 O O . PRO A 1 330 ? -5.799 28.717 13.830 1.00 93.88 330 PRO A O 1
ATOM 2643 N N . VAL A 1 331 ? -6.083 26.669 12.921 1.00 96.19 331 VAL A N 1
ATOM 2644 C CA . VAL A 1 331 ? -7.418 26.872 12.360 1.00 96.19 331 VAL A CA 1
ATOM 2645 C C . VAL A 1 331 ? -8.242 25.608 12.563 1.00 96.19 331 VAL A C 1
ATOM 2647 O O . VAL A 1 331 ? -7.715 24.493 12.534 1.00 96.19 331 VAL A O 1
ATOM 2650 N N . GLU A 1 332 ? -9.533 25.775 12.811 1.00 95.06 332 GLU A N 1
ATOM 2651 C CA . GLU A 1 332 ? -10.478 24.682 13.018 1.00 95.06 332 GLU A CA 1
ATOM 2652 C C . GLU A 1 332 ? -11.592 24.739 11.973 1.00 95.06 332 GLU A C 1
ATOM 2654 O O . GLU A 1 332 ? -12.040 25.820 11.598 1.00 95.06 332 GLU A O 1
ATOM 2659 N N . LEU A 1 333 ? -12.074 23.579 11.534 1.00 92.69 333 LEU A N 1
ATOM 2660 C CA . LEU A 1 333 ? -13.217 23.454 10.632 1.00 92.69 333 LEU A CA 1
ATOM 2661 C C . LEU A 1 333 ? -14.422 22.889 11.373 1.00 92.69 333 LEU A C 1
ATOM 2663 O O . LEU A 1 333 ? -14.292 21.953 12.168 1.00 92.69 333 LEU A O 1
ATOM 2667 N N . LEU A 1 334 ? -15.604 23.435 11.086 1.00 90.56 334 LEU A N 1
ATOM 2668 C CA . LEU A 1 334 ? -16.853 22.894 11.609 1.00 90.56 334 LEU A CA 1
ATOM 2669 C C . LEU A 1 334 ? -17.181 21.587 10.877 1.00 90.56 334 LEU A C 1
ATOM 2671 O O . LEU A 1 334 ? -17.468 21.595 9.682 1.00 90.56 334 LEU A O 1
ATOM 2675 N N . SER A 1 335 ? -17.141 20.469 11.596 1.00 87.31 335 SER A N 1
ATOM 2676 C CA . SER A 1 335 ? -17.272 19.122 11.033 1.00 87.31 335 SER A CA 1
ATOM 2677 C C . SER A 1 335 ? -18.388 18.337 11.719 1.00 87.31 335 SER A C 1
ATOM 2679 O O . SER A 1 335 ? -18.699 18.570 12.885 1.00 87.31 335 SER A O 1
ATOM 2681 N N . LEU A 1 336 ? -19.003 17.396 10.999 1.00 83.00 336 LEU A N 1
ATOM 2682 C CA . LEU A 1 336 ? -19.977 16.460 11.563 1.00 83.00 336 LEU A CA 1
ATOM 2683 C C . LEU A 1 336 ? -19.248 15.227 12.101 1.00 83.00 336 LEU A C 1
ATOM 2685 O O . LEU A 1 336 ? -18.625 14.497 11.333 1.00 83.00 336 LEU A O 1
ATOM 2689 N N . ASN A 1 337 ? -19.380 14.963 13.397 1.00 82.81 337 ASN A N 1
ATOM 2690 C CA . ASN A 1 337 ? -18.894 13.732 13.998 1.00 82.81 337 ASN A CA 1
ATOM 2691 C C . ASN A 1 337 ? -19.785 12.551 13.551 1.00 82.81 337 ASN A C 1
ATOM 2693 O O . ASN A 1 337 ? -20.988 12.568 13.834 1.00 82.81 337 ASN A O 1
ATOM 2697 N N . PRO A 1 338 ? -19.244 11.529 12.865 1.00 73.31 338 PRO A N 1
ATOM 2698 C CA . PRO A 1 338 ? -20.049 10.451 12.291 1.00 73.31 338 PRO A CA 1
ATOM 2699 C C . PRO A 1 338 ? -20.608 9.472 13.334 1.00 73.31 338 PRO A C 1
ATOM 2701 O O . PRO A 1 338 ? -21.548 8.746 13.027 1.00 73.31 338 PRO A O 1
ATOM 2704 N N . GLU A 1 339 ? -20.060 9.446 14.552 1.00 78.06 339 GLU A N 1
ATOM 2705 C CA . GLU A 1 339 ? -20.516 8.557 15.629 1.00 78.06 339 GLU A CA 1
ATOM 2706 C C . GLU A 1 339 ? -21.621 9.205 16.465 1.00 78.06 339 GLU A C 1
ATOM 2708 O O . GLU A 1 339 ? -22.613 8.569 16.819 1.00 78.06 339 GLU A O 1
ATOM 2713 N N . THR A 1 340 ? -21.458 10.490 16.790 1.00 84.44 340 THR A N 1
ATOM 2714 C CA . THR A 1 340 ? -22.384 11.217 17.672 1.00 84.44 340 THR A CA 1
ATOM 2715 C C . THR A 1 340 ? -23.425 12.040 16.920 1.00 84.44 340 THR A C 1
ATOM 2717 O O . THR A 1 340 ? -24.382 12.514 17.536 1.00 84.44 340 THR A O 1
ATOM 2720 N N . PHE A 1 341 ? -23.232 12.247 15.614 1.00 77.94 341 PHE A N 1
ATOM 2721 C CA . PHE A 1 341 ? -24.018 13.142 14.757 1.00 77.94 341 PHE A CA 1
ATOM 2722 C C . PHE A 1 341 ? -24.080 14.593 15.253 1.00 77.94 341 PHE A C 1
ATOM 2724 O O . PHE A 1 341 ? -24.999 15.342 14.915 1.00 77.94 341 PHE A O 1
ATOM 2731 N N . LYS A 1 342 ? -23.098 15.006 16.061 1.00 84.44 342 LYS A N 1
ATOM 2732 C CA . LYS A 1 342 ? -22.953 16.383 16.535 1.00 84.44 342 LYS A CA 1
ATOM 2733 C C . LYS A 1 342 ? -21.951 17.138 15.678 1.00 84.44 342 LYS A C 1
ATOM 2735 O O . LYS A 1 342 ? -21.000 16.563 15.155 1.00 84.44 342 LYS A O 1
ATOM 2740 N N . LEU A 1 343 ? -22.177 18.439 15.552 1.00 87.38 343 LEU A N 1
ATOM 2741 C CA . LEU A 1 343 ? -21.222 19.345 14.931 1.00 87.38 343 LEU A CA 1
ATOM 2742 C C . LEU A 1 343 ? -20.162 19.738 15.951 1.00 87.38 343 LEU A C 1
ATOM 2744 O O . LEU A 1 343 ? -20.496 20.134 17.069 1.00 87.38 343 LEU A O 1
ATOM 2748 N N . GLU A 1 344 ? -18.904 19.674 15.547 1.00 90.38 344 GLU A N 1
ATOM 2749 C CA . GLU A 1 344 ? -17.764 19.998 16.391 1.00 90.38 344 GLU A CA 1
ATOM 2750 C C . GLU A 1 344 ? -16.688 20.748 15.610 1.00 90.38 344 GLU A C 1
ATOM 2752 O O . GLU A 1 344 ? -16.578 20.638 14.388 1.00 90.38 344 GLU A O 1
ATOM 2757 N N . TRP A 1 345 ? -15.907 21.548 16.330 1.00 92.06 345 TRP A N 1
ATOM 2758 C CA . TRP A 1 345 ? -14.754 22.239 15.772 1.00 92.06 345 TRP A CA 1
ATOM 2759 C C . TRP A 1 345 ? -13.555 21.303 15.804 1.00 92.06 345 TRP A C 1
ATOM 2761 O O . TRP A 1 345 ? -13.144 20.857 16.875 1.00 92.06 345 TRP A O 1
ATOM 2771 N N . VAL A 1 346 ? -13.017 20.999 14.627 1.00 93.31 346 VAL A N 1
ATOM 2772 C CA . VAL A 1 346 ? -11.914 20.051 14.464 1.00 93.31 346 VAL A CA 1
ATOM 2773 C C . VAL A 1 346 ? -10.671 20.800 13.993 1.00 93.31 346 VAL A C 1
ATOM 2775 O O . VAL A 1 346 ? -10.746 21.501 12.982 1.00 93.31 346 VAL A O 1
ATOM 2778 N N . PRO A 1 347 ? -9.517 20.664 14.672 1.00 95.19 347 PRO A N 1
ATOM 2779 C CA . PRO A 1 347 ? -8.289 21.335 14.262 1.00 95.19 347 PRO A CA 1
ATOM 2780 C C . PRO A 1 347 ? -7.771 20.790 12.929 1.00 95.19 347 PRO A C 1
ATOM 2782 O O . PRO A 1 347 ? -7.589 19.580 12.759 1.00 95.19 347 PRO A O 1
ATOM 2785 N N . VAL A 1 348 ? -7.469 21.695 12.000 1.00 93.81 348 VAL A N 1
ATOM 2786 C CA . VAL A 1 348 ? -6.848 21.362 10.717 1.00 93.81 348 VAL A CA 1
ATOM 2787 C C . VAL A 1 348 ? -5.366 21.090 10.949 1.00 93.81 348 VAL A C 1
ATOM 2789 O O . VAL A 1 348 ? -4.631 21.943 11.440 1.00 93.81 348 VAL A O 1
ATOM 2792 N N . ARG A 1 349 ? -4.915 19.880 10.606 1.00 92.44 349 ARG A N 1
ATOM 2793 C CA . ARG A 1 349 ? -3.510 19.466 10.788 1.00 92.44 349 ARG A CA 1
ATOM 2794 C C . ARG A 1 349 ? -2.663 19.606 9.528 1.00 92.44 349 ARG A C 1
ATOM 2796 O O . ARG A 1 349 ? -1.445 19.726 9.631 1.00 92.44 349 ARG A O 1
ATOM 2803 N N . ARG A 1 350 ? -3.291 19.526 8.354 1.00 91.38 350 ARG A N 1
ATOM 2804 C CA . ARG A 1 350 ? -2.658 19.606 7.032 1.00 91.38 350 ARG A CA 1
ATOM 2805 C C . ARG A 1 350 ? -3.644 20.199 6.037 1.00 91.38 350 ARG A C 1
ATOM 2807 O O . ARG A 1 350 ? -4.850 20.020 6.203 1.00 91.38 350 ARG A O 1
ATOM 2814 N N . LEU A 1 351 ? -3.121 20.850 5.006 1.00 91.00 351 LEU A N 1
ATOM 2815 C CA . LEU A 1 351 ? -3.899 21.363 3.882 1.00 91.00 351 LEU A CA 1
ATOM 2816 C C . LEU A 1 351 ? -3.509 20.618 2.609 1.00 91.00 351 LEU A C 1
ATOM 2818 O O . LEU A 1 351 ? -2.330 20.372 2.368 1.00 91.00 351 LEU A O 1
ATOM 2822 N N . LEU A 1 352 ? -4.510 20.253 1.814 1.00 88.44 352 LEU A N 1
ATOM 2823 C CA . LEU A 1 352 ? -4.349 19.508 0.572 1.00 88.44 352 LEU A CA 1
ATOM 2824 C C . LEU A 1 352 ? -4.810 20.371 -0.599 1.00 88.44 352 LEU A C 1
ATOM 2826 O O . LEU A 1 352 ? -5.932 20.875 -0.583 1.00 88.44 352 LEU A O 1
ATOM 2830 N N . ARG A 1 353 ? -3.975 20.486 -1.632 1.00 88.25 353 ARG A N 1
ATOM 2831 C CA . ARG A 1 353 ? -4.333 21.104 -2.911 1.00 88.25 353 ARG A CA 1
ATOM 2832 C C . ARG A 1 353 ? -4.123 20.107 -4.036 1.00 88.25 353 ARG A C 1
ATOM 2834 O O . ARG A 1 353 ? -3.078 19.475 -4.104 1.00 88.25 353 ARG A O 1
ATOM 2841 N N . THR A 1 354 ? -5.086 19.990 -4.944 1.00 84.62 354 THR A N 1
ATOM 2842 C CA . THR A 1 354 ? -4.938 19.165 -6.149 1.00 84.62 354 THR A CA 1
ATOM 2843 C C . THR A 1 354 ? -5.458 19.887 -7.385 1.00 84.62 354 THR A C 1
ATOM 2845 O O . THR A 1 354 ? -6.376 20.704 -7.298 1.00 84.62 354 THR A O 1
ATOM 2848 N N . ARG A 1 355 ? -4.879 19.595 -8.554 1.00 81.31 355 ARG A N 1
ATOM 2849 C CA . ARG A 1 355 ? -5.350 20.116 -9.849 1.00 81.31 355 ARG A CA 1
ATOM 2850 C C . ARG A 1 355 ? -6.068 19.017 -10.630 1.00 81.31 355 ARG A C 1
ATOM 2852 O O . ARG A 1 355 ? -5.424 18.126 -11.180 1.00 81.31 355 ARG A O 1
ATOM 2859 N N . SER A 1 356 ? -7.392 19.111 -10.745 1.00 78.12 356 SER A N 1
ATOM 2860 C CA . SER A 1 356 ? -8.207 18.176 -11.533 1.00 78.12 356 SER A CA 1
ATOM 2861 C C . SER A 1 356 ? -8.637 18.785 -12.870 1.00 78.12 356 SER A C 1
ATOM 2863 O O . SER A 1 356 ? -9.010 19.951 -12.935 1.00 78.12 356 SER A O 1
ATOM 2865 N N . GLY A 1 357 ? -8.612 17.984 -13.942 1.00 78.81 357 GLY A N 1
ATOM 2866 C CA . GLY A 1 357 ? -9.181 18.354 -15.250 1.00 78.81 357 GLY A CA 1
ATOM 2867 C C . GLY A 1 357 ? -10.673 18.029 -15.392 1.00 78.81 357 GLY A C 1
ATOM 2868 O O . GLY A 1 357 ? -11.255 18.264 -16.446 1.00 78.81 357 GLY A O 1
ATOM 2869 N N . LYS A 1 358 ? -11.279 17.438 -14.357 1.00 79.31 358 LYS A N 1
ATOM 2870 C CA . LYS A 1 358 ? -12.699 17.083 -14.290 1.00 79.31 358 LYS A CA 1
ATOM 2871 C C . LYS A 1 358 ? -13.306 17.655 -13.013 1.00 79.31 358 LYS A C 1
ATOM 2873 O O . LYS A 1 358 ? -12.677 17.605 -11.956 1.00 79.31 358 LYS A O 1
ATOM 2878 N N . GLU A 1 359 ? -14.537 18.128 -13.115 1.00 86.25 359 GLU A N 1
ATOM 2879 C CA . GLU A 1 359 ? -15.319 18.667 -12.005 1.00 86.25 359 GLU A CA 1
ATOM 2880 C C . GLU A 1 359 ? -16.677 17.963 -11.953 1.00 86.25 359 GLU A C 1
ATOM 2882 O O . GLU A 1 359 ? -17.265 17.647 -12.991 1.00 86.25 359 GLU A O 1
ATOM 2887 N N . VAL A 1 360 ? -17.171 17.718 -10.740 1.00 91.19 360 VAL A N 1
ATOM 2888 C CA . VAL A 1 360 ? -18.542 17.277 -10.489 1.00 91.19 360 VAL A CA 1
ATOM 2889 C C . VAL A 1 360 ? -19.292 18.394 -9.777 1.00 91.19 360 VAL A C 1
ATOM 2891 O O . VAL A 1 360 ? -18.833 18.917 -8.764 1.00 91.19 3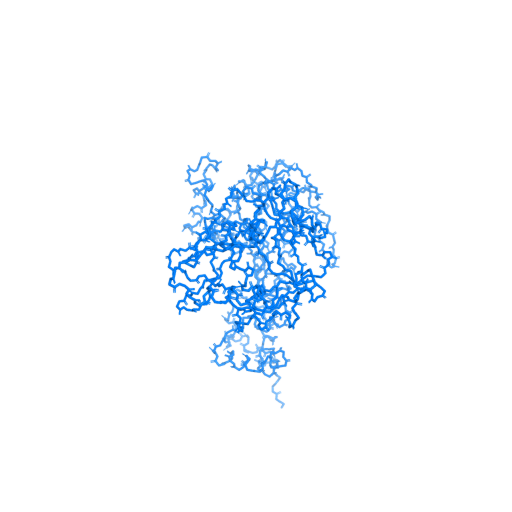60 VAL A O 1
ATOM 2894 N N . VAL A 1 361 ? -20.475 18.728 -10.295 1.00 93.31 361 VAL A N 1
ATOM 2895 C CA . VAL A 1 361 ? -21.388 19.702 -9.689 1.00 93.31 361 VAL A CA 1
ATOM 2896 C C . VAL A 1 361 ? -22.586 18.961 -9.110 1.00 93.31 361 VAL A C 1
ATOM 2898 O O . VAL A 1 361 ? -23.419 18.440 -9.856 1.00 93.31 361 VAL A O 1
ATOM 2901 N N . ILE A 1 362 ? -22.707 18.936 -7.785 1.00 90.94 362 ILE A N 1
ATOM 2902 C CA . ILE A 1 362 ? -23.851 18.321 -7.107 1.00 90.94 362 ILE A CA 1
ATOM 2903 C C . ILE A 1 362 ? -24.859 19.418 -6.794 1.00 90.94 362 ILE A C 1
ATOM 2905 O O . ILE A 1 362 ? -24.600 20.295 -5.976 1.00 90.94 362 ILE A O 1
ATOM 2909 N N . LYS A 1 363 ? -26.025 19.365 -7.447 1.00 90.75 363 LYS A N 1
ATOM 2910 C CA . LYS A 1 363 ? -27.165 20.253 -7.181 1.00 90.75 363 LYS A CA 1
ATOM 2911 C C . LYS A 1 363 ? -28.244 19.482 -6.445 1.00 90.75 363 LYS A C 1
ATOM 2913 O O . LYS A 1 363 ? -28.724 18.461 -6.938 1.00 90.75 363 LYS A O 1
ATOM 2918 N N . ILE A 1 364 ? -28.653 19.984 -5.290 1.00 89.25 364 ILE A N 1
ATOM 2919 C CA . ILE A 1 364 ? -29.699 19.355 -4.485 1.00 89.25 364 ILE A CA 1
ATOM 2920 C C . ILE A 1 364 ? -31.031 20.091 -4.627 1.00 89.25 364 ILE A C 1
ATOM 2922 O O . ILE A 1 364 ? -31.096 21.253 -5.022 1.00 89.25 364 ILE A O 1
ATOM 2926 N N . ARG A 1 365 ? -32.124 19.413 -4.259 1.00 86.25 365 ARG A N 1
ATOM 2927 C CA . ARG A 1 365 ? -33.498 19.918 -4.423 1.00 86.25 365 ARG A CA 1
ATOM 2928 C C . ARG A 1 365 ? -33.769 21.253 -3.717 1.00 86.25 365 ARG A C 1
ATOM 2930 O O . ARG A 1 365 ? -34.656 21.979 -4.141 1.00 86.25 365 ARG A O 1
ATOM 2937 N N . THR A 1 366 ? -33.028 21.580 -2.658 1.00 81.62 366 THR A N 1
ATOM 2938 C CA . THR A 1 366 ? -33.169 22.860 -1.939 1.00 81.62 366 THR A CA 1
ATOM 2939 C C . THR A 1 366 ? -32.529 24.043 -2.672 1.00 81.62 366 THR A C 1
ATOM 2941 O O . THR A 1 366 ? -32.539 25.148 -2.143 1.00 81.62 366 THR A O 1
ATOM 2944 N N . GLY A 1 367 ? -31.942 23.826 -3.853 1.00 80.81 367 GLY A N 1
ATOM 2945 C CA . GLY A 1 367 ? -31.273 24.859 -4.643 1.00 80.81 367 GLY A CA 1
ATOM 2946 C C . GLY A 1 367 ? -29.800 25.066 -4.287 1.00 80.81 367 GLY A C 1
ATOM 2947 O O . GLY A 1 367 ? -29.093 25.711 -5.053 1.00 80.81 367 GLY A O 1
ATOM 2948 N N . ARG A 1 368 ? -29.302 24.485 -3.183 1.00 83.69 368 ARG A N 1
ATOM 2949 C CA . ARG A 1 368 ? -27.860 24.511 -2.894 1.00 83.69 368 ARG A CA 1
ATOM 2950 C C . ARG A 1 368 ? -27.101 23.625 -3.879 1.00 83.69 368 ARG A C 1
ATOM 2952 O O . ARG A 1 368 ? -27.621 22.630 -4.394 1.00 83.69 368 ARG A O 1
ATOM 2959 N N . SER A 1 369 ? -25.845 23.968 -4.094 1.00 89.62 369 SER A N 1
ATOM 2960 C CA . SER A 1 369 ? -24.922 23.153 -4.862 1.00 89.62 369 SER A CA 1
ATOM 2961 C C . SER A 1 369 ? -23.511 23.321 -4.350 1.00 89.62 369 SER A C 1
ATOM 2963 O O . SER A 1 369 ? -23.209 24.361 -3.775 1.00 89.62 369 SER A O 1
ATOM 2965 N N . PHE A 1 370 ? -22.671 22.329 -4.607 1.00 89.56 370 PHE A N 1
ATOM 2966 C CA . PHE A 1 370 ? -21.232 22.445 -4.427 1.00 89.56 370 PHE A CA 1
ATOM 2967 C C . PHE A 1 370 ? -20.512 21.759 -5.582 1.00 89.56 370 PHE A C 1
ATOM 2969 O O . PHE A 1 370 ? -21.046 20.843 -6.225 1.00 89.56 370 PHE A O 1
ATOM 2976 N N . ARG A 1 371 ? -19.303 22.234 -5.850 1.00 92.81 371 ARG A N 1
ATOM 2977 C CA . ARG A 1 371 ? -18.392 21.709 -6.858 1.00 92.81 371 ARG A CA 1
ATOM 2978 C C . ARG A 1 371 ? -17.224 21.005 -6.193 1.00 92.81 371 ARG A C 1
ATOM 2980 O O . ARG A 1 371 ? -16.667 21.487 -5.207 1.00 92.81 371 ARG A O 1
ATOM 2987 N N . ALA A 1 372 ? -16.848 19.859 -6.738 1.00 90.88 372 ALA A N 1
ATOM 2988 C CA . ALA A 1 372 ? -15.771 19.056 -6.187 1.00 90.88 372 ALA A CA 1
ATOM 2989 C C . ALA A 1 372 ? -15.060 18.230 -7.262 1.00 90.88 372 ALA A C 1
ATOM 2991 O O . ALA A 1 372 ? -15.550 18.069 -8.386 1.00 90.88 372 ALA A O 1
ATOM 2992 N N . THR A 1 373 ? -13.905 17.669 -6.906 1.00 88.31 373 THR A N 1
ATOM 2993 C CA . THR A 1 373 ? -13.273 16.635 -7.730 1.00 88.31 373 THR A CA 1
ATOM 2994 C C . THR A 1 373 ? -14.160 15.380 -7.781 1.00 88.31 373 THR A C 1
ATOM 2996 O O . THR A 1 373 ? -14.892 15.115 -6.826 1.00 88.31 373 THR A O 1
ATOM 2999 N N . PRO A 1 374 ? -14.111 14.573 -8.863 1.00 85.75 374 PRO A N 1
ATOM 3000 C CA . PRO A 1 374 ? -14.893 13.334 -8.985 1.00 85.75 374 PRO A CA 1
ATOM 3001 C C . PRO A 1 374 ? -14.770 12.374 -7.798 1.00 85.75 374 PRO A C 1
ATOM 3003 O O . PRO A 1 374 ? -15.722 11.656 -7.493 1.00 85.75 374 PRO A O 1
ATOM 3006 N N . GLU A 1 375 ? -13.622 12.406 -7.131 1.00 80.25 375 GLU A N 1
ATOM 3007 C CA . GLU A 1 375 ? -13.233 11.519 -6.035 1.00 80.25 375 GLU A CA 1
ATOM 3008 C C . GLU A 1 375 ? -13.575 12.086 -4.649 1.00 80.25 375 GLU A C 1
ATOM 3010 O O . GLU A 1 375 ? -13.409 11.401 -3.643 1.00 80.25 375 GLU A O 1
ATOM 3015 N N . HIS A 1 376 ? -14.060 13.332 -4.564 1.00 86.00 376 HIS A N 1
ATOM 3016 C CA . HIS A 1 376 ? -14.358 13.973 -3.286 1.00 86.00 376 HIS A CA 1
ATOM 3017 C C . HIS A 1 376 ? -15.406 13.172 -2.485 1.00 86.00 376 HIS A C 1
ATOM 3019 O O . HIS A 1 376 ? -16.450 12.820 -3.044 1.00 86.00 376 HIS A O 1
ATOM 3025 N N . PRO A 1 377 ? -15.171 12.890 -1.190 1.00 84.75 377 PRO A N 1
ATOM 3026 C CA . PRO A 1 377 ? -16.076 12.101 -0.369 1.00 84.75 377 PRO A CA 1
ATOM 3027 C C . PRO A 1 377 ? -17.323 12.909 -0.005 1.00 84.75 377 PRO A C 1
ATOM 3029 O O . PRO A 1 377 ? -17.249 13.980 0.589 1.00 84.75 377 PRO A O 1
ATOM 3032 N N . VAL A 1 378 ? -18.490 12.359 -0.314 1.00 87.88 378 VAL A N 1
ATOM 3033 C CA . VAL A 1 378 ? -19.797 12.941 -0.016 1.00 87.88 378 VAL A CA 1
ATOM 3034 C C . VAL A 1 378 ? -20.538 12.024 0.946 1.00 87.88 378 VAL A C 1
ATOM 3036 O O . VAL A 1 378 ? -20.788 10.856 0.646 1.00 87.88 378 VAL A O 1
ATOM 3039 N N . ALA A 1 379 ? -20.917 12.558 2.106 1.00 87.06 379 ALA A N 1
ATOM 3040 C CA . ALA A 1 379 ? -21.755 11.845 3.059 1.00 87.06 379 ALA A CA 1
ATOM 3041 C C . ALA A 1 379 ? -23.214 11.812 2.577 1.00 87.06 379 ALA A C 1
ATOM 3043 O O . ALA A 1 379 ? -23.862 12.850 2.407 1.00 87.06 379 ALA A O 1
ATOM 3044 N N . VAL A 1 380 ? -23.729 10.601 2.379 1.00 89.44 380 VAL A N 1
ATOM 3045 C CA . VAL A 1 380 ? -25.080 10.315 1.897 1.00 89.44 380 VAL A CA 1
ATOM 3046 C C . VAL A 1 380 ? -25.822 9.479 2.934 1.00 89.44 380 VAL A C 1
ATOM 3048 O O . VAL A 1 380 ? -25.322 8.460 3.408 1.00 89.44 380 VAL A O 1
ATOM 3051 N N . LEU A 1 381 ? -27.041 9.887 3.276 1.00 85.94 381 LEU A N 1
ATOM 3052 C CA . LEU A 1 381 ? -27.943 9.107 4.112 1.00 85.94 381 LEU A CA 1
ATOM 3053 C C . LEU A 1 381 ? -28.617 8.008 3.280 1.00 85.94 381 LEU A C 1
ATOM 3055 O O . LEU A 1 381 ? -29.273 8.283 2.275 1.00 85.94 381 LEU A O 1
ATOM 3059 N N . THR A 1 382 ? -28.474 6.765 3.729 1.00 79.88 382 THR A N 1
ATOM 3060 C CA . THR A 1 382 ? -29.088 5.565 3.145 1.00 79.88 382 THR A CA 1
ATOM 3061 C C . THR A 1 382 ? -30.013 4.887 4.159 1.00 79.88 382 THR A C 1
ATOM 3063 O O . THR A 1 382 ? -30.010 5.242 5.338 1.00 79.88 382 THR A O 1
ATOM 3066 N N . GLY A 1 383 ? -30.783 3.882 3.726 1.00 75.31 383 GLY A N 1
ATOM 3067 C CA . GLY A 1 383 ? -31.627 3.083 4.629 1.00 75.31 383 GLY A CA 1
ATOM 3068 C C . GLY A 1 383 ? -30.851 2.337 5.725 1.00 75.31 383 GLY A C 1
ATOM 3069 O O . GLY A 1 383 ? -31.432 1.982 6.743 1.00 75.31 383 GLY A O 1
ATOM 3070 N N . GLU A 1 384 ? -29.540 2.153 5.548 1.00 77.31 384 GLU A N 1
ATOM 3071 C CA . GLU A 1 384 ? -28.636 1.509 6.511 1.00 77.31 384 GLU A CA 1
ATOM 3072 C C . GLU A 1 384 ? -27.799 2.521 7.320 1.00 77.31 384 GLU A C 1
ATOM 3074 O O . GLU A 1 384 ? -26.887 2.135 8.046 1.00 77.31 384 GLU A O 1
ATOM 3079 N N . GLY A 1 385 ? -28.087 3.824 7.197 1.00 79.50 385 GLY A N 1
ATOM 3080 C CA . GLY A 1 385 ? -27.351 4.902 7.862 1.00 79.50 385 GLY A CA 1
ATOM 3081 C C . GLY A 1 385 ? -26.507 5.749 6.907 1.00 79.50 385 GLY A C 1
ATOM 3082 O O . GLY A 1 385 ? -26.714 5.748 5.690 1.00 79.50 385 GLY A O 1
ATOM 3083 N N . ILE A 1 386 ? -25.578 6.528 7.464 1.00 83.62 386 ILE A N 1
ATOM 3084 C CA . ILE A 1 386 ? -24.718 7.437 6.693 1.00 83.62 386 ILE A CA 1
ATOM 3085 C C . ILE A 1 386 ? -23.584 6.642 6.046 1.00 83.62 386 ILE A C 1
ATOM 3087 O O . ILE A 1 386 ? -22.841 5.935 6.720 1.00 83.62 386 ILE A O 1
ATOM 3091 N N . ARG A 1 387 ? -23.446 6.781 4.727 1.00 84.81 387 ARG A N 1
ATOM 3092 C CA . ARG A 1 387 ? -22.366 6.198 3.929 1.00 84.81 387 ARG A CA 1
ATOM 3093 C C . ARG A 1 387 ? -21.610 7.296 3.197 1.00 84.81 387 ARG A C 1
ATOM 3095 O O . ARG A 1 387 ? -22.191 8.311 2.825 1.00 84.81 387 ARG A O 1
ATOM 3102 N N . ILE A 1 388 ? -20.325 7.077 2.957 1.00 85.56 388 ILE A N 1
ATOM 3103 C CA . ILE A 1 388 ? -19.515 7.952 2.107 1.00 85.56 388 ILE A CA 1
ATOM 3104 C C . ILE A 1 388 ? -19.556 7.410 0.675 1.00 85.56 388 ILE A C 1
ATOM 3106 O O . ILE A 1 388 ? -19.304 6.225 0.462 1.00 85.56 388 ILE A O 1
ATOM 3110 N N . LYS A 1 389 ? -19.886 8.267 -0.294 1.00 88.19 389 LYS A N 1
ATOM 3111 C CA . LYS A 1 389 ? -19.774 8.003 -1.738 1.00 88.19 389 LYS A CA 1
ATOM 3112 C C . LYS A 1 389 ? -18.772 8.966 -2.362 1.00 88.19 389 LYS A C 1
ATOM 3114 O O . LYS A 1 389 ? -18.596 10.064 -1.839 1.00 88.19 389 LYS A O 1
ATOM 3119 N N . ARG A 1 390 ? -18.170 8.619 -3.499 1.00 89.19 390 ARG A N 1
ATOM 3120 C CA . ARG A 1 390 ? -17.451 9.619 -4.302 1.00 89.19 390 ARG A CA 1
ATOM 3121 C C . ARG A 1 390 ? -18.439 10.589 -4.938 1.00 89.19 390 ARG A C 1
ATOM 3123 O O . ARG A 1 390 ? -19.552 10.193 -5.282 1.00 89.19 390 ARG A O 1
ATOM 3130 N N . ALA A 1 391 ? -18.044 11.843 -5.143 1.00 90.06 391 ALA A N 1
ATOM 3131 C CA . ALA A 1 391 ? -18.904 12.855 -5.757 1.00 90.06 391 ALA A CA 1
ATOM 3132 C C . ALA A 1 391 ? -19.448 12.400 -7.124 1.00 90.06 391 ALA A C 1
ATOM 3134 O O . ALA A 1 391 ? -20.623 12.606 -7.419 1.00 90.06 391 ALA A O 1
ATOM 3135 N N . SER A 1 392 ? -18.625 11.716 -7.923 1.00 89.50 392 SER A N 1
ATOM 3136 C CA . SER A 1 392 ? -19.014 11.130 -9.215 1.00 89.50 392 SER A CA 1
ATOM 3137 C C . SER A 1 392 ? -20.025 9.977 -9.126 1.00 89.50 392 SER A C 1
ATOM 3139 O O . SER A 1 392 ? -20.693 9.671 -10.112 1.00 89.50 392 SER A O 1
ATOM 3141 N N . GLU A 1 393 ? -20.172 9.359 -7.955 1.00 91.19 393 GLU A N 1
ATOM 3142 C CA . GLU A 1 393 ? -21.092 8.248 -7.688 1.00 91.19 393 GLU A CA 1
ATOM 3143 C C . GLU A 1 393 ? -22.405 8.701 -7.043 1.00 91.19 393 GLU A C 1
ATOM 3145 O O . GLU A 1 393 ? -23.301 7.880 -6.830 1.00 91.19 393 GLU A O 1
ATOM 3150 N N . VAL A 1 394 ? -22.533 9.988 -6.707 1.00 90.69 394 VAL A N 1
ATOM 3151 C CA . VAL A 1 394 ? -23.775 10.543 -6.167 1.00 90.69 394 VAL A CA 1
ATOM 3152 C C . VAL A 1 394 ? -24.830 10.563 -7.271 1.00 90.69 394 VAL A C 1
ATOM 3154 O O . VAL A 1 394 ? -24.651 11.166 -8.329 1.00 90.69 394 VAL A O 1
ATOM 3157 N N . GLN A 1 395 ? -25.957 9.904 -7.018 1.00 89.94 395 GLN A N 1
ATOM 3158 C CA . GLN A 1 395 ? -27.040 9.736 -7.982 1.00 89.94 395 GLN A CA 1
ATOM 3159 C C . GLN A 1 395 ? -28.300 10.494 -7.558 1.00 89.94 395 GLN A C 1
ATOM 3161 O O . GLN A 1 395 ? -28.508 10.841 -6.395 1.00 89.94 395 GLN A O 1
ATOM 3166 N N . ARG A 1 396 ? -29.198 10.743 -8.518 1.00 87.69 396 ARG A N 1
ATOM 3167 C CA . ARG A 1 396 ? -30.520 11.306 -8.211 1.00 87.69 396 ARG A CA 1
ATOM 3168 C C . ARG A 1 396 ? -31.284 10.347 -7.295 1.00 87.69 396 ARG A C 1
ATOM 3170 O O . ARG A 1 396 ? -31.475 9.191 -7.647 1.00 87.69 396 ARG A O 1
ATOM 3177 N N . GLY A 1 397 ? -31.750 10.858 -6.158 1.00 85.88 397 GLY A N 1
ATOM 3178 C CA . GLY A 1 397 ? -32.404 10.067 -5.110 1.00 85.88 397 GLY A CA 1
ATOM 3179 C C . GLY A 1 397 ? -31.542 9.881 -3.860 1.00 85.88 397 GLY A C 1
ATOM 3180 O O . GLY A 1 397 ? -32.088 9.573 -2.806 1.00 85.88 397 GLY A O 1
ATOM 3181 N N . ASP A 1 398 ? -30.234 10.147 -3.944 1.00 89.25 398 ASP A N 1
ATOM 3182 C CA . ASP A 1 398 ? -29.362 10.197 -2.773 1.00 89.25 398 ASP A CA 1
ATOM 3183 C C . ASP A 1 398 ? -29.677 11.413 -1.886 1.00 89.25 398 ASP A C 1
ATOM 3185 O O . ASP A 1 398 ? -29.918 12.527 -2.365 1.00 89.25 398 ASP A O 1
ATOM 3189 N N . TYR A 1 399 ? -29.633 11.205 -0.569 1.00 90.06 399 TYR A N 1
ATOM 3190 C CA . TYR A 1 399 ? -29.839 12.249 0.432 1.00 90.06 399 TYR A CA 1
ATOM 3191 C C . TYR A 1 399 ? -28.492 12.739 0.958 1.00 90.06 399 TYR A C 1
ATOM 3193 O O . TYR A 1 399 ? -27.923 12.157 1.877 1.00 90.06 399 TYR A O 1
ATOM 3201 N N . VAL A 1 400 ? -27.977 13.819 0.374 1.00 89.19 400 VAL A N 1
ATOM 3202 C CA . VAL A 1 400 ? -26.733 14.452 0.835 1.00 89.19 400 VAL A CA 1
ATOM 3203 C C . VAL A 1 400 ? -26.970 15.167 2.164 1.00 89.19 400 VAL A C 1
ATOM 3205 O O . VAL A 1 400 ? -27.963 15.884 2.327 1.00 89.19 400 VAL A O 1
ATOM 3208 N N . LEU A 1 401 ? -26.054 14.982 3.113 1.00 84.88 401 LEU A N 1
ATOM 3209 C CA . LEU A 1 401 ? -26.106 15.680 4.393 1.00 84.88 401 LEU A CA 1
ATOM 3210 C C . LEU A 1 401 ? -25.728 17.148 4.220 1.00 84.88 401 LEU A C 1
ATOM 3212 O O . LEU A 1 401 ? -24.740 17.483 3.573 1.00 84.88 401 LEU A O 1
ATOM 3216 N N . LEU A 1 402 ? -26.502 18.029 4.845 1.00 79.88 402 LEU A N 1
ATOM 3217 C CA . LEU A 1 402 ? -26.236 19.458 4.848 1.00 79.88 402 LEU A CA 1
ATOM 3218 C C . LEU A 1 402 ? -26.326 20.023 6.247 1.00 79.88 402 LEU A C 1
ATOM 3220 O O . LEU A 1 402 ? -27.227 19.686 7.019 1.00 79.88 402 LEU A O 1
ATOM 3224 N N . LEU A 1 403 ? -25.482 21.014 6.491 1.00 77.25 403 LEU A N 1
ATOM 3225 C CA . LEU A 1 403 ? -25.640 21.905 7.617 1.00 77.25 403 LEU A CA 1
ATOM 3226 C C . LEU A 1 403 ? -26.870 22.802 7.401 1.00 77.25 403 LEU A C 1
ATOM 3228 O O . LEU A 1 403 ? -26.856 23.727 6.579 1.00 77.25 403 LEU A O 1
ATOM 3232 N N . ARG A 1 404 ? -27.962 22.491 8.106 1.00 74.38 404 ARG A N 1
ATOM 3233 C CA . ARG A 1 404 ? -29.185 23.312 8.119 1.00 74.38 404 ARG A CA 1
ATOM 3234 C C . ARG A 1 404 ? -29.174 24.341 9.246 1.00 74.38 404 ARG A C 1
ATOM 3236 O O . ARG A 1 404 ? -29.631 25.454 9.031 1.00 74.38 404 ARG A O 1
ATOM 3243 N N . ASP A 1 405 ? -28.660 23.955 10.408 1.00 75.00 405 ASP A N 1
ATOM 3244 C CA . ASP A 1 405 ? -28.587 24.781 11.609 1.00 75.00 405 ASP A CA 1
ATOM 3245 C C . ASP A 1 405 ? -27.282 24.471 12.351 1.00 75.00 405 ASP A C 1
ATOM 3247 O O . ASP A 1 405 ? -26.990 23.312 12.647 1.00 75.00 405 ASP A O 1
ATOM 3251 N N . ALA A 1 406 ? -26.496 25.514 12.612 1.00 74.62 406 ALA A N 1
ATOM 3252 C CA . ALA A 1 406 ? -25.232 25.453 13.339 1.00 74.62 406 ALA A CA 1
ATOM 3253 C C . ALA A 1 406 ? -25.274 26.237 14.658 1.00 74.62 406 ALA A C 1
ATOM 3255 O O . ALA A 1 406 ? -24.270 26.276 15.362 1.00 74.62 406 ALA A O 1
ATOM 3256 N N . SER A 1 407 ? -26.407 26.863 15.000 1.00 74.81 407 SER A N 1
ATOM 3257 C CA . SER A 1 407 ? -26.548 27.848 16.087 1.00 74.81 407 SER A CA 1
ATOM 3258 C C . SER A 1 407 ? -25.967 27.383 17.424 1.00 74.81 407 SER A C 1
ATOM 3260 O O . SER A 1 407 ? -25.355 28.163 18.144 1.00 74.81 407 SER A O 1
ATOM 3262 N N . ARG A 1 408 ? -26.077 26.086 17.731 1.00 78.12 408 ARG A N 1
ATOM 3263 C CA . ARG A 1 408 ? -25.562 25.477 18.969 1.00 78.12 408 ARG A CA 1
ATOM 3264 C C . ARG A 1 408 ? -24.037 25.370 19.045 1.00 78.12 408 ARG A C 1
ATOM 3266 O O . ARG A 1 408 ? -23.511 25.139 20.129 1.00 78.12 408 ARG A O 1
ATOM 3273 N N . CYS A 1 409 ? -23.350 25.483 17.913 1.00 75.44 409 CYS A N 1
ATOM 3274 C CA . CYS A 1 409 ? -21.902 25.316 17.794 1.00 75.44 409 CYS A CA 1
ATOM 3275 C C . CYS A 1 409 ? -21.196 26.596 17.323 1.00 75.44 409 CYS A C 1
ATOM 3277 O O . CYS A 1 409 ? -19.964 26.647 17.335 1.00 75.44 409 CYS A O 1
ATOM 3279 N N . LEU A 1 410 ? -21.954 27.621 16.919 1.00 74.75 410 LEU A N 1
ATOM 3280 C CA . LEU A 1 410 ? -21.431 28.952 16.626 1.00 74.75 410 LEU A CA 1
ATOM 3281 C C . LEU A 1 410 ? -21.201 29.739 17.928 1.00 74.75 410 LEU A C 1
ATOM 3283 O O . LEU A 1 410 ? -21.678 29.372 19.002 1.00 74.75 410 LEU A O 1
ATOM 3287 N N . SER A 1 411 ? -20.426 30.819 17.847 1.00 70.12 411 SER A N 1
ATOM 3288 C CA . SER A 1 411 ? -20.167 31.698 18.984 1.00 70.12 411 SER A CA 1
ATOM 3289 C C . SER A 1 411 ? -21.462 32.356 19.453 1.00 70.12 411 SER A C 1
ATOM 3291 O O . SER A 1 411 ? -22.195 32.901 18.637 1.00 70.12 411 SER A O 1
ATOM 3293 N N . GLY A 1 412 ? -21.689 32.434 20.766 1.00 68.56 412 GLY A N 1
ATOM 3294 C CA . GLY A 1 412 ? -22.792 33.223 21.336 1.00 68.56 412 GLY A CA 1
ATOM 3295 C C . GLY A 1 412 ? -22.597 34.747 21.272 1.00 68.56 412 GLY A C 1
ATOM 3296 O O . GLY A 1 412 ? -23.262 35.468 22.007 1.00 68.56 412 GLY A O 1
ATOM 3297 N N . ARG A 1 413 ? -21.643 35.242 20.473 1.00 74.38 413 ARG A N 1
ATOM 3298 C CA . ARG A 1 413 ? -21.397 36.673 20.254 1.00 74.38 413 ARG A CA 1
ATOM 3299 C C . ARG A 1 413 ? -21.884 37.032 18.856 1.00 74.38 413 ARG A C 1
ATOM 3301 O O . ARG A 1 413 ? -21.515 36.350 17.903 1.00 74.38 413 ARG A O 1
ATOM 3308 N N . TYR A 1 414 ? -22.667 38.097 18.746 1.00 77.69 414 TYR A N 1
ATOM 3309 C CA . TYR A 1 414 ? -23.038 38.670 17.456 1.00 77.69 414 TYR A CA 1
ATOM 3310 C C . TYR A 1 414 ? -21.872 39.471 16.870 1.00 77.69 414 TYR A C 1
ATOM 3312 O O . TYR A 1 414 ? -21.042 40.008 17.608 1.00 77.69 414 TYR A O 1
ATOM 3320 N N . ALA A 1 415 ? -21.808 39.537 15.541 1.00 74.94 415 ALA A N 1
ATOM 3321 C CA . ALA A 1 415 ? -20.871 40.412 14.846 1.00 74.94 415 ALA A CA 1
ATOM 3322 C C . ALA A 1 415 ? -21.334 41.874 14.944 1.00 74.94 415 ALA A C 1
ATOM 3324 O O . ALA A 1 415 ? -22.528 42.142 15.041 1.00 74.94 415 ALA A O 1
ATOM 3325 N N . GLU A 1 416 ? -20.396 42.814 14.873 1.00 81.75 416 GLU A N 1
ATOM 3326 C CA . GLU A 1 416 ? -20.678 44.248 14.774 1.00 81.75 416 GLU A CA 1
ATOM 3327 C C . GLU A 1 416 ? -20.360 44.721 13.354 1.00 81.75 416 GLU A C 1
ATOM 3329 O O . GLU A 1 416 ? -19.232 44.563 12.882 1.00 81.75 416 GLU A O 1
ATOM 3334 N N . LEU A 1 417 ? -21.335 45.317 12.669 1.00 76.81 417 LEU A N 1
ATOM 3335 C CA . LEU A 1 417 ? -21.163 45.882 11.334 1.00 76.81 417 LEU A CA 1
ATOM 3336 C C . LEU A 1 417 ? -21.584 47.350 11.351 1.00 76.81 417 LEU A C 1
ATOM 3338 O O . LEU A 1 417 ? -22.735 47.666 11.629 1.00 76.81 417 LEU A O 1
ATOM 3342 N N . ALA A 1 418 ? -20.641 48.253 11.067 1.00 76.19 418 ALA A N 1
ATOM 3343 C CA . ALA A 1 418 ? -20.872 49.702 11.069 1.00 76.19 418 ALA A CA 1
ATOM 3344 C C . ALA A 1 418 ? -21.501 50.251 12.377 1.00 76.19 418 ALA A C 1
ATOM 3346 O O . ALA A 1 418 ? -22.247 51.225 12.347 1.00 76.19 418 ALA A O 1
ATOM 3347 N N . GLY A 1 419 ? -21.175 49.642 13.525 1.00 80.62 419 GLY A N 1
ATOM 3348 C CA . GLY A 1 419 ? -21.705 50.021 14.842 1.00 80.62 419 GLY A CA 1
ATOM 3349 C C . GLY A 1 419 ? -23.076 49.425 15.177 1.00 80.62 419 GLY A C 1
ATOM 3350 O O . GLY A 1 419 ? -23.698 49.864 16.143 1.00 80.62 419 GLY A O 1
ATOM 3351 N N . MET A 1 420 ? -23.553 48.468 14.374 1.00 80.44 420 MET A N 1
ATOM 3352 C CA . MET A 1 420 ? -24.779 47.717 14.618 1.00 80.44 420 MET A CA 1
ATOM 3353 C C . MET A 1 420 ? -24.466 46.249 14.905 1.00 80.44 420 MET A C 1
ATOM 3355 O O . MET A 1 420 ? -23.789 45.579 14.119 1.00 80.44 420 MET A O 1
ATOM 3359 N N . THR A 1 421 ? -25.061 45.725 15.972 1.00 86.75 421 THR A N 1
ATOM 3360 C CA . THR A 1 421 ? -25.061 44.296 16.271 1.00 86.75 421 THR A CA 1
ATOM 3361 C C . THR A 1 421 ? -25.872 43.538 15.216 1.00 86.75 421 THR A C 1
ATOM 3363 O O . THR A 1 421 ? -27.063 43.792 15.025 1.00 86.75 421 THR A O 1
ATOM 3366 N N . VAL A 1 422 ? -25.235 42.591 14.528 1.00 84.38 422 VAL A N 1
ATOM 3367 C CA . VAL A 1 422 ? -25.860 41.705 13.536 1.00 84.38 422 VAL A CA 1
ATOM 3368 C C . VAL A 1 422 ? -26.543 40.544 14.252 1.00 84.38 422 VAL A C 1
ATOM 3370 O O . VAL A 1 422 ? -26.028 39.427 14.288 1.00 84.38 422 VAL A O 1
ATOM 3373 N N . ASP A 1 423 ? -27.688 40.837 14.862 1.00 85.62 423 ASP A N 1
ATOM 3374 C CA . ASP A 1 423 ? -28.596 39.846 15.443 1.00 85.62 423 ASP A CA 1
ATOM 3375 C C . ASP A 1 423 ? -29.488 39.177 14.387 1.00 85.62 423 ASP A C 1
ATOM 3377 O O . ASP A 1 423 ? -29.378 39.444 13.190 1.00 85.62 423 ASP A O 1
ATOM 3381 N N . GLU A 1 424 ? -30.351 38.254 14.810 1.00 84.75 424 GLU A N 1
ATOM 3382 C CA . GLU A 1 424 ? -31.188 37.454 13.913 1.00 84.75 424 GLU A CA 1
ATOM 3383 C C . GLU A 1 424 ? -32.119 38.320 13.061 1.00 84.75 424 GLU A C 1
ATOM 3385 O O . GLU A 1 424 ? -32.304 38.027 11.879 1.00 84.75 424 GLU A O 1
ATOM 3390 N N . GLU A 1 425 ? -32.683 39.389 13.631 1.00 88.75 425 GLU A N 1
ATOM 3391 C CA . GLU A 1 425 ? -33.545 40.311 12.890 1.00 88.75 425 GLU A CA 1
ATOM 3392 C C . GLU A 1 425 ? -32.738 41.087 11.845 1.00 88.75 425 GLU A C 1
ATOM 3394 O O . GLU A 1 425 ? -33.151 41.151 10.684 1.00 88.75 425 GLU A O 1
ATOM 3399 N N . PHE A 1 426 ? -31.559 41.613 12.201 1.00 89.44 426 PHE A N 1
ATOM 3400 C CA . PHE A 1 426 ? -30.730 42.325 11.228 1.00 89.44 426 PHE A CA 1
ATOM 3401 C C . PHE A 1 426 ? -30.185 41.393 10.141 1.00 89.44 426 PHE A C 1
ATOM 3403 O O . PHE A 1 426 ? -30.229 41.730 8.957 1.00 89.44 426 PHE A O 1
ATOM 3410 N N . ALA A 1 427 ? -29.745 40.189 10.504 1.00 85.12 427 ALA A N 1
ATOM 3411 C CA . ALA A 1 427 ? -29.310 39.178 9.548 1.00 85.12 427 ALA A CA 1
ATOM 3412 C C . ALA A 1 427 ? -30.441 38.778 8.587 1.00 85.12 427 ALA A C 1
ATOM 3414 O O . ALA A 1 427 ? -30.209 38.642 7.383 1.00 85.12 427 ALA A O 1
ATOM 3415 N N . TYR A 1 428 ? -31.673 38.637 9.090 1.00 87.31 428 TYR A N 1
ATOM 3416 C CA . TYR A 1 428 ? -32.839 38.346 8.260 1.00 87.31 428 TYR A CA 1
ATOM 3417 C C . TYR A 1 428 ? -33.153 39.495 7.293 1.00 87.31 428 TYR A C 1
ATOM 3419 O O . TYR A 1 428 ? -33.345 39.260 6.100 1.00 87.31 428 TYR A O 1
ATOM 3427 N N . PHE A 1 429 ? -33.111 40.743 7.770 1.00 90.00 429 PHE A N 1
ATOM 3428 C CA . PHE A 1 429 ? -33.268 41.929 6.928 1.00 90.00 429 PHE A CA 1
ATOM 3429 C C . PHE A 1 429 ? -32.191 42.023 5.837 1.00 90.00 429 PHE A C 1
ATOM 3431 O O . PHE A 1 429 ? -32.515 42.263 4.674 1.00 90.00 429 PHE A O 1
ATOM 3438 N N . LEU A 1 430 ? -30.919 41.787 6.180 1.00 86.75 430 LEU A N 1
ATOM 3439 C CA . LEU A 1 430 ? -29.816 41.745 5.213 1.00 86.75 430 LEU A CA 1
ATOM 3440 C C . LEU A 1 430 ? -30.031 40.647 4.169 1.00 86.75 430 LEU A C 1
ATOM 3442 O O . LEU A 1 430 ? -29.807 40.887 2.986 1.00 86.75 430 LEU A O 1
ATOM 3446 N N . GLY A 1 431 ? -30.508 39.471 4.582 1.00 83.69 431 GLY A N 1
ATOM 3447 C CA . GLY A 1 431 ? -30.856 38.381 3.671 1.00 83.69 431 GLY A CA 1
ATOM 3448 C C . GLY A 1 431 ? -31.936 38.778 2.662 1.00 83.69 431 GLY A C 1
ATOM 3449 O O . GLY A 1 431 ? -31.760 38.558 1.465 1.00 83.69 431 GLY A O 1
ATOM 3450 N N . LEU A 1 432 ? -33.010 39.428 3.124 1.00 87.94 432 LEU A N 1
ATOM 3451 C CA . LEU A 1 432 ? -34.051 39.977 2.245 1.00 87.94 432 LEU A CA 1
ATOM 3452 C C . LEU A 1 432 ? -33.488 41.047 1.303 1.00 87.94 432 LEU A C 1
ATOM 3454 O O . LEU A 1 432 ? -33.838 41.079 0.126 1.00 87.94 432 LEU A O 1
ATOM 3458 N N . PHE A 1 433 ? -32.593 41.906 1.799 1.00 86.81 433 PHE A N 1
ATOM 3459 C CA . PHE A 1 433 ? -31.985 42.959 0.988 1.00 86.81 433 PHE A CA 1
ATOM 3460 C C . PHE A 1 433 ? -31.058 42.397 -0.095 1.00 86.81 433 PHE A C 1
ATOM 3462 O O . PHE A 1 433 ? -31.051 42.894 -1.214 1.00 86.81 433 PHE A O 1
ATOM 3469 N N . VAL A 1 434 ? -30.295 41.346 0.203 1.00 80.94 434 VAL A N 1
ATOM 3470 C CA . VAL A 1 434 ? -29.448 40.673 -0.792 1.00 80.94 434 VAL A CA 1
ATOM 3471 C C . VAL A 1 434 ? -30.292 39.949 -1.844 1.00 80.94 434 VAL A C 1
ATOM 3473 O O . VAL A 1 434 ? -29.896 39.908 -3.007 1.00 80.94 434 VAL A O 1
ATOM 3476 N N . ALA A 1 435 ? -31.434 39.382 -1.448 1.00 76.94 435 ALA A N 1
ATOM 3477 C CA . ALA A 1 435 ? -32.316 38.657 -2.357 1.00 76.94 435 ALA A CA 1
ATOM 3478 C C . ALA A 1 435 ? -33.091 39.590 -3.306 1.00 76.94 435 ALA A C 1
ATOM 3480 O O . ALA A 1 435 ? -33.021 39.402 -4.517 1.00 76.94 435 ALA A O 1
ATOM 3481 N N . ASP A 1 436 ? -33.784 40.600 -2.766 1.00 79.19 436 ASP A N 1
ATOM 3482 C CA . ASP A 1 436 ? -34.742 41.443 -3.509 1.00 79.19 436 ASP A CA 1
ATOM 3483 C C . ASP A 1 436 ? -34.585 42.953 -3.243 1.00 79.19 436 ASP A C 1
ATOM 3485 O O . ASP A 1 436 ? -35.369 43.784 -3.722 1.00 79.19 436 ASP A O 1
ATOM 3489 N N . GLY A 1 437 ? -33.578 43.335 -2.461 1.00 82.94 437 GLY A N 1
ATOM 3490 C CA . GLY A 1 437 ? -33.291 44.721 -2.128 1.00 82.94 437 GLY A CA 1
ATOM 3491 C C . GLY A 1 437 ? -32.460 45.440 -3.188 1.00 82.94 437 GLY A C 1
ATOM 3492 O O . GLY A 1 437 ? -31.632 44.868 -3.895 1.00 82.94 437 GLY A O 1
ATOM 3493 N N . ASN A 1 438 ? -32.660 46.750 -3.291 1.00 83.31 438 ASN A N 1
ATOM 3494 C CA . ASN A 1 438 ? -31.834 47.626 -4.109 1.00 83.31 438 ASN A CA 1
ATOM 3495 C C . ASN A 1 438 ? -31.674 48.994 -3.444 1.00 83.31 438 ASN A C 1
ATOM 3497 O O . ASN A 1 438 ? -32.488 49.425 -2.629 1.00 83.31 438 ASN A O 1
ATOM 3501 N N . TYR A 1 439 ? -30.625 49.714 -3.816 1.00 84.12 439 TYR A N 1
ATOM 3502 C CA . TYR A 1 439 ? -30.425 51.081 -3.368 1.00 84.12 439 TYR A CA 1
ATOM 3503 C C . TYR A 1 439 ? -31.171 52.071 -4.266 1.00 84.12 439 TYR A C 1
ATOM 3505 O O . TYR A 1 439 ? -30.997 52.082 -5.488 1.00 84.12 439 TYR A O 1
ATOM 3513 N N . LEU A 1 440 ? -31.914 52.998 -3.662 1.00 82.56 440 LEU A N 1
ATOM 3514 C CA . LEU A 1 440 ? -32.525 54.113 -4.380 1.00 82.56 440 LEU A CA 1
ATOM 3515 C C . LEU A 1 440 ? -31.481 55.190 -4.668 1.00 82.56 440 LEU A C 1
ATOM 3517 O O . LEU A 1 440 ? -31.153 56.019 -3.814 1.00 82.56 440 LEU A O 1
ATOM 3521 N N . ARG A 1 441 ? -30.977 55.194 -5.902 1.00 83.88 441 ARG A N 1
ATOM 3522 C CA . ARG A 1 441 ? -29.986 56.160 -6.384 1.00 83.88 441 ARG A CA 1
ATOM 3523 C C . ARG A 1 441 ? -30.655 57.427 -6.901 1.00 83.88 441 ARG A C 1
ATOM 3525 O O . ARG A 1 441 ? -31.587 57.368 -7.702 1.00 83.88 441 ARG A O 1
ATOM 3532 N N . ARG A 1 442 ? -30.126 58.585 -6.512 1.00 77.38 442 ARG A N 1
ATOM 3533 C CA . ARG A 1 442 ? -30.509 59.894 -7.054 1.00 77.38 442 ARG A CA 1
ATOM 3534 C C . ARG A 1 442 ? -29.291 60.680 -7.515 1.00 77.38 442 ARG A C 1
ATOM 3536 O O . ARG A 1 442 ? -28.172 60.446 -7.070 1.00 77.38 442 ARG A O 1
ATOM 3543 N N . ARG A 1 443 ? -29.526 61.619 -8.433 1.00 72.62 443 ARG A N 1
ATOM 3544 C CA . ARG A 1 443 ? -28.510 62.552 -8.951 1.00 72.62 443 ARG A CA 1
ATOM 3545 C C . ARG A 1 443 ? -28.610 63.949 -8.330 1.00 72.62 443 ARG A C 1
ATOM 3547 O O . ARG A 1 443 ? -27.829 64.821 -8.692 1.00 72.62 443 ARG A O 1
ATOM 3554 N N . ASP A 1 444 ? -29.552 64.177 -7.413 1.00 74.38 444 ASP A N 1
ATOM 3555 C CA . ASP A 1 444 ? -29.696 65.455 -6.721 1.00 74.38 444 ASP A CA 1
ATOM 3556 C C . ASP A 1 444 ? -28.952 65.455 -5.377 1.00 74.38 444 ASP A C 1
ATOM 3558 O O . ASP A 1 444 ? -29.040 64.532 -4.573 1.00 74.38 444 ASP A O 1
ATOM 3562 N N . GLY A 1 445 ? -28.191 66.520 -5.121 1.00 68.19 445 GLY A N 1
ATOM 3563 C CA . GLY A 1 445 ? -27.325 66.645 -3.946 1.00 68.19 445 GLY A CA 1
ATOM 3564 C C . GLY A 1 445 ? -28.069 66.949 -2.645 1.00 68.19 445 GLY A C 1
ATOM 3565 O O . GLY A 1 445 ? -27.562 67.728 -1.843 1.00 68.19 445 GLY A O 1
ATOM 3566 N N . ARG A 1 446 ? -29.277 66.409 -2.441 1.00 76.38 446 ARG A N 1
ATOM 3567 C CA . ARG A 1 446 ? -30.006 66.532 -1.164 1.00 76.38 446 ARG A CA 1
ATOM 3568 C C . ARG A 1 446 ? -29.450 65.603 -0.087 1.00 76.38 446 ARG A C 1
ATOM 3570 O O . ARG A 1 446 ? -29.523 65.942 1.083 1.00 76.38 446 ARG A O 1
ATOM 3577 N N . TYR A 1 447 ? -28.849 64.483 -0.486 1.00 73.12 447 TYR A N 1
ATOM 3578 C CA . TYR A 1 447 ? -28.290 63.463 0.407 1.00 73.12 447 TYR A CA 1
ATOM 3579 C C . TYR A 1 447 ? -26.757 63.485 0.360 1.00 73.12 447 TYR A C 1
ATOM 3581 O O . TYR A 1 447 ? -26.123 62.476 0.054 1.00 73.12 447 TYR A O 1
ATOM 3589 N N . LYS A 1 448 ? -26.148 64.662 0.571 1.00 70.06 448 LYS A N 1
ATOM 3590 C CA . LYS A 1 448 ? -24.713 64.899 0.298 1.00 70.06 448 LYS A CA 1
ATOM 3591 C C . LYS A 1 448 ? -23.782 63.940 1.036 1.00 70.06 448 LYS A C 1
ATOM 3593 O O . LYS A 1 448 ? -22.778 63.535 0.458 1.00 70.06 448 LYS A O 1
ATOM 3598 N N . ASP A 1 449 ? -24.171 63.533 2.237 1.00 75.19 449 ASP A N 1
ATOM 3599 C CA . ASP A 1 449 ? -23.381 62.665 3.113 1.00 75.19 449 ASP A CA 1
ATOM 3600 C C . ASP A 1 449 ? -23.398 61.183 2.680 1.00 75.19 449 ASP A C 1
ATOM 3602 O O . ASP A 1 449 ? -22.717 60.355 3.271 1.00 75.19 449 ASP A O 1
ATOM 3606 N N . SER A 1 450 ? -24.139 60.844 1.615 1.00 74.88 450 SER A N 1
ATOM 3607 C CA . SER A 1 450 ? -24.311 59.474 1.094 1.00 74.88 450 SER A CA 1
ATOM 3608 C C . SER A 1 450 ? -23.710 59.253 -0.306 1.00 74.88 450 SER A C 1
ATOM 3610 O O . SER A 1 450 ? -24.088 58.317 -1.015 1.00 74.88 450 SER A O 1
ATOM 3612 N N . LYS A 1 451 ? -22.824 60.150 -0.762 1.00 79.25 451 LYS A N 1
ATOM 3613 C CA . LYS A 1 451 ? -22.285 60.111 -2.129 1.00 79.25 451 LYS A CA 1
ATOM 3614 C C . LYS A 1 451 ? -21.344 58.919 -2.327 1.00 79.25 451 LYS A C 1
ATOM 3616 O O . LYS A 1 451 ? -20.298 58.853 -1.688 1.00 79.25 451 LYS A O 1
ATOM 3621 N N . ILE A 1 452 ? -21.655 58.053 -3.292 1.00 71.62 452 ILE A N 1
ATOM 3622 C CA . ILE A 1 452 ? -20.753 56.991 -3.761 1.00 71.62 452 ILE A CA 1
ATOM 3623 C C . ILE A 1 452 ? -20.677 57.048 -5.290 1.00 71.62 452 ILE A C 1
ATOM 3625 O O . ILE A 1 452 ? -21.677 56.873 -5.991 1.00 71.62 452 ILE A O 1
ATOM 3629 N N . GLY A 1 453 ? -19.479 57.320 -5.815 1.00 79.31 453 GLY A N 1
ATOM 3630 C CA . GLY A 1 453 ? -19.273 57.586 -7.241 1.00 79.31 453 GLY A CA 1
ATOM 3631 C C . GLY A 1 453 ? -20.080 58.801 -7.717 1.00 79.31 453 GLY A C 1
ATOM 3632 O O . GLY A 1 453 ? -19.999 59.880 -7.124 1.00 79.31 453 GLY A O 1
ATOM 3633 N N . ASP A 1 454 ? -20.882 58.609 -8.767 1.00 79.06 454 ASP A N 1
ATOM 3634 C CA . ASP A 1 454 ? -21.710 59.655 -9.393 1.00 79.06 454 ASP A CA 1
ATOM 3635 C C . ASP A 1 454 ? -23.143 59.752 -8.832 1.00 79.06 454 ASP A C 1
ATOM 3637 O O . ASP A 1 454 ? -23.960 60.521 -9.346 1.00 79.06 454 ASP A O 1
ATOM 3641 N N . TYR A 1 455 ? -23.477 58.978 -7.794 1.00 79.38 455 TYR A N 1
ATOM 3642 C CA . TYR A 1 455 ? -24.831 58.902 -7.241 1.00 79.38 455 TYR A CA 1
ATOM 3643 C C . TYR A 1 455 ? -24.871 59.216 -5.742 1.00 79.38 455 TYR A C 1
ATOM 3645 O O . TYR A 1 455 ? -23.896 59.030 -5.013 1.00 79.38 455 TYR A O 1
ATOM 3653 N N . TYR A 1 456 ? -26.039 59.671 -5.292 1.00 80.44 456 TYR A N 1
ATOM 3654 C CA . TYR A 1 456 ? -26.404 59.818 -3.885 1.00 80.44 456 TYR A CA 1
ATOM 3655 C C . TYR A 1 456 ? -27.430 58.745 -3.517 1.00 80.44 456 TYR A C 1
ATOM 3657 O O . TYR A 1 456 ? -28.369 58.501 -4.285 1.00 80.44 456 TYR A O 1
ATOM 3665 N N . TYR A 1 457 ? -27.277 58.109 -2.358 1.00 80.75 457 TYR A N 1
ATOM 3666 C CA . TYR A 1 457 ? -28.232 57.114 -1.879 1.00 80.75 457 TYR A CA 1
ATOM 3667 C C . TYR A 1 457 ? -29.344 57.781 -1.070 1.00 80.75 457 TYR A C 1
ATOM 3669 O O . TYR A 1 457 ? -29.111 58.413 -0.047 1.00 80.75 457 TYR A O 1
ATOM 3677 N N . SER A 1 458 ? -30.576 57.645 -1.556 1.00 82.06 458 SER A N 1
ATOM 3678 C CA . SER A 1 458 ? -31.766 58.267 -0.958 1.00 82.06 458 SER A CA 1
ATOM 3679 C C . SER A 1 458 ? -32.603 57.315 -0.100 1.00 82.06 458 SER A C 1
ATOM 3681 O O . SER A 1 458 ? -33.538 57.762 0.558 1.00 82.06 458 SER A O 1
ATOM 3683 N N . GLY A 1 459 ? -32.283 56.018 -0.111 1.00 83.50 459 GLY A N 1
ATOM 3684 C CA . GLY A 1 459 ? -32.963 54.994 0.677 1.00 83.50 459 GLY A CA 1
ATOM 3685 C C . GLY A 1 459 ? -32.730 53.581 0.143 1.00 83.50 459 GLY A C 1
ATOM 3686 O O . GLY A 1 459 ? -31.988 53.380 -0.823 1.00 83.50 459 GLY A O 1
ATOM 3687 N N . LEU A 1 460 ? -33.400 52.617 0.771 1.00 86.38 460 LEU A N 1
ATOM 3688 C CA . LEU A 1 460 ? -33.478 51.223 0.338 1.00 86.38 460 LEU A CA 1
ATOM 3689 C C . LEU A 1 460 ? -34.836 50.978 -0.333 1.00 86.38 460 LEU A C 1
ATOM 3691 O O . LEU A 1 460 ? -35.846 51.561 0.061 1.00 86.38 460 LEU A O 1
ATOM 3695 N N . GLN A 1 461 ? -34.856 50.120 -1.343 1.00 87.62 461 GLN A N 1
ATOM 3696 C CA . GLN A 1 461 ? -36.057 49.636 -2.011 1.00 87.62 461 GLN A CA 1
ATOM 3697 C C . GLN A 1 461 ? -36.106 48.120 -1.887 1.00 87.62 461 GLN A C 1
ATOM 3699 O O . GLN A 1 461 ? -35.095 47.461 -2.092 1.00 87.62 461 GLN A O 1
ATOM 3704 N N . PHE A 1 462 ? -37.292 47.589 -1.616 1.00 88.75 462 PHE A N 1
ATOM 3705 C CA . PHE A 1 462 ? -37.594 46.163 -1.672 1.00 88.75 462 PHE A CA 1
ATOM 3706 C C . PHE A 1 462 ? -38.774 45.955 -2.619 1.00 88.75 462 PHE A C 1
ATOM 3708 O O . PHE A 1 462 ? -39.627 46.841 -2.740 1.00 88.75 462 PHE A O 1
ATOM 3715 N N . SER A 1 463 ? -38.819 44.804 -3.284 1.00 86.31 463 SER A N 1
ATOM 3716 C CA . SER A 1 463 ? -39.957 44.398 -4.110 1.00 86.31 463 SER A CA 1
ATOM 3717 C C . SER A 1 463 ? -40.612 43.181 -3.471 1.00 86.31 463 SER A C 1
ATOM 3719 O O . SER A 1 463 ? -39.979 42.141 -3.364 1.00 86.31 463 SER A O 1
ATOM 3721 N N . PHE A 1 464 ? -41.863 43.326 -3.046 1.00 86.00 464 PHE A N 1
ATOM 3722 C CA . PHE A 1 464 ? -42.667 42.252 -2.459 1.00 86.00 464 PHE A CA 1
ATOM 3723 C C . PHE A 1 464 ? -43.993 42.138 -3.208 1.00 86.00 464 PHE A C 1
ATOM 3725 O O . PHE A 1 464 ? -44.467 43.119 -3.794 1.00 86.00 464 PHE A O 1
ATOM 3732 N N . SER A 1 465 ? -44.605 40.961 -3.168 1.00 86.38 465 SER A N 1
ATOM 3733 C CA . SER A 1 465 ? -45.979 40.753 -3.625 1.00 86.38 465 SER A CA 1
ATOM 3734 C C . SER A 1 465 ? -46.971 41.301 -2.588 1.00 86.38 465 SER A C 1
ATOM 3736 O O . SER A 1 465 ? -46.687 41.340 -1.391 1.00 86.38 465 SER A O 1
ATOM 3738 N N . GLU A 1 466 ? -48.148 41.759 -3.027 1.00 86.44 466 GLU A N 1
ATOM 3739 C CA . GLU A 1 466 ? -49.138 42.414 -2.147 1.00 86.44 466 GLU A CA 1
ATOM 3740 C C . GLU A 1 466 ? -49.663 41.490 -1.025 1.00 86.44 466 GLU A C 1
ATOM 3742 O O . GLU A 1 466 ? -50.097 41.947 0.037 1.00 86.44 466 GLU A O 1
ATOM 3747 N N . ASP A 1 467 ? -49.603 40.178 -1.237 1.00 91.38 467 ASP A N 1
ATOM 3748 C CA . ASP A 1 467 ? -49.986 39.141 -0.285 1.00 91.38 467 ASP A CA 1
ATOM 3749 C C . ASP A 1 467 ? -48.923 38.858 0.795 1.00 91.38 467 ASP A C 1
ATOM 3751 O O . ASP A 1 467 ? -49.252 38.292 1.840 1.00 91.38 467 ASP A O 1
ATOM 3755 N N . GLU A 1 468 ? -47.687 39.341 0.640 1.00 89.56 468 GLU A N 1
ATOM 3756 C CA . GLU A 1 468 ? -46.567 39.127 1.570 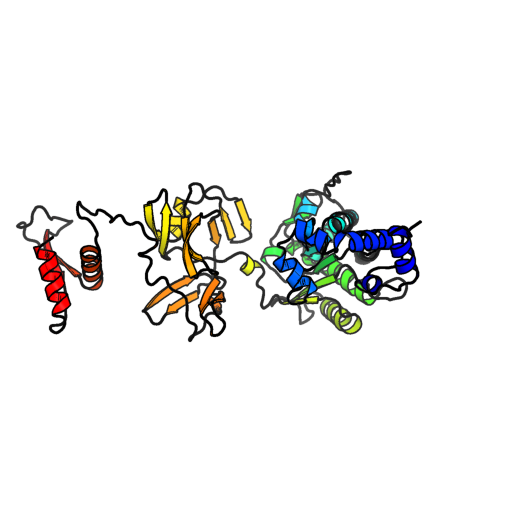1.00 89.56 468 GLU A CA 1
ATOM 3757 C C . GLU A 1 468 ? -46.569 40.103 2.764 1.00 89.56 468 GLU A C 1
ATOM 3759 O O . GLU A 1 468 ? -45.536 40.630 3.183 1.00 89.56 468 GLU A O 1
ATOM 3764 N N . LYS A 1 469 ? -47.746 40.344 3.356 1.00 91.38 469 LYS A N 1
ATOM 3765 C CA . LYS A 1 469 ? -47.952 41.369 4.399 1.00 91.38 469 LYS A CA 1
ATOM 3766 C C . LYS A 1 469 ? -46.979 41.257 5.571 1.00 91.38 469 LYS A C 1
ATOM 3768 O O . LYS A 1 469 ? -46.446 42.263 6.018 1.00 91.38 469 LYS A O 1
ATOM 3773 N N . THR A 1 470 ? -46.692 40.041 6.030 1.00 91.06 470 THR A N 1
ATOM 3774 C CA . THR A 1 470 ? -45.764 39.809 7.148 1.00 91.06 470 THR A CA 1
ATOM 3775 C C . THR A 1 470 ? -44.330 40.242 6.828 1.00 91.06 470 THR A C 1
ATOM 3777 O O . THR A 1 470 ? -43.654 40.772 7.706 1.00 91.06 470 THR A O 1
ATOM 3780 N N . LEU A 1 471 ? -43.865 40.048 5.587 1.00 89.25 471 LEU A N 1
ATOM 3781 C CA . LEU A 1 471 ? -42.534 40.489 5.152 1.00 89.25 471 LEU A CA 1
ATOM 3782 C C . LEU A 1 471 ? -42.481 42.009 5.017 1.00 89.25 471 LEU A C 1
ATOM 3784 O O . LEU A 1 471 ? -41.542 42.633 5.508 1.00 89.25 471 LEU A O 1
ATOM 3788 N N . ILE A 1 472 ? -43.514 42.597 4.409 1.00 90.06 472 ILE A N 1
ATOM 3789 C CA . ILE A 1 472 ? -43.651 44.050 4.267 1.00 90.06 472 ILE A CA 1
ATOM 3790 C C . ILE A 1 472 ? -43.625 44.717 5.648 1.00 90.06 472 ILE A C 1
ATOM 3792 O O . ILE A 1 472 ? -42.828 45.628 5.875 1.00 90.06 472 ILE A O 1
ATOM 3796 N N . ASP A 1 473 ? -44.444 44.233 6.584 1.00 92.44 473 ASP A N 1
ATOM 3797 C CA . ASP A 1 473 ? -44.521 44.763 7.946 1.00 92.44 473 ASP A CA 1
ATOM 3798 C C . ASP A 1 473 ? -43.184 44.623 8.681 1.00 92.44 473 ASP A C 1
ATOM 3800 O O . ASP A 1 473 ? -42.751 45.566 9.346 1.00 92.44 473 ASP A O 1
ATOM 3804 N N . PHE A 1 474 ? -42.496 43.486 8.524 1.00 93.81 474 PHE A N 1
ATOM 3805 C CA . PHE A 1 474 ? -41.166 43.273 9.092 1.00 93.81 474 PHE A CA 1
ATOM 3806 C C . PHE A 1 474 ? -40.145 44.287 8.556 1.00 93.81 474 PHE A C 1
ATOM 3808 O O . PHE A 1 474 ? -39.515 44.980 9.351 1.00 93.81 474 PHE A O 1
ATOM 3815 N N . VAL A 1 475 ? -40.008 44.426 7.231 1.00 90.56 475 VAL A N 1
ATOM 3816 C CA . VAL A 1 475 ? -39.037 45.347 6.608 1.00 90.56 475 VAL A CA 1
ATOM 3817 C C . VAL A 1 475 ? -39.321 46.797 6.991 1.00 90.56 475 VAL A C 1
ATOM 3819 O O . VAL A 1 475 ? -38.399 47.538 7.330 1.00 90.56 475 VAL A O 1
ATOM 3822 N N . VAL A 1 476 ? -40.594 47.205 6.980 1.00 88.81 476 VAL A N 1
ATOM 3823 C CA . VAL A 1 476 ? -41.006 48.566 7.353 1.00 88.81 476 VAL A CA 1
ATOM 3824 C C . VAL A 1 476 ? -40.743 48.844 8.829 1.00 88.81 476 VAL A C 1
ATOM 3826 O O . VAL A 1 476 ? -40.316 49.948 9.168 1.00 88.81 476 VAL A O 1
ATOM 3829 N N . LYS A 1 477 ? -41.021 47.880 9.712 1.00 91.50 477 LYS A N 1
ATOM 3830 C CA . LYS A 1 477 ? -40.747 48.005 11.145 1.00 91.50 477 LYS A CA 1
ATOM 3831 C C . LYS A 1 477 ? -39.242 48.094 11.395 1.00 91.50 477 LYS A C 1
ATOM 3833 O O . LYS A 1 477 ? -38.796 49.049 12.023 1.00 91.50 477 LYS A O 1
ATOM 3838 N N . PHE A 1 478 ? -38.476 47.158 10.837 1.00 90.19 478 PHE A N 1
ATOM 3839 C CA . PHE A 1 478 ? -37.028 47.093 11.004 1.00 90.19 478 PHE A CA 1
ATOM 3840 C C . PHE A 1 478 ? -36.355 48.399 10.561 1.00 90.19 478 PHE A C 1
ATOM 3842 O O . PHE A 1 478 ? -35.648 49.008 11.353 1.00 90.19 478 PHE A O 1
ATOM 3849 N N . ALA A 1 479 ? -36.669 48.898 9.358 1.00 84.56 479 ALA A N 1
ATOM 3850 C CA . ALA A 1 479 ? -36.092 50.133 8.814 1.00 84.56 479 ALA A CA 1
ATOM 3851 C C . ALA A 1 479 ? -36.517 51.429 9.540 1.00 84.56 479 ALA A C 1
ATOM 3853 O O . ALA A 1 479 ? -35.993 52.501 9.240 1.00 84.56 479 ALA A O 1
ATOM 3854 N N . LYS A 1 480 ? -37.521 51.377 10.426 1.00 85.06 480 LYS A N 1
ATOM 3855 C CA . LYS A 1 480 ? -37.914 52.512 11.282 1.00 85.06 480 LYS A CA 1
ATOM 3856 C C . LYS A 1 480 ? -37.218 52.485 12.637 1.00 85.06 480 LYS A C 1
ATOM 3858 O O . LYS A 1 480 ? -37.024 53.543 13.231 1.00 85.06 480 LYS A O 1
ATOM 3863 N N . GLU A 1 481 ? -36.954 51.291 13.154 1.00 84.12 481 GLU A N 1
ATOM 3864 C CA . GLU A 1 481 ? -36.423 51.071 14.501 1.00 84.12 481 GLU A CA 1
ATOM 3865 C C . GLU A 1 481 ? -34.890 51.028 14.531 1.00 84.12 481 GLU A C 1
ATOM 3867 O O . GLU A 1 481 ? -34.300 51.321 15.572 1.00 84.12 481 GLU A O 1
ATOM 3872 N N . ARG A 1 482 ? -34.260 50.680 13.407 1.00 76.94 482 ARG A N 1
ATOM 3873 C CA . ARG A 1 482 ? -32.813 50.559 13.216 1.00 76.94 482 ARG A CA 1
ATOM 3874 C C . ARG A 1 482 ? -32.381 51.267 11.944 1.00 76.94 482 ARG A C 1
ATOM 3876 O O . ARG A 1 482 ? -31.238 51.772 11.950 1.00 76.94 482 ARG A O 1
#

Foldseek 3Di:
DDDDPLVVLVVCLVVVVDCVVVVDPQFDDDPLQSVVSVVQVVCLPLVNVVVQDPNVVSVCCVVVVDPDPPPPLVSQAAAEDEDELLVCQQAPQDDPVDGDFHAQALLRSLVRVLVVLLVVLARHSYEYEYEAPLLLSLVRCVSVVDDLVVLLVSVLVSLVSQQAQRYRSRGGRAYAYEQEQPAAPLQQQDFRGHRNDGPGGSVVRNVSSLSNLLSVLVCQCQDDPVSDGRPPDAYEYEDHPPDPPPCPPSNCSVVSQVVSCVPRVDHHYDYNHVCVVCLVQFADFDQQDWFWKDAPNDIDIGGNVCVCVVFFDDFDDDRPQKTKGAGPGWMWGFDQDQPPRDTDTHTDGIDMDGDDPDKAWDADPVRDITIIDQSHWFWWQDPVGTDTDGSVPDDPPTHTDDCPDCPVPRDPAFDADPNDGCDPLNVVLVVQCVVFKDFDWDQDCPQVVQDDPNTRTPDMDGDDDPVPVVVVCSNVVVVVVD

Sequence (482 aa):
MGRSQVRTVEEAYMAKADWEIHENANTMISYSDFLGFLMNKMLKEPSVLKEYLPEKAVDMHFARDIHIHKLPHSLWVPYCVGWSYAKILRLGLITPSIISKPARHLSTAISHVVNFFHLTAQEWTGAQAISAIDLYAGPFVEHDKLDYVAVKQEVQKMFFELNYPTRLGYQSAFTNATIMLEADPDLLASEAIVGGREVGQLGDYLDGAITVARAFFDLSLEGDGRGQPFTFPITTLMVSPRFDWAGRRWGDLTDLIFEALARRGTAYLLNGYSTDVGSLYAMCLHAEELVIFRRKGEIHVGTMEELFEEFHGDLLEREGKTEWYSVKEPVELLSLNPETFKLEWVPVRRLLRTRSGKEVVIKIRTGRSFRATPEHPVAVLTGEGIRIKRASEVQRGDYVLLLRDASRCLSGRYAELAGMTVDEEFAYFLGLFVADGNYLRRRDGRYKDSKIGDYYYSGLQFSFSEDEKTLIDFVVKFAKER